Protein 1EP5 (pdb70)

Sequence (465 aa):
VMKLESDKTFPIMLEGKINGYACVVGGKLFRPMHVEGKIDNDVLAALKTKKASKYDLEYADVPQNMRADTFKYTHEKPQGYYSWHHGAVQYENGRFTVPKGVGAKGDSGRPILDNQGRVVAIVLGGVNEGSRTALSVVMWNEKGVTVKYTPENCEQWMKLESDKTFPIMLEGKINGYACVVGGKLFRPMHVEGKIDNDVLAALKTKKASKYDLEYADVPQNMRADTFKYTHEKPQGYYSWHHGAVQYENGRFTVPKGVGAKGDSGRPILDNQGRVVAIVLGGVNEGSRTALSVVMWNEKGVTVKYTPENCEQWSDKTFPIMLEGKINGYACVVGGKLFRPMHVEGKIDNDVLAALKTKKASKYDLEYADVPQNMRADTFKYTHEKPQGYYSWHHGAVQYENGRFTVPKGVGAKGDSGRPILDNQGRVVAIVLGGVNEGSRTALSVVMWNEKGVTVKYTPENCEQW

Radius of gyration: 30.25 Å; Cα contacts (8 Å, |Δi|>4): 1169; chains: 3; bounding box: 54×48×90 Å

Nearest PDB structures (foldseek):
  8ufb-assembly1_C  TM=9.797E-01  e=9.091E-23  Eastern equine encephalitis virus
  1kxd-assembly1_A  TM=9.754E-01  e=3.737E-21  Sindbis virus
  1svp-assembly1_A  TM=9.814E-01  e=8.104E-21  Sindbis virus
  1kxc-assembly1_A  TM=9.750E-01  e=5.093E-21  Sindbis virus
  1kxe-assembly1_A  TM=9.718E-01  e=1.163E-20  Sindbis virus

InterPro domains:
  IPR000336 Flavivirus/Alphavirus glycoprotein, immunoglobulin-like domain superfamily [G3DSA:2.60.40.350] (1104-1203)
  IPR000930 Peptidase S3, togavirin [PF00944] (120-276)
  IPR000930 Peptidase S3, togavirin [PR00798] (117-130)
  IPR000930 Peptidase S3, togavirin [PR00798] (138-162)
  IPR000930 Peptidase S3, togavirin [PR00798] (163-187)
  IPR000930 Peptidase S3, togavirin [PR00798] (188-212)
  IPR000930 Peptidase S3, togavirin [PR00798] (213-237)
  IPR000930 Peptidase S3, togavirin [PR00798] (238-264)
  IPR000930 Peptidase S3, togavirin [PS51690] (126-275)
  IPR000936 Alphavirus E2 glycoprotein [PF00943] (348-751)
  IPR002533 Alphavirus E3 spike glycoprotein [PF01563] (281-334)
  IPR002548 Alphavirus E1 glycoprotein [PF01589] (753-1244)
  IPR009003 Peptidase S1, PA clan [SSF50494] (120-276)
  IPR014756 Immunoglobulin E-set [SSF81296] (1106-1203)
  IPR036253 Flavivirus glycoprotein, central and dimerisation domain superfamily [SSF56983] (813-1104)
  IPR038055 Flaviviral glycoprotein E, dimerisation domain [G3DSA:2.60.98.10] (813-886)
  IPR038055 Flaviviral glycoprotein E, dimerisation domain [G3DSA:2.60.98.10] (927-992)
  IPR038055 Flaviviral glycoprotein E, dimerisation domain [G3DSA:2.60.98.10] (1021-1103)
  IPR042304 Alphavirus E2 glycoprotein, domain A [G3DSA:2.60.40.3200] (340-602)
  IPR042305 Alphavirus E2 glycoprotein, domain B [G3DSA:2.60.40.4310] (507-564)

Foldseek 3Di:
DDDDEDDFKFFFDDPNDGQAIWGFEQQKIKDQLPTDGATPDVQVSPFDWDDDVVARITMDGHDPVCNSHGAYADQDDDFDWWAWPQGIWGADPNWTKAFPPPDDRNHFNTFTGHVVRHGAWTFFWWADDDGIITTWIWGAHPVRDIDTGADDVTDGD/DDDADFFKFFFDDPRDGQAIWGFEQQKIKDQQVGDGATPDVQVRVFDWDDDVVASITMGGHPPVCNVRGAYADQDDDFDWWDWDVGIWGADPHWIKDFPVDFDGNYFNTFTGHVVRHGAWTFFWWADDDGIIITWTWGAHPVRDTDTDADVVTDGD/DPQKWFFDDPHDRQAIWGFEQQKIKDQQVRDGATPDVQNSPFDWDDDVVASMTMDGHDPVCNVVGAYADQDDDFAWWAWDQGIWGDDPNWIKDFPPPDDGSHFHTFIGHPVRHGAWTFFWWDDDPGIITTWIWGAHPVGDIDTDDDPPTDGD

Solvent-accessible surface area: 22887 Å² total; per-residue (Å²): 164,26,43,26,76,12,52,28,43,21,38,0,60,71,89,71,145,90,24,0,29,0,1,1,0,34,5,46,0,1,27,0,44,50,6,130,30,60,11,89,49,132,86,2,49,84,49,95,52,49,147,10,68,43,31,15,0,37,32,9,91,3,44,143,120,39,104,109,28,20,25,59,70,12,65,84,40,93,112,29,144,11,54,15,135,83,34,59,0,38,18,96,125,34,63,3,18,0,59,119,76,37,21,56,145,11,11,0,1,25,12,0,40,18,157,141,33,52,0,0,0,1,0,5,0,1,28,84,73,60,91,68,2,0,1,5,2,0,22,2,40,140,91,13,59,2,54,86,70,68,3,147,122,31,114,120,19,56,97,10,90,44,82,22,50,17,37,0,54,72,98,68,162,82,21,0,26,0,0,0,4,27,4,74,2,20,25,1,48,55,4,121,24,125,7,86,47,120,81,2,38,90,50,96,29,138,121,25,88,83,77,13,5,25,68,10,97,11,30,144,127,44,123,57,30,23,20,59,98,10,70,84,43,93,116,31,144,13,52,16,135,82,34,64,0,43,21,87,124,41,59,1,15,0,57,132,81,38,20,55,158,8,11,0,1,29,13,0,42,17,152,140,37,64,0,0,0,1,0,3,0,0,25,64,90,44,96,74,5,0,0,5,1,2,20,13,55,133,175,26,72,36,55,76,66,64,4,150,132,33,104,117,20,123,115,47,39,28,34,0,71,58,177,68,65,78,50,0,30,0,0,3,0,24,1,37,0,2,26,1,48,55,3,63,24,63,15,90,47,132,78,1,53,74,50,189,29,108,99,3,68,82,46,18,3,24,9,7,88,10,39,93,125,43,132,109,118,14,18,57,56,10,78,85,42,94,124,28,164,12,57,9,134,88,34,60,0,58,18,115,126,35,26,3,27,0,54,45,77,42,17,56,159,11,12,0,1,18,9,0,40,15,147,127,33,52,0,0,0,1,0,4,1,0,21,95,92,67,95,63,7,6,1,3,1,0,12,0,52,86,78,2,43,7,62,71,91,66,7,142,128,33,112,106,17

Secondary structure (DSSP, 8-state):
-B-SPP-EEEEEETTEEEEEEEEETTEEEEETT--SEESSHHHHT---EEEGGGTEEEEEPPHHHHTT-BPB-----SEEEEETTEEEEEETTEEEEETT---TT-TT-EEE-TTS-EEEEEEEEEE-SSEEEEEEEEE-TT--EEEE--TT-B--/--------EEEEEETTEEEEEEEEETTEEEEETT--SEESSHHHHHSPPEEETTTTEEEEEPPTTTTTSSB-B-----SEEEEETTEEEEEETTEEEEETT---TT-TT-EEE-TTS-EEEEEEEEEEETTEEEEEEEEE-TTSBEEEE--TT-EE-/---EEEEEETTEEEEEEEEETTEEEEETT--SEESSTTGGGSPPEEEGGGTEEEEEPPHHHHTSSB-B-----SEEEEETTEEEEEETTEEEEETT---TT-TT-EEE-TT--EEEEEEEEEEETTEEEEEEEEE-TTS-EEEE--TT-EE-

B-factor: mean 33.99, std 13.09, range [5.92, 83.72]

Structure (mmCIF, N/CA/C/O backbone):
data_1EP5
#
_entry.id   1EP5
#
_cell.length_a   69.330
_cell.length_b   75.180
_cell.length_c   94.660
_cell.angle_alpha   90.00
_cell.angle_beta   90.00
_cell.angle_gamma   90.00
#
_symmetry.space_group_name_H-M   'P 21 21 21'
#
loop_
_entity.id
_entity.type
_entity.pdbx_description
1 polymer 'CAPSID PROTEIN C'
2 non-polymer UREA
3 non-polymer 'SULFATE ION'
4 water water
#
loop_
_atom_site.group_PDB
_atom_site.id
_atom_site.type_symbol
_atom_site.label_atom_id
_atom_site.label_alt_id
_atom_site.label_comp_id
_atom_site.label_asym_id
_atom_site.label_entity_id
_atom_site.label_seq_id
_atom_site.pdbx_PDB_ins_code
_atom_site.Cartn_x
_atom_site.Cartn_y
_atom_site.Cartn_z
_atom_site.occupancy
_atom_site.B_iso_or_equiv
_atom_site.auth_seq_id
_atom_site.auth_comp_id
_atom_site.auth_asym_id
_atom_site.auth_atom_id
_atom_site.pdbx_PDB_model_num
ATOM 1 N N . VAL A 1 1 ? 42.690 20.767 52.779 1.00 58.44 119 VAL B N 1
ATOM 2 C CA . VAL A 1 1 ? 41.810 21.795 52.149 1.00 58.44 119 VAL B CA 1
ATOM 3 C C . VAL A 1 1 ? 40.489 21.188 51.694 1.00 57.62 119 VAL B C 1
ATOM 4 O O . VAL A 1 1 ? 40.356 19.966 51.642 1.00 57.68 119 VAL B O 1
ATOM 8 N N . MET A 1 2 ? 39.498 22.041 51.432 1.00 56.26 120 MET B N 1
ATOM 9 C CA . MET A 1 2 ? 38.170 21.603 51.000 1.00 53.99 120 MET B CA 1
ATOM 10 C C . MET A 1 2 ? 38.150 21.441 49.473 1.00 52.86 120 MET B C 1
ATOM 11 O O . MET A 1 2 ? 38.927 22.081 48.761 1.00 52.00 120 MET B O 1
ATOM 16 N N . LYS A 1 3 ? 37.261 20.581 48.982 1.00 51.92 121 LYS B N 1
ATOM 17 C CA . LYS A 1 3 ? 37.123 20.329 47.547 1.00 51.29 121 LYS B CA 1
ATOM 18 C C . LYS A 1 3 ? 35.642 20.256 47.180 1.00 50.39 121 LYS B C 1
ATOM 19 O O . LYS A 1 3 ? 35.153 19.232 46.694 1.00 50.68 121 LYS B O 1
ATOM 21 N N . LEU A 1 4 ? 34.938 21.357 47.415 1.00 49.40 122 LEU B N 1
ATOM 22 C CA . LEU A 1 4 ? 33.511 21.451 47.141 1.00 48.35 122 LEU B CA 1
ATOM 23 C C . LEU A 1 4 ? 33.153 21.205 45.677 1.00 47.22 122 LEU B C 1
ATOM 24 O O . LEU A 1 4 ? 33.983 21.385 44.785 1.00 47.00 122 LEU B O 1
ATOM 29 N N . GLU A 1 5 ? 31.908 20.789 45.444 1.00 46.07 123 GLU B N 1
ATOM 30 C CA . GLU A 1 5 ? 31.400 20.516 44.100 1.00 45.29 123 GLU B CA 1
ATOM 31 C C . GLU A 1 5 ? 29.931 20.879 43.992 1.00 43.72 123 GLU B C 1
ATOM 32 O O . GLU A 1 5 ? 29.107 20.393 44.768 1.00 43.78 123 GLU B O 1
ATOM 38 N N . SER A 1 6 ? 29.606 21.725 43.018 1.00 41.49 124 SER B N 1
ATOM 39 C CA . SER A 1 6 ? 28.233 22.173 42.820 1.00 39.58 124 SER B CA 1
ATOM 40 C C . SER A 1 6 ? 27.621 21.659 41.520 1.00 37.89 124 SER B C 1
ATOM 41 O O . SER A 1 6 ? 28.274 20.964 40.735 1.00 37.50 124 SER B O 1
ATOM 44 N N . ASP A 1 7 ? 26.360 22.016 41.303 1.00 35.32 125 ASP B N 1
ATOM 45 C CA . ASP A 1 7 ? 25.631 21.596 40.118 1.00 33.99 125 ASP B CA 1
ATOM 46 C C . ASP A 1 7 ? 26.425 21.792 38.834 1.00 33.03 125 ASP B C 1
ATOM 47 O O . ASP A 1 7 ? 27.081 22.816 38.643 1.00 33.67 125 ASP B O 1
ATOM 52 N N . LYS A 1 8 ? 26.364 20.794 37.958 1.00 31.54 126 LYS B N 1
ATOM 53 C CA . LYS A 1 8 ? 27.070 20.857 36.692 1.00 29.73 126 LYS B CA 1
ATOM 54 C C . LYS A 1 8 ? 26.128 20.693 35.513 1.00 28.30 126 LYS B C 1
ATOM 55 O O . LYS A 1 8 ? 26.568 20.622 34.372 1.00 28.66 126 LYS B O 1
ATOM 61 N N . THR A 1 9 ? 24.831 20.633 35.794 1.00 27.24 127 THR B N 1
ATOM 62 C CA . THR A 1 9 ? 23.823 20.524 34.744 1.00 27.46 127 THR B CA 1
ATOM 63 C C . THR A 1 9 ? 22.848 21.676 34.964 1.00 27.80 127 THR B C 1
ATOM 64 O O . THR A 1 9 ? 22.519 22.007 36.103 1.00 28.52 127 THR B O 1
ATOM 68 N N . PHE A 1 10 ? 22.388 22.297 33.886 1.00 28.08 128 PHE B N 1
ATOM 6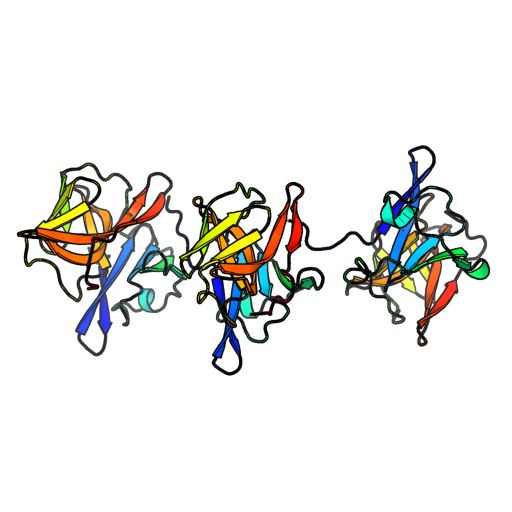9 C CA . PHE A 1 10 ? 21.485 23.426 34.026 1.00 28.86 128 PHE B CA 1
ATOM 70 C C . PHE A 1 10 ? 20.309 23.355 33.075 1.00 29.64 128 PHE B C 1
ATOM 71 O O . PHE A 1 10 ? 20.458 22.963 31.926 1.00 30.76 128 PHE B O 1
ATOM 79 N N . PRO A 1 11 ? 19.113 23.739 33.545 1.00 31.34 129 PRO B N 1
ATOM 80 C CA . PRO A 1 11 ? 17.911 23.708 32.707 1.00 32.70 129 PRO B CA 1
ATOM 81 C C . PRO A 1 11 ? 17.928 24.750 31.595 1.00 34.86 129 PRO B C 1
ATOM 82 O O . PRO A 1 11 ? 18.346 25.890 31.796 1.00 35.71 129 PRO B O 1
ATOM 86 N N . ILE A 1 12 ? 17.483 24.346 30.415 1.00 35.51 130 ILE B N 1
ATOM 87 C CA . ILE A 1 12 ? 17.429 25.253 29.284 1.00 37.28 130 ILE B CA 1
ATOM 88 C C . ILE A 1 12 ? 15.976 25.703 29.181 1.00 39.11 130 ILE B C 1
ATOM 89 O O . ILE A 1 12 ? 15.095 24.921 28.816 1.00 38.43 130 ILE B O 1
ATOM 94 N N . MET A 1 13 ? 15.732 26.964 29.521 1.00 40.96 131 MET B N 1
ATOM 95 C CA . MET A 1 13 ? 14.385 27.512 29.492 1.00 43.13 131 MET B CA 1
ATOM 96 C C . MET A 1 13 ? 13.976 28.048 28.128 1.00 44.44 131 MET B C 1
ATOM 97 O O . MET A 1 13 ? 14.742 28.734 27.455 1.00 45.09 131 MET B O 1
ATOM 102 N N . LEU A 1 14 ? 12.754 27.728 27.728 1.00 45.72 132 LEU B N 1
ATOM 103 C CA . LEU A 1 14 ? 12.219 28.174 26.452 1.00 47.54 132 LEU B CA 1
ATOM 104 C C . LEU A 1 14 ? 10.758 28.526 26.664 1.00 48.66 132 LEU B C 1
ATOM 105 O O . LEU A 1 14 ? 9.952 27.658 27.008 1.00 49.06 132 LEU B O 1
ATOM 110 N N . GLU A 1 15 ? 10.421 29.799 26.463 1.00 49.50 133 GLU B N 1
ATOM 111 C CA . GLU A 1 15 ? 9.047 30.268 26.637 1.00 49.61 133 GLU B CA 1
ATOM 112 C C . GLU A 1 15 ? 8.570 29.910 28.039 1.00 49.59 133 GLU B C 1
ATOM 113 O O . GLU A 1 15 ? 7.454 29.423 28.223 1.00 48.75 133 GLU B O 1
ATOM 115 N N . GLY A 1 16 ? 9.438 30.136 29.021 1.00 49.82 134 GLY B N 1
ATOM 116 C CA . GLY A 1 16 ? 9.093 29.837 30.399 1.00 49.64 134 GLY B CA 1
ATOM 117 C C . GLY A 1 16 ? 8.905 28.361 30.716 1.00 49.24 134 GLY B C 1
ATOM 118 O O . GLY A 1 16 ? 8.328 28.022 31.744 1.00 49.81 134 GLY B O 1
ATOM 119 N N . LYS A 1 17 ? 9.387 27.481 29.843 1.00 48.25 135 LYS B N 1
ATOM 120 C CA . LYS A 1 17 ? 9.266 26.040 30.059 1.00 47.00 135 LYS B CA 1
ATOM 121 C C . LYS A 1 17 ? 10.625 25.357 29.953 1.00 44.95 135 LYS B C 1
ATOM 122 O O . LYS A 1 17 ? 11.499 25.830 29.231 1.00 45.78 135 LYS B O 1
ATOM 128 N N . ILE A 1 18 ? 10.801 24.251 30.674 1.00 42.49 136 ILE B N 1
ATOM 129 C CA . ILE A 1 18 ? 12.050 23.486 30.622 1.00 39.76 136 ILE B CA 1
ATOM 130 C C . ILE A 1 18 ? 12.007 22.651 29.342 1.00 38.21 136 ILE B C 1
ATOM 131 O O . ILE A 1 18 ? 11.144 21.791 29.174 1.00 38.36 136 ILE B O 1
ATOM 136 N N . ASN A 1 19 ? 12.943 22.916 28.441 1.00 36.47 137 ASN B N 1
ATOM 137 C CA . ASN A 1 19 ? 12.978 22.237 27.153 1.00 34.71 137 ASN B CA 1
ATOM 138 C C . ASN A 1 19 ? 14.180 21.311 26.994 1.00 33.06 137 ASN B C 1
ATOM 139 O O . ASN A 1 19 ? 14.297 20.614 25.995 1.00 33.04 137 ASN B O 1
ATOM 144 N N . GLY A 1 20 ? 15.068 21.303 27.981 1.00 31.55 138 GLY B N 1
ATOM 145 C CA . GLY A 1 20 ? 16.241 20.454 27.898 1.00 29.08 138 GLY B CA 1
ATOM 146 C C . GLY A 1 20 ? 17.228 20.838 28.976 1.00 27.94 138 GLY B C 1
ATOM 147 O O . GLY A 1 20 ? 16.881 21.581 29.886 1.00 28.48 138 GLY B O 1
ATOM 148 N N . TYR A 1 21 ? 18.450 20.326 28.890 1.00 25.33 139 TYR B N 1
ATOM 149 C CA . TYR A 1 21 ? 19.465 20.650 29.879 1.00 24.58 139 TYR B CA 1
ATOM 150 C C . TYR A 1 21 ? 20.831 20.800 29.235 1.00 25.24 139 TYR B C 1
ATOM 151 O O . TYR A 1 21 ? 21.101 20.251 28.164 1.00 26.79 139 TYR B O 1
ATOM 160 N N . ALA A 1 22 ? 21.684 21.564 29.898 1.00 23.46 140 ALA B N 1
ATOM 161 C CA . ALA A 1 22 ? 23.039 21.787 29.447 1.00 22.67 140 ALA B CA 1
ATOM 162 C C . ALA A 1 22 ? 23.886 21.299 30.602 1.00 22.79 140 ALA B C 1
ATOM 163 O O . ALA A 1 22 ? 23.414 21.235 31.733 1.00 21.51 140 ALA B O 1
ATOM 165 N N . CYS A 1 23 ? 25.130 20.943 30.322 1.00 22.23 141 CYS B N 1
ATOM 166 C CA . CYS A 1 23 ? 26.010 20.489 31.373 1.00 22.95 141 CYS B CA 1
ATOM 167 C C . CYS A 1 23 ? 27.433 20.835 30.995 1.00 23.01 141 CYS B C 1
ATOM 168 O O . CYS A 1 23 ? 27.726 21.131 29.840 1.00 22.97 141 CYS B O 1
ATOM 171 N N . VAL A 1 24 ? 28.318 20.810 31.978 1.00 22.55 142 VAL B N 1
ATOM 172 C CA . VAL A 1 24 ? 29.707 21.136 31.731 1.00 22.85 142 VAL B CA 1
ATOM 173 C C . VAL A 1 24 ? 30.570 19.908 31.968 1.00 23.87 142 VAL B C 1
ATOM 174 O O . VAL A 1 24 ? 30.568 19.329 33.058 1.00 24.38 142 VAL B O 1
ATOM 178 N N . VAL A 1 25 ? 31.290 19.497 30.928 1.00 24.10 143 VAL B N 1
ATOM 179 C CA . VAL A 1 25 ? 32.144 18.322 31.021 1.00 25.80 143 VAL B CA 1
ATOM 180 C C . VAL A 1 25 ? 33.523 18.598 30.450 1.00 26.91 143 VAL B C 1
ATOM 181 O O . VAL A 1 25 ? 33.660 19.232 29.401 1.00 26.51 143 VAL B O 1
ATOM 185 N N . GLY A 1 26 ? 34.540 18.117 31.158 1.00 28.21 144 GLY B N 1
ATOM 186 C CA . GLY A 1 26 ? 35.913 18.300 30.724 1.00 29.18 144 GLY B CA 1
ATOM 187 C C . GLY A 1 26 ? 36.218 19.734 30.348 1.00 30.07 144 GLY B C 1
ATOM 188 O O . GLY A 1 26 ? 36.840 20.002 29.319 1.00 31.27 144 GLY B O 1
ATOM 189 N N . GLY A 1 27 ? 35.772 20.663 31.179 1.00 30.37 145 GLY B N 1
ATOM 190 C CA . GLY A 1 27 ? 36.023 22.064 30.904 1.00 31.23 145 GLY B CA 1
ATOM 191 C C . GLY A 1 27 ? 35.270 22.629 29.714 1.00 31.17 145 GLY B C 1
ATOM 192 O O . GLY A 1 27 ? 35.711 23.613 29.128 1.00 32.22 145 GLY B O 1
ATOM 193 N N . LYS A 1 28 ? 34.146 22.018 29.346 1.00 30.29 146 LYS B N 1
ATOM 194 C CA . LYS A 1 28 ? 33.352 22.512 28.228 1.00 29.49 146 LYS B CA 1
ATOM 195 C C . LYS A 1 28 ? 31.881 22.554 28.575 1.00 29.10 146 LYS B C 1
ATOM 196 O O . LYS A 1 28 ? 31.418 21.841 29.453 1.00 29.19 146 LYS B O 1
ATOM 202 N N . LEU A 1 29 ? 31.154 23.387 27.844 1.00 28.14 147 LEU B N 1
ATOM 203 C CA . LEU A 1 29 ? 29.723 23.514 28.048 1.00 27.69 147 LEU B CA 1
ATOM 204 C C . 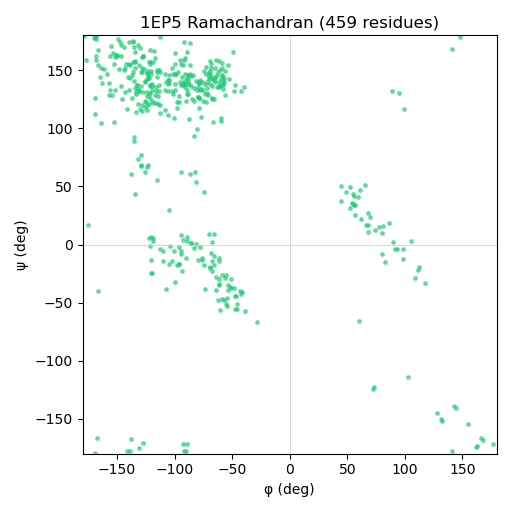LEU A 1 29 ? 29.050 22.815 26.896 1.00 27.31 147 LEU B C 1
ATOM 205 O O . LEU A 1 29 ? 29.425 23.014 25.743 1.00 27.90 147 LEU B O 1
ATOM 210 N N . PHE A 1 30 ? 28.090 21.995 27.162 1.00 26.45 148 PHE B N 1
ATOM 211 C CA . PHE A 1 30 ? 27.365 21.311 26.106 1.00 25.36 148 PHE B CA 1
ATOM 212 C C . PHE A 1 30 ? 25.873 21.491 26.268 1.00 25.24 148 PHE B C 1
ATOM 213 O O . PHE A 1 30 ? 25.376 21.676 27.373 1.00 25.52 148 PHE B O 1
ATOM 221 N N . ARG A 1 31 ? 25.175 21.436 25.142 1.00 25.67 149 ARG B N 1
ATOM 222 C CA . ARG A 1 31 ? 23.729 21.533 25.101 1.00 27.20 149 ARG B CA 1
ATOM 223 C C . ARG A 1 31 ? 23.253 20.871 23.806 1.00 28.51 149 ARG B C 1
ATOM 224 O O . ARG A 1 31 ? 23.880 21.017 22.754 1.00 28.67 149 ARG B O 1
ATOM 232 N N . PRO A 1 32 ? 22.157 20.106 23.871 1.00 28.81 150 PRO B N 1
ATOM 233 C CA . PRO A 1 32 ? 21.656 19.452 22.660 1.00 29.99 150 PRO B CA 1
ATOM 234 C C . PRO A 1 32 ? 21.398 20.503 21.588 1.00 30.40 150 PRO B C 1
ATOM 235 O O . PRO A 1 32 ? 20.713 21.490 21.841 1.00 30.42 150 PRO B O 1
ATOM 239 N N . MET A 1 33 ? 21.936 20.287 20.392 1.00 31.88 151 MET B N 1
ATOM 240 C CA . MET A 1 33 ? 21.763 21.244 19.304 1.00 32.13 151 MET B CA 1
ATOM 241 C C . MET A 1 33 ? 20.314 21.392 18.870 1.00 32.08 151 MET B C 1
ATOM 242 O O . MET A 1 33 ? 19.920 22.447 18.379 1.00 31.72 151 MET B O 1
ATOM 247 N N . HIS A 1 34 ? 19.517 20.343 19.054 1.00 32.05 152 HIS B N 1
ATOM 248 C CA . HIS A 1 34 ? 18.113 20.399 18.656 1.00 31.96 152 HIS B CA 1
ATOM 249 C C . HIS A 1 34 ? 17.215 21.055 19.712 1.00 32.23 152 HIS B C 1
ATOM 250 O O . HIS A 1 34 ? 16.022 21.228 19.488 1.00 32.21 152 HIS B O 1
ATOM 257 N N . VAL A 1 35 ? 17.782 21.422 20.857 1.00 33.18 153 VAL B N 1
ATOM 258 C CA . VAL A 1 35 ? 16.995 22.052 21.918 1.00 35.15 153 VAL B CA 1
ATOM 259 C C . VAL A 1 35 ? 17.066 23.580 21.895 1.00 36.37 153 VAL B C 1
ATOM 260 O O . VAL A 1 35 ? 18.144 24.169 21.987 1.00 35.72 153 VAL B O 1
ATOM 264 N N . GLU A 1 36 ? 15.908 24.220 21.789 1.00 38.21 154 GLU B N 1
ATOM 265 C CA . GLU A 1 36 ? 15.856 25.677 21.758 1.00 40.40 154 GLU B CA 1
ATOM 266 C C . GLU A 1 36 ? 15.641 26.251 23.157 1.00 40.06 154 GLU B C 1
ATOM 267 O O . GLU A 1 36 ? 14.932 25.660 23.975 1.00 40.51 154 GLU B O 1
ATOM 273 N N . GLY A 1 37 ? 16.257 27.397 23.432 1.00 39.33 155 GLY B N 1
ATOM 274 C CA . GLY A 1 37 ? 16.103 28.014 24.737 1.00 38.46 155 GLY B CA 1
ATOM 275 C C . GLY A 1 37 ? 17.378 28.631 25.274 1.00 38.48 155 GLY B C 1
ATOM 276 O O . GLY A 1 37 ? 18.406 28.617 24.601 1.00 38.84 155 GLY B O 1
ATOM 277 N N . LYS A 1 38 ? 17.311 29.165 26.493 1.00 38.84 156 LYS B N 1
ATOM 278 C CA . LYS A 1 38 ? 18.464 29.793 27.132 1.00 39.31 156 LYS B CA 1
ATOM 279 C C . LYS A 1 38 ? 18.852 29.113 28.438 1.00 39.49 156 LYS B C 1
ATOM 280 O O . LYS A 1 38 ? 18.003 28.831 29.285 1.00 39.39 156 LYS B O 1
ATOM 282 N N . ILE A 1 39 ? 20.146 28.857 28.592 1.00 40.16 157 ILE B N 1
ATOM 283 C CA . ILE A 1 39 ? 20.671 28.238 29.799 1.00 40.88 157 ILE B CA 1
ATOM 284 C C . ILE A 1 39 ? 20.280 29.119 30.989 1.00 42.13 157 ILE B C 1
ATOM 285 O O . ILE A 1 39 ? 20.423 30.340 30.946 1.00 41.72 157 ILE B O 1
ATOM 290 N N . ASP A 1 40 ? 19.784 28.487 32.045 1.00 43.33 158 ASP B N 1
ATOM 291 C CA . ASP A 1 40 ? 19.352 29.191 33.248 1.00 44.27 158 ASP B CA 1
ATOM 292 C C . ASP A 1 40 ? 20.554 29.514 34.138 1.00 44.57 158 ASP B C 1
ATOM 293 O O . ASP A 1 40 ? 20.576 29.172 35.322 1.00 45.18 158 ASP B O 1
ATOM 298 N N . ASN A 1 41 ? 21.551 30.176 33.559 1.00 43.63 159 ASN B N 1
ATOM 299 C CA . ASN A 1 41 ? 22.764 30.544 34.282 1.00 44.06 159 ASN B CA 1
ATOM 300 C C . ASN A 1 41 ? 23.490 31.605 33.461 1.00 44.55 159 ASN B C 1
ATOM 301 O O . ASN A 1 41 ? 24.117 31.299 32.444 1.00 44.41 159 ASN B O 1
ATOM 306 N N . ASP A 1 42 ? 23.392 32.851 33.922 1.00 44.91 160 ASP B N 1
ATOM 307 C CA . ASP A 1 42 ? 23.980 34.018 33.256 1.00 44.24 160 ASP B CA 1
ATOM 308 C C . ASP A 1 42 ? 25.358 33.847 32.617 1.00 43.26 160 ASP B C 1
ATOM 309 O O . ASP A 1 42 ? 25.523 34.094 31.421 1.00 42.37 160 ASP B O 1
ATOM 314 N N . VAL A 1 43 ? 26.343 33.435 33.404 1.00 42.57 161 VAL B N 1
ATOM 315 C CA . VAL A 1 43 ? 27.691 33.249 32.883 1.00 42.39 161 VAL B CA 1
ATOM 316 C C . VAL A 1 43 ? 27.747 32.300 31.683 1.00 42.42 161 VAL B C 1
ATOM 317 O O . VAL A 1 43 ? 28.326 32.625 30.647 1.00 43.08 161 VAL B O 1
ATOM 321 N N . LEU A 1 44 ? 27.149 31.124 31.823 1.00 42.35 162 LEU B N 1
ATOM 322 C CA . LEU A 1 44 ? 27.167 30.140 30.746 1.00 41.76 162 LEU B CA 1
ATOM 323 C C . LEU A 1 44 ? 26.252 30.508 29.586 1.00 42.06 162 LEU B C 1
ATOM 324 O O . LEU A 1 44 ? 26.598 30.287 28.424 1.00 42.26 162 LEU B O 1
ATOM 329 N N . ALA A 1 45 ? 25.088 31.068 29.897 1.00 41.36 163 ALA B N 1
ATOM 330 C CA . ALA A 1 45 ? 24.139 31.445 28.858 1.00 41.86 163 ALA B CA 1
ATOM 331 C C . ALA A 1 45 ? 24.695 32.491 27.893 1.00 42.66 163 ALA B C 1
ATOM 332 O O . ALA A 1 45 ? 24.128 32.707 26.815 1.00 42.14 163 ALA B O 1
ATOM 334 N N . ALA A 1 46 ? 25.801 33.129 28.276 1.00 42.31 164 ALA B N 1
ATOM 335 C CA . ALA A 1 46 ? 26.416 34.171 27.455 1.00 42.67 164 ALA B CA 1
ATOM 336 C C . ALA A 1 46 ? 27.589 33.695 26.604 1.00 42.46 164 ALA B C 1
ATOM 337 O O . ALA A 1 46 ? 27.987 34.371 25.653 1.00 42.03 164 ALA B O 1
ATOM 339 N N . LEU A 1 47 ? 28.152 32.543 26.946 1.00 41.40 165 LEU B N 1
ATOM 340 C CA . LEU A 1 47 ? 29.283 32.022 26.194 1.00 40.44 165 LEU B CA 1
ATOM 341 C C . LEU A 1 47 ? 28.893 31.778 24.737 1.00 39.89 165 LEU B C 1
ATOM 342 O O . LEU A 1 47 ? 27.729 31.501 24.430 1.00 39.60 165 LEU B O 1
ATOM 347 N N . LYS A 1 48 ? 29.866 31.904 23.841 1.00 39.35 166 LYS B N 1
ATOM 348 C CA . LYS A 1 48 ? 29.632 31.683 22.419 1.00 40.02 166 LYS B CA 1
ATOM 349 C C . LYS A 1 48 ? 29.899 30.213 22.107 1.00 39.91 166 LYS B C 1
ATOM 350 O O . LYS A 1 48 ? 30.997 29.707 22.357 1.00 39.01 166 LYS B O 1
ATOM 352 N N . THR A 1 49 ? 28.902 29.536 21.542 1.00 39.40 167 THR B N 1
ATOM 353 C CA . THR A 1 49 ? 29.042 28.119 21.225 1.00 38.80 167 THR B CA 1
ATOM 354 C C . THR A 1 49 ? 29.420 27.802 19.783 1.00 39.40 167 THR B C 1
ATOM 355 O O . THR A 1 49 ? 29.053 28.523 18.850 1.00 38.87 167 THR B O 1
ATOM 359 N N . LYS A 1 50 ? 30.165 26.712 19.618 1.00 39.21 168 LYS B N 1
ATOM 360 C CA . LYS A 1 50 ? 30.586 26.231 18.306 1.00 39.23 168 LYS B CA 1
ATOM 361 C C . LYS A 1 50 ? 29.709 25.003 18.050 1.00 39.42 168 LYS B C 1
ATOM 362 O O . LYS A 1 50 ? 29.491 24.196 18.956 1.00 39.69 168 LYS B O 1
ATOM 364 N N . LYS A 1 51 ? 29.205 24.861 16.830 1.00 39.52 169 LYS B N 1
ATOM 365 C CA . LYS A 1 51 ? 28.336 23.740 16.509 1.00 39.54 169 LYS B CA 1
ATOM 366 C C . LYS A 1 51 ? 29.011 22.466 16.031 1.00 39.57 169 LYS B C 1
ATOM 367 O O . LYS A 1 51 ? 30.011 22.504 15.311 1.00 41.35 169 LYS B O 1
ATOM 373 N N . ALA A 1 52 ? 28.448 21.335 16.447 1.00 37.81 170 ALA B N 1
ATOM 374 C CA . ALA A 1 52 ? 28.946 20.019 16.059 1.00 36.49 170 ALA B CA 1
ATOM 375 C C . ALA A 1 52 ? 27.721 19.229 15.617 1.00 35.80 170 ALA B C 1
ATOM 376 O O . ALA A 1 52 ? 27.251 18.343 16.325 1.00 35.37 170 ALA B O 1
ATOM 378 N N . SER A 1 53 ? 27.202 19.573 14.443 1.00 35.24 171 SER B N 1
ATOM 379 C CA . SER A 1 53 ? 26.014 18.933 13.904 1.00 35.66 171 SER B CA 1
ATOM 380 C C . SER A 1 53 ? 26.083 17.413 13.780 1.00 34.43 171 SER B C 1
ATOM 381 O O . SER A 1 53 ? 25.050 16.744 13.814 1.00 34.62 171 SER B O 1
ATOM 384 N N . LYS A 1 54 ? 27.288 16.868 13.635 1.00 31.80 172 LYS B N 1
ATOM 385 C CA . LYS A 1 54 ? 27.447 15.423 13.508 1.00 29.33 172 LYS B CA 1
ATOM 386 C C . LYS A 1 54 ? 27.114 14.703 14.811 1.00 27.79 172 LYS B C 1
ATOM 387 O O . LYS A 1 54 ? 26.832 13.509 14.805 1.00 26.92 172 LYS B O 1
ATOM 389 N N . TYR A 1 55 ? 27.150 15.433 15.922 1.00 26.61 173 TYR B N 1
ATOM 390 C CA . TYR A 1 55 ? 26.863 14.857 17.233 1.00 26.58 173 TYR B CA 1
ATOM 391 C C . TYR A 1 55 ? 25.663 15.497 17.915 1.00 27.09 173 TYR B C 1
ATOM 392 O O . TYR A 1 55 ? 25.373 15.195 19.068 1.00 27.15 173 TYR B O 1
ATOM 401 N N . ASP A 1 56 ? 24.976 16.382 17.201 1.00 28.04 174 ASP B N 1
ATOM 402 C CA . ASP A 1 56 ? 23.824 17.093 17.737 1.00 27.78 174 ASP B CA 1
ATOM 403 C C . ASP A 1 56 ? 24.209 17.857 19.004 1.00 29.14 174 ASP B C 1
ATOM 404 O O . ASP A 1 56 ? 23.403 18.000 19.924 1.00 30.65 174 ASP B O 1
ATOM 409 N N . LEU A 1 57 ? 25.443 18.352 19.051 1.00 29.58 175 LEU B N 1
ATOM 410 C CA . LEU A 1 57 ? 25.911 19.105 20.214 1.00 30.26 175 LEU B CA 1
ATOM 411 C C . LEU A 1 57 ? 26.438 20.499 19.891 1.00 31.46 175 LEU B C 1
ATOM 412 O O . LEU A 1 57 ? 27.009 20.738 18.827 1.00 31.65 175 LEU B O 1
ATOM 417 N N . GLU A 1 58 ? 26.236 21.417 20.829 1.00 33.07 176 GLU B N 1
ATOM 418 C CA . GLU A 1 58 ? 26.695 22.793 20.703 1.00 34.68 176 GLU B CA 1
ATOM 419 C C . GLU A 1 58 ? 27.625 22.926 21.895 1.00 35.17 176 GLU B C 1
ATOM 420 O O . GLU A 1 58 ? 27.301 22.441 22.980 1.00 35.36 176 GLU B O 1
ATOM 426 N N . TYR A 1 59 ? 28.774 23.567 21.720 1.00 35.67 177 TYR B N 1
ATOM 427 C CA . TYR A 1 59 ? 29.697 23.671 22.840 1.00 36.60 177 TYR B CA 1
ATOM 428 C C . TYR A 1 59 ? 30.538 24.942 22.919 1.00 38.39 177 TYR B C 1
ATOM 429 O O . TYR A 1 59 ? 30.558 25.757 22.002 1.00 38.54 177 TYR B O 1
ATOM 438 N N . ALA A 1 60 ? 31.238 25.093 24.039 1.00 40.23 178 ALA B N 1
ATOM 439 C CA . ALA A 1 60 ? 32.094 26.245 24.269 1.00 41.53 178 ALA B CA 1
ATOM 440 C C . ALA A 1 60 ? 32.995 25.983 25.467 1.00 42.57 178 ALA B C 1
ATOM 441 O O . ALA A 1 60 ? 32.662 25.185 26.342 1.00 43.62 178 ALA B O 1
ATOM 443 N N . ASP A 1 61 ? 34.145 26.645 25.503 1.00 43.76 179 ASP B N 1
ATOM 444 C CA . ASP A 1 61 ? 35.064 26.470 26.615 1.00 44.48 179 ASP B CA 1
ATOM 445 C C . ASP A 1 61 ? 34.494 27.156 27.845 1.00 44.62 179 ASP B C 1
ATOM 446 O O . ASP A 1 61 ? 33.809 28.174 27.750 1.00 43.96 179 ASP B O 1
ATOM 451 N N . VAL A 1 62 ? 34.775 26.582 29.002 1.00 45.06 180 VAL B N 1
ATOM 452 C CA . VAL A 1 62 ? 34.313 27.147 30.248 1.00 46.66 180 VAL B CA 1
ATOM 453 C C . VAL A 1 62 ? 35.469 28.001 30.780 1.00 47.90 180 VAL B C 1
ATOM 454 O O . VAL A 1 62 ? 36.637 27.620 30.672 1.00 47.45 180 VAL B O 1
ATOM 458 N N . PRO A 1 63 ? 35.159 29.184 31.341 1.00 49.77 181 PRO B N 1
ATOM 459 C CA . PRO A 1 63 ? 36.196 30.073 31.876 1.00 51.21 181 PRO B CA 1
ATOM 460 C C . PRO A 1 63 ? 37.191 29.370 32.795 1.00 52.72 181 PRO B C 1
ATOM 461 O O . PRO A 1 63 ? 36.961 28.242 33.241 1.00 53.04 181 PRO B O 1
ATOM 465 N N . GLN A 1 64 ? 38.310 30.032 33.071 1.00 54.56 182 GLN B N 1
ATOM 466 C CA . GLN A 1 64 ? 39.340 29.446 33.927 1.00 56.40 182 GLN B CA 1
ATOM 467 C C . GLN A 1 64 ? 38.838 29.166 35.348 1.00 56.54 182 GLN B C 1
ATOM 468 O O . GLN A 1 64 ? 39.231 28.172 35.963 1.00 56.93 182 GLN B O 1
ATOM 474 N N . ASN A 1 65 ? 37.957 30.032 35.842 1.00 56.99 183 ASN B N 1
ATOM 475 C CA . ASN A 1 65 ? 37.417 29.885 37.185 1.00 56.90 183 ASN B CA 1
ATOM 476 C C . ASN A 1 65 ? 36.487 28.688 37.357 1.00 56.12 183 ASN B C 1
ATOM 477 O O . ASN A 1 65 ? 36.249 28.255 38.481 1.00 56.16 183 ASN B O 1
ATOM 482 N N . MET A 1 66 ? 35.961 28.156 36.258 1.00 55.69 184 MET B N 1
ATOM 483 C CA . MET A 1 66 ? 35.053 27.012 36.329 1.00 54.84 184 MET B CA 1
ATOM 484 C C . MET A 1 66 ? 35.703 25.682 35.958 1.00 54.06 184 MET B C 1
ATOM 485 O O . MET A 1 66 ? 35.137 24.625 36.221 1.00 54.51 184 MET B O 1
ATOM 490 N N . ARG A 1 67 ? 36.887 25.732 35.357 1.00 53.47 185 ARG B N 1
ATOM 491 C CA . ARG A 1 67 ? 37.582 24.521 34.928 1.00 53.54 185 ARG B CA 1
ATOM 492 C C . ARG A 1 67 ? 37.658 23.363 35.922 1.00 52.64 185 ARG B C 1
ATOM 493 O O . ARG A 1 67 ? 37.432 22.212 35.550 1.00 52.21 185 ARG B O 1
ATOM 501 N N . ALA A 1 68 ? 37.970 23.659 37.178 1.00 51.36 186 ALA B N 1
ATOM 502 C CA . ALA A 1 68 ? 38.091 22.617 38.192 1.00 50.01 186 ALA B CA 1
ATOM 503 C C . ALA A 1 68 ? 36.759 22.064 38.694 1.00 49.00 186 ALA B C 1
ATOM 504 O O . ALA A 1 68 ? 36.731 21.035 39.375 1.00 48.98 186 ALA B O 1
ATOM 506 N N . ASP A 1 69 ? 35.660 22.730 38.354 1.00 47.15 187 ASP B N 1
ATOM 507 C CA . ASP A 1 69 ? 34.352 22.283 38.818 1.00 45.70 187 ASP B CA 1
ATOM 508 C C . ASP A 1 69 ? 33.430 21.834 37.683 1.00 43.67 187 ASP B C 1
ATOM 509 O O . ASP A 1 69 ? 32.313 22.335 37.533 1.00 43.15 187 ASP B O 1
ATOM 514 N N . THR A 1 70 ? 33.906 20.884 36.886 1.00 40.67 188 THR B N 1
ATOM 515 C CA . THR A 1 70 ? 33.116 20.354 35.779 1.00 37.74 188 THR B CA 1
ATOM 516 C C . THR A 1 70 ? 33.224 18.849 35.785 1.00 35.79 188 THR B C 1
ATOM 517 O O . THR A 1 70 ? 34.225 18.289 36.231 1.00 35.02 188 THR B O 1
ATOM 521 N N . PHE A 1 71 ? 32.191 18.191 35.282 1.00 34.02 189 PHE B N 1
ATOM 522 C CA . PHE A 1 71 ? 32.195 16.743 35.234 1.00 31.76 189 PHE B CA 1
ATOM 523 C C . PHE A 1 71 ? 33.455 16.236 34.554 1.00 31.17 189 PHE B C 1
ATOM 524 O O . PHE A 1 71 ? 33.954 16.840 33.604 1.00 30.59 189 PHE B O 1
ATOM 532 N N . LYS A 1 72 ? 33.979 15.135 35.068 1.00 30.82 190 LYS B N 1
ATOM 533 C CA . LYS A 1 72 ? 35.129 14.495 34.459 1.00 30.22 190 LYS B CA 1
ATOM 534 C C . LYS A 1 72 ? 34.421 13.504 33.527 1.00 29.79 190 LYS B C 1
ATOM 535 O O . LYS A 1 72 ? 33.249 13.183 33.746 1.00 29.27 190 LYS B O 1
ATOM 537 N N . TYR A 1 73 ? 35.092 13.028 32.487 1.00 29.22 191 TYR B N 1
ATOM 538 C CA . TYR A 1 73 ? 34.434 12.098 31.576 1.00 27.85 191 TYR B CA 1
ATOM 539 C C . TYR A 1 73 ? 35.324 10.920 31.260 1.00 25.92 191 TYR B C 1
ATOM 540 O O . TYR A 1 73 ? 36.512 10.950 31.536 1.00 26.61 191 TYR B O 1
ATOM 549 N N . THR A 1 74 ? 34.754 9.870 30.690 1.00 23.66 192 THR B N 1
ATOM 550 C CA . THR A 1 74 ? 35.550 8.701 30.365 1.00 22.03 192 THR B CA 1
ATOM 551 C C . THR A 1 74 ? 34.904 7.913 29.244 1.00 21.82 192 THR B C 1
ATOM 552 O O . THR A 1 74 ? 33.727 8.084 28.949 1.00 21.21 192 THR B O 1
ATOM 556 N N . HIS A 1 75 ? 35.692 7.054 28.614 1.00 21.95 193 HIS B N 1
ATOM 557 C CA . HIS A 1 75 ? 35.203 6.218 27.536 1.00 22.42 193 HIS B CA 1
ATOM 558 C C . HIS A 1 75 ? 34.842 4.853 28.121 1.00 22.10 193 HIS B C 1
ATOM 559 O O . HIS A 1 75 ? 34.123 4.071 27.504 1.00 21.16 193 HIS B O 1
ATOM 566 N N . GLU A 1 76 ? 35.348 4.580 29.321 1.00 22.93 194 GLU B N 1
ATOM 567 C CA . GLU A 1 76 ? 35.124 3.296 29.976 1.00 23.92 194 GLU B CA 1
ATOM 568 C C . GLU A 1 76 ? 33.665 2.978 30.216 1.00 23.26 194 GLU B C 1
ATOM 569 O O . GLU A 1 76 ? 33.003 3.580 31.068 1.00 22.41 194 GLU B O 1
ATOM 575 N N . LYS A 1 77 ? 33.171 2.010 29.452 1.00 22.04 195 LYS B N 1
ATOM 576 C CA . LYS A 1 77 ? 31.791 1.589 29.558 1.00 19.93 195 LYS B CA 1
ATOM 577 C C . LYS A 1 77 ? 31.621 0.097 29.714 1.00 19.70 195 LYS B C 1
ATOM 578 O O . LYS A 1 77 ? 31.118 -0.575 28.812 1.00 19.79 195 LYS B O 1
ATOM 584 N N . PRO A 1 78 ? 32.056 -0.456 30.847 1.00 18.81 196 PRO B N 1
ATOM 585 C CA . PRO A 1 78 ? 31.873 -1.897 31.003 1.00 18.59 196 PRO B CA 1
ATOM 586 C C . PRO A 1 78 ? 30.375 -2.141 31.137 1.00 20.75 196 PRO B C 1
ATOM 587 O O . PRO A 1 78 ? 29.633 -1.266 31.582 1.00 20.97 196 PRO B O 1
ATOM 591 N N . GLN A 1 79 ? 29.912 -3.311 30.737 1.00 21.84 197 GLN B N 1
ATOM 592 C CA . GLN A 1 79 ? 28.497 -3.595 30.856 1.00 23.42 197 GLN B CA 1
ATOM 593 C C . GLN A 1 79 ? 28.032 -3.584 32.308 1.00 23.37 197 GLN B C 1
ATOM 594 O O . GLN A 1 79 ? 28.789 -3.919 33.221 1.00 23.61 197 GLN B O 1
ATOM 600 N N . GLY A 1 80 ? 26.779 -3.183 32.510 1.00 23.12 198 GLY B N 1
ATOM 601 C CA . GLY A 1 80 ? 26.216 -3.126 33.850 1.00 21.85 198 GLY B CA 1
ATOM 602 C C . GLY A 1 80 ? 25.293 -1.931 34.012 1.00 21.03 198 GLY B C 1
ATOM 603 O O . GLY A 1 80 ? 24.520 -1.604 33.100 1.00 21.12 198 GLY B O 1
ATOM 604 N N . TYR A 1 81 ? 25.370 -1.264 35.160 1.00 18.29 199 TYR B N 1
ATOM 605 C CA . TYR A 1 81 ? 24.517 -0.107 35.387 1.00 16.12 199 TYR B CA 1
ATOM 606 C C . TYR A 1 81 ? 25.256 1.184 35.615 1.00 14.85 199 TYR B C 1
ATOM 607 O O . TYR A 1 81 ? 26.411 1.198 36.003 1.00 15.21 199 TYR B O 1
ATOM 616 N N . TYR A 1 82 ? 24.551 2.270 35.344 1.00 14.86 200 TYR B N 1
ATOM 617 C CA . TYR A 1 82 ? 25.048 3.620 35.513 1.00 14.67 200 TYR B CA 1
ATOM 618 C C . TYR A 1 82 ? 23.846 4.372 36.050 1.00 15.95 200 TYR B C 1
ATOM 619 O O . TYR A 1 82 ? 22.779 3.779 36.257 1.00 15.70 200 TYR B O 1
ATOM 628 N N . SER A 1 83 ? 23.987 5.671 36.261 1.00 16.03 201 SER B N 1
ATOM 629 C CA . SER A 1 83 ? 22.864 6.399 36.793 1.00 17.22 201 SER B CA 1
ATOM 630 C C . SER A 1 83 ? 22.654 7.762 36.167 1.00 17.34 201 SER B C 1
ATOM 631 O O . SER A 1 83 ? 23.578 8.369 35.625 1.00 18.61 201 SER B O 1
ATOM 634 N N . TRP A 1 84 ? 21.413 8.227 36.234 1.00 17.14 202 TRP B N 1
ATOM 635 C CA . TRP A 1 84 ? 21.061 9.544 35.744 1.00 17.43 202 TRP B CA 1
ATOM 636 C C . TRP A 1 84 ? 19.946 10.041 36.644 1.00 17.52 202 TRP B C 1
ATOM 637 O O . TRP A 1 84 ? 19.471 9.305 37.510 1.00 16.31 202 TRP B O 1
ATOM 648 N N . HIS A 1 85 ? 19.540 11.284 36.445 1.00 18.20 203 HIS B N 1
ATOM 649 C CA . HIS A 1 85 ? 18.497 11.909 37.244 1.00 20.03 203 HIS B CA 1
ATOM 650 C C . HIS A 1 85 ? 17.272 11.040 37.575 1.00 19.85 203 HIS B C 1
ATOM 651 O O . HIS A 1 85 ? 16.772 11.072 38.702 1.00 19.23 203 HIS B O 1
ATOM 658 N N . HIS A 1 86 ? 16.797 10.265 36.605 1.00 18.63 204 HIS B N 1
ATOM 659 C CA . HIS A 1 86 ? 15.619 9.427 36.806 1.00 18.73 204 HIS B CA 1
ATOM 660 C C . HIS A 1 86 ? 15.866 8.014 37.343 1.00 18.52 204 HIS B C 1
ATOM 661 O O . HIS A 1 86 ? 14.927 7.224 37.485 1.00 18.90 204 HIS B O 1
ATOM 668 N N . GLY A 1 87 ? 17.114 7.685 37.649 1.00 17.69 205 GLY B N 1
ATOM 669 C CA . GLY A 1 87 ? 17.385 6.361 38.169 1.00 17.51 205 GLY B CA 1
ATOM 670 C C . GLY A 1 87 ? 18.528 5.594 37.525 1.00 18.33 205 GLY B C 1
ATOM 671 O O . GLY A 1 87 ? 19.508 6.175 37.045 1.00 18.73 205 GLY B O 1
ATOM 672 N N . ALA A 1 88 ? 18.400 4.270 37.521 1.00 17.25 206 ALA B N 1
ATOM 673 C CA . ALA A 1 88 ? 19.429 3.410 36.966 1.00 15.67 206 ALA B CA 1
ATOM 674 C C . ALA A 1 88 ? 19.395 3.334 35.443 1.00 15.49 206 ALA B C 1
ATOM 675 O O . ALA A 1 88 ? 18.338 3.279 34.825 1.00 14.89 206 ALA B O 1
ATOM 677 N N . VAL A 1 89 ? 20.573 3.343 34.840 1.00 14.29 207 VAL B N 1
ATOM 678 C CA . VAL A 1 89 ? 20.665 3.250 33.401 1.00 12.75 207 VAL B CA 1
ATOM 679 C C . VAL A 1 89 ? 21.511 2.038 33.091 1.00 14.42 207 VAL B C 1
ATOM 680 O O . VAL A 1 89 ? 22.672 1.949 33.518 1.00 13.16 207 VAL B O 1
ATOM 684 N N . GLN A 1 90 ? 20.927 1.099 32.354 1.00 14.29 208 GLN B N 1
ATOM 685 C CA . GLN A 1 90 ? 21.639 -0.110 31.991 1.00 16.71 208 GLN B CA 1
ATOM 686 C C . GLN A 1 90 ? 22.425 0.061 30.694 1.00 16.70 208 GLN B C 1
ATOM 687 O O . GLN A 1 90 ? 21.964 0.702 29.751 1.00 18.76 208 GLN B O 1
ATOM 693 N N . TYR A 1 91 ? 23.621 -0.506 30.659 1.00 16.44 209 TYR B N 1
ATOM 694 C CA . TYR A 1 91 ? 24.451 -0.456 29.464 1.00 17.97 209 TYR B CA 1
ATOM 695 C C . TYR A 1 91 ? 24.805 -1.894 29.122 1.00 19.26 209 TYR B C 1
ATOM 696 O O . TYR A 1 91 ? 25.442 -2.590 29.908 1.00 16.68 209 TYR B O 1
ATOM 705 N N . GLU A 1 92 ? 24.383 -2.338 27.949 1.00 22.89 210 GLU B N 1
ATOM 706 C CA . GLU A 1 92 ? 24.646 -3.704 27.509 1.00 25.68 210 GLU B CA 1
ATOM 707 C C . GLU A 1 92 ? 24.690 -3.722 26.002 1.00 26.57 210 GLU B C 1
ATOM 708 O O . GLU A 1 92 ? 23.824 -3.146 25.344 1.00 27.23 210 GLU B O 1
ATOM 714 N N . ASN A 1 93 ? 25.708 -4.372 25.453 1.00 27.28 211 ASN B N 1
ATOM 715 C CA . ASN A 1 93 ? 25.868 -4.453 24.008 1.00 27.64 211 ASN B CA 1
ATOM 716 C C . ASN A 1 93 ? 25.824 -3.112 23.298 1.00 27.25 211 ASN B C 1
ATOM 717 O O . ASN A 1 93 ? 25.100 -2.940 22.315 1.00 27.64 211 ASN B O 1
ATOM 722 N N . GLY A 1 94 ? 26.610 -2.165 23.801 1.00 26.02 212 GLY B N 1
ATOM 723 C CA . GLY A 1 94 ? 26.684 -0.848 23.199 1.00 24.16 212 GLY B CA 1
ATOM 724 C C . GLY A 1 94 ? 25.448 0.030 23.292 1.00 23.30 212 GLY B C 1
ATOM 725 O O . GLY A 1 94 ? 25.391 1.078 22.654 1.00 22.46 212 GLY B O 1
ATOM 726 N N . ARG A 1 95 ? 24.463 -0.364 24.091 1.00 21.82 213 ARG B N 1
ATOM 727 C CA . ARG A 1 95 ? 23.254 0.452 24.191 1.00 20.16 213 ARG B CA 1
ATOM 728 C C . ARG A 1 95 ? 22.817 0.731 25.622 1.00 18.69 213 ARG B C 1
ATOM 729 O O . ARG A 1 95 ? 22.743 -0.182 26.450 1.00 18.99 213 ARG B O 1
ATOM 737 N N . PHE A 1 96 ? 22.528 1.997 25.905 1.00 16.11 214 PHE B N 1
ATOM 738 C CA . PHE A 1 96 ? 22.035 2.398 27.214 1.00 14.95 214 PHE B CA 1
ATOM 739 C C . PHE A 1 96 ? 20.506 2.283 27.155 1.00 15.08 214 PHE B C 1
ATOM 740 O O . PHE A 1 96 ? 19.902 2.783 26.213 1.00 15.45 214 PHE B O 1
ATOM 748 N N . THR A 1 97 ? 19.890 1.608 28.123 1.00 13.88 215 THR B N 1
ATOM 749 C CA . THR A 1 97 ? 18.431 1.505 28.175 1.00 14.67 215 THR B CA 1
ATOM 750 C C . THR A 1 97 ? 18.011 1.867 29.597 1.00 15.95 215 THR B C 1
ATOM 751 O O . THR A 1 97 ? 18.801 1.744 30.527 1.00 15.32 215 THR B O 1
ATOM 755 N N . VAL A 1 98 ? 16.781 2.342 29.754 1.00 17.05 216 VAL B N 1
ATOM 756 C CA . VAL A 1 98 ? 16.232 2.673 31.064 1.00 18.35 216 VAL B CA 1
ATOM 757 C C . VAL A 1 98 ? 14.856 2.009 31.070 1.00 20.30 216 VAL B C 1
ATOM 758 O O . VAL A 1 98 ? 14.426 1.495 30.046 1.00 20.83 216 VAL B O 1
ATOM 762 N N . PRO A 1 99 ? 14.153 1.995 32.216 1.00 21.68 217 PRO B N 1
ATOM 763 C CA . PRO A 1 99 ? 12.833 1.351 32.207 1.00 23.20 217 PRO B CA 1
ATOM 764 C C . PRO A 1 99 ? 11.812 2.131 31.382 1.00 25.76 217 PRO B C 1
ATOM 765 O O . PRO A 1 99 ? 11.854 3.368 31.322 1.00 25.80 217 PRO B O 1
ATOM 769 N N . LYS A 1 100 ? 10.899 1.405 30.741 1.00 27.27 218 LYS B N 1
ATOM 770 C CA . LYS A 1 100 ? 9.855 2.026 29.938 1.00 29.11 218 LYS B CA 1
ATOM 771 C C . LYS A 1 100 ? 9.067 2.975 30.835 1.00 28.68 218 LYS B C 1
ATOM 772 O O . LYS A 1 100 ? 8.819 2.676 31.999 1.00 28.79 218 LYS B O 1
ATOM 778 N N . GLY A 1 101 ? 8.675 4.125 30.302 1.00 30.11 219 GLY B N 1
ATOM 779 C CA . GLY A 1 101 ? 7.928 5.076 31.110 1.00 30.63 219 GLY B CA 1
ATOM 780 C C . GLY A 1 101 ? 8.838 6.078 31.807 1.00 31.02 219 GLY B C 1
ATOM 781 O O . GLY A 1 101 ? 8.374 6.986 32.499 1.00 31.73 219 GLY B O 1
ATOM 782 N N . VAL A 1 102 ? 10.143 5.897 31.638 1.00 30.07 220 VAL B N 1
ATOM 783 C CA . VAL A 1 102 ? 11.128 6.796 32.223 1.00 29.41 220 VAL B CA 1
ATOM 784 C C . VAL A 1 102 ? 11.793 7.486 31.043 1.00 29.73 220 VAL B C 1
ATOM 785 O O . VAL A 1 102 ? 12.095 6.840 30.035 1.00 30.55 220 VAL B O 1
ATOM 789 N N . GLY A 1 103 ? 12.007 8.791 31.159 1.00 28.69 221 GLY B N 1
ATOM 790 C CA . GLY A 1 103 ? 12.615 9.530 30.071 1.00 28.27 221 GLY B CA 1
ATOM 791 C C . GLY A 1 103 ? 11.592 10.062 29.074 1.00 27.93 221 GLY B C 1
ATOM 792 O O . GLY A 1 103 ? 10.709 9.341 28.630 1.00 27.30 221 GLY B O 1
ATOM 793 N N . ALA A 1 104 ? 11.713 11.336 28.722 1.00 28.49 222 ALA B N 1
ATOM 794 C CA . ALA A 1 104 ? 10.800 11.955 27.771 1.00 29.83 222 ALA B CA 1
ATOM 795 C C . ALA A 1 104 ? 11.352 13.301 27.346 1.00 30.19 222 ALA B C 1
ATOM 796 O O . ALA A 1 104 ? 12.390 13.742 27.846 1.00 30.45 222 ALA B O 1
ATOM 798 N N . LYS A 1 105 ? 10.652 13.953 26.423 1.00 31.88 223 LYS B N 1
ATOM 799 C CA . LYS A 1 105 ? 11.068 15.268 25.944 1.00 32.01 223 LYS B CA 1
ATOM 800 C C . LYS A 1 105 ? 11.360 16.109 27.180 1.00 31.20 223 LYS B C 1
ATOM 801 O O . LYS A 1 105 ? 10.572 16.134 28.134 1.00 31.86 223 LYS B O 1
ATOM 807 N N . GLY A 1 106 ? 12.502 16.784 27.167 1.00 29.16 224 GLY B N 1
ATOM 808 C CA . GLY A 1 106 ? 12.884 17.587 28.306 1.00 26.90 224 GLY B CA 1
ATOM 809 C C . GLY A 1 106 ? 14.097 16.974 28.977 1.00 26.80 224 GLY B C 1
ATOM 810 O O . GLY A 1 106 ? 14.795 17.659 29.724 1.00 26.73 224 GLY B O 1
ATOM 811 N N . ASP A 1 107 ? 14.352 15.688 28.716 1.00 25.08 225 ASP B N 1
ATOM 812 C CA . ASP A 1 107 ? 15.502 15.004 29.309 1.00 23.68 225 ASP B CA 1
ATOM 813 C C . ASP A 1 107 ? 16.769 15.078 28.470 1.00 23.62 225 ASP B C 1
ATOM 814 O O . ASP A 1 107 ? 17.847 14.727 28.954 1.00 23.15 225 ASP B O 1
ATOM 819 N N . SER A 1 108 ? 16.656 15.518 27.218 1.00 22.12 226 SER B N 1
ATOM 820 C CA . SER A 1 108 ? 17.843 15.621 26.374 1.00 22.77 226 SER B CA 1
ATOM 821 C C . SER A 1 108 ? 18.796 16.599 27.039 1.00 21.03 226 SER B C 1
ATOM 822 O O . SER A 1 108 ? 18.376 17.641 27.526 1.00 21.42 226 SER B O 1
ATOM 825 N N . GLY A 1 109 ? 20.077 16.257 27.074 1.00 20.64 227 GLY B N 1
ATOM 826 C CA . GLY A 1 109 ? 21.050 17.133 27.701 1.00 19.88 227 GLY B CA 1
ATOM 827 C C . GLY A 1 109 ? 21.570 16.565 29.008 1.00 19.91 227 GLY B C 1
ATOM 828 O O . GLY A 1 109 ? 22.698 16.831 29.401 1.00 20.68 227 GLY B O 1
ATOM 829 N N . ARG A 1 110 ? 20.741 15.773 29.680 1.00 19.47 228 ARG B N 1
ATOM 830 C CA . ARG A 1 110 ? 21.121 15.156 30.943 1.00 17.83 228 ARG B CA 1
ATOM 831 C C . ARG A 1 110 ? 22.274 14.156 30.760 1.00 16.36 228 ARG B C 1
ATOM 832 O O . ARG A 1 110 ? 22.365 13.462 29.751 1.00 15.15 228 ARG B O 1
ATOM 840 N N . PRO A 1 111 ? 23.178 14.086 31.736 1.00 14.62 229 PRO B N 1
ATOM 841 C CA . PRO A 1 111 ? 24.308 13.154 31.637 1.00 14.17 229 PRO B CA 1
ATOM 842 C C . PRO A 1 111 ? 24.074 11.809 32.346 1.00 14.35 229 PRO B C 1
ATOM 843 O O . PRO A 1 111 ? 23.223 11.700 33.225 1.00 13.79 229 PRO B O 1
ATOM 847 N N . ILE A 1 112 ? 24.836 10.794 31.949 1.00 13.90 230 ILE B N 1
ATOM 848 C CA . ILE A 1 112 ? 24.764 9.469 32.560 1.00 14.05 230 ILE B CA 1
ATOM 849 C C . ILE A 1 112 ? 26.125 9.287 33.219 1.00 14.96 230 ILE B C 1
ATOM 850 O O . ILE A 1 112 ? 27.157 9.448 32.569 1.00 15.20 230 ILE B O 1
ATOM 855 N N . LEU A 1 113 ? 26.122 8.941 34.504 1.00 15.14 231 LEU B N 1
ATOM 856 C CA . LEU A 1 113 ? 27.356 8.819 35.269 1.00 14.87 231 LEU B CA 1
ATOM 857 C C . LEU A 1 113 ? 27.693 7.426 35.761 1.00 15.59 231 LEU B C 1
ATOM 858 O O . LEU A 1 113 ? 26.801 6.624 36.015 1.00 16.38 231 LEU B O 1
ATOM 863 N N . ASP A 1 114 ? 28.985 7.134 35.905 1.00 15.46 232 ASP B N 1
ATOM 864 C CA . ASP A 1 114 ? 29.370 5.837 36.428 1.00 17.52 232 ASP B CA 1
ATOM 865 C C . ASP A 1 114 ? 29.481 6.039 37.937 1.00 18.42 232 ASP B C 1
ATOM 866 O O . ASP A 1 114 ? 29.341 7.164 38.402 1.00 17.48 232 ASP B O 1
ATOM 871 N N . ASN A 1 115 ? 29.709 4.983 38.711 1.00 19.46 233 ASN B N 1
ATOM 872 C CA . ASN A 1 115 ? 29.778 5.163 40.163 1.00 22.00 233 ASN B CA 1
ATOM 873 C C . ASN A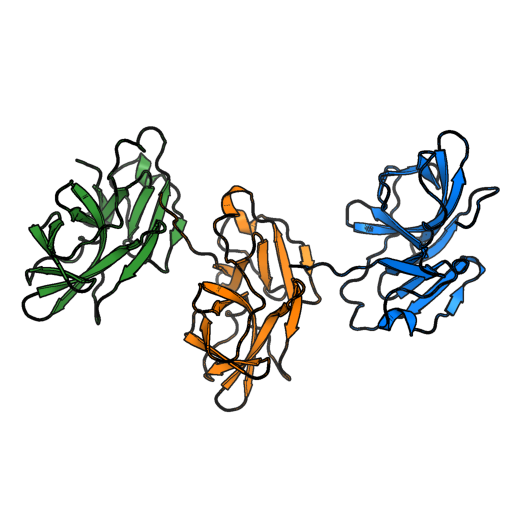 1 115 ? 30.848 6.138 40.654 1.00 24.03 233 ASN B C 1
ATOM 874 O O . ASN A 1 115 ? 30.697 6.722 41.725 1.00 24.60 233 ASN B O 1
ATOM 879 N N . GLN A 1 116 ? 31.919 6.322 39.881 1.00 25.62 234 GLN B N 1
ATOM 880 C CA . GLN A 1 116 ? 32.973 7.266 40.271 1.00 26.29 234 GLN B CA 1
ATOM 881 C C . GLN A 1 116 ? 32.553 8.709 39.994 1.00 25.09 234 GLN B C 1
ATOM 882 O O . GLN A 1 116 ? 33.302 9.636 40.273 1.00 25.70 234 GLN B O 1
ATOM 888 N N . GLY A 1 117 ? 31.365 8.895 39.426 1.00 23.56 235 GLY B N 1
ATOM 889 C CA . GLY A 1 117 ? 30.880 10.237 39.145 1.00 22.91 235 GLY B CA 1
ATOM 890 C C . GLY A 1 117 ? 31.252 10.809 37.784 1.00 23.00 235 GLY B C 1
ATOM 891 O O . GLY A 1 117 ? 30.927 11.959 37.479 1.00 22.49 235 GLY B O 1
ATOM 892 N N . ARG A 1 118 ? 31.935 10.016 36.963 1.00 20.88 236 ARG B N 1
ATOM 893 C CA . ARG A 1 118 ? 32.337 10.468 35.637 1.00 20.41 236 ARG B CA 1
ATOM 894 C C . ARG A 1 118 ? 31.225 10.282 34.610 1.00 20.12 236 ARG B C 1
ATOM 895 O O . ARG A 1 118 ? 30.444 9.337 34.673 1.00 20.54 236 ARG B O 1
ATOM 903 N N . VAL A 1 119 ? 31.164 11.208 33.666 1.00 19.98 237 VAL B N 1
ATOM 904 C CA . VAL A 1 119 ? 30.173 11.180 32.607 1.00 18.48 237 VAL B CA 1
ATOM 905 C C . VAL A 1 119 ? 30.580 10.186 31.528 1.00 19.10 237 VAL B C 1
ATOM 906 O O . VAL A 1 119 ? 31.690 10.267 31.006 1.00 19.78 237 VAL B O 1
ATOM 910 N N . VAL A 1 120 ? 29.701 9.246 31.192 1.00 17.91 238 VAL B N 1
ATOM 911 C CA . VAL A 1 120 ? 30.025 8.295 30.133 1.00 16.96 238 VAL B CA 1
ATOM 912 C C . VAL A 1 120 ? 29.169 8.556 28.899 1.00 16.99 238 VAL B C 1
ATOM 913 O O . VAL A 1 120 ? 29.366 7.933 27.851 1.00 16.27 238 VAL B O 1
ATOM 917 N N . ALA A 1 121 ? 28.225 9.484 29.023 1.00 14.90 239 ALA B N 1
ATOM 918 C CA . ALA A 1 121 ? 27.335 9.802 27.915 1.00 14.50 239 ALA B CA 1
ATOM 919 C C . ALA A 1 121 ? 26.382 10.944 28.237 1.00 14.46 239 ALA B C 1
ATOM 920 O O . ALA A 1 121 ? 26.127 11.252 29.395 1.00 14.14 239 ALA B O 1
ATOM 922 N N . ILE A 1 122 ? 25.863 11.564 27.185 1.00 14.68 240 ILE B N 1
ATOM 923 C CA . ILE A 1 122 ? 24.901 12.635 27.316 1.00 14.61 240 ILE B CA 1
ATOM 924 C C . ILE A 1 122 ? 23.701 12.185 26.509 1.00 14.60 240 ILE B C 1
ATOM 925 O O . ILE A 1 122 ? 23.835 11.738 25.375 1.00 13.64 240 ILE B O 1
ATOM 930 N N . VAL A 1 123 ? 22.524 12.283 27.110 1.00 14.31 241 VAL B N 1
ATOM 931 C CA . VAL A 1 123 ? 21.305 11.854 26.452 1.00 13.55 241 VAL B CA 1
ATOM 932 C C . VAL A 1 123 ? 20.757 12.851 25.439 1.00 13.97 241 VAL B C 1
ATOM 933 O O . VAL A 1 123 ? 20.760 14.056 25.673 1.00 14.10 241 VAL B O 1
ATOM 937 N N . LEU A 1 124 ? 20.280 12.335 24.312 1.00 13.95 242 LEU B N 1
ATOM 938 C CA . LEU A 1 124 ? 19.711 13.171 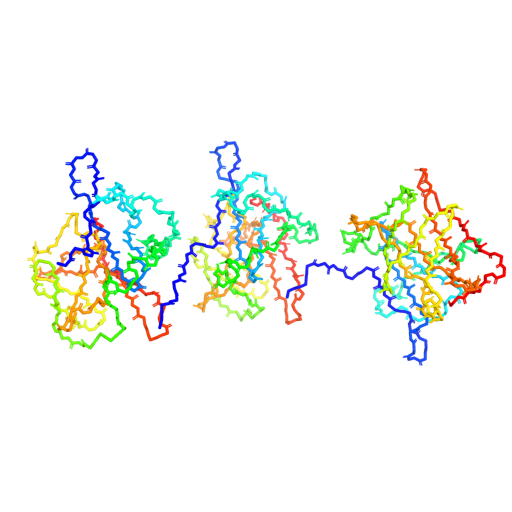23.267 1.00 15.45 242 LEU B CA 1
ATOM 939 C C . LEU A 1 124 ? 18.261 12.818 22.957 1.00 16.13 242 LEU B C 1
ATOM 940 O O . LEU A 1 124 ? 17.509 13.649 22.446 1.00 17.36 242 LEU B O 1
ATOM 945 N N . GLY A 1 125 ? 17.877 11.578 23.248 1.00 15.97 243 GLY B N 1
ATOM 946 C CA . GLY A 1 125 ? 16.516 11.149 22.988 1.00 16.28 243 GLY B CA 1
ATOM 947 C C . GLY A 1 125 ? 16.351 9.681 23.324 1.00 18.04 243 GLY B C 1
ATOM 948 O O . GLY A 1 125 ? 17.248 9.067 23.891 1.00 18.33 243 GLY B O 1
ATOM 949 N N . GLY A 1 126 ? 15.205 9.112 22.975 1.00 18.84 244 GLY B N 1
ATOM 950 C CA . GLY A 1 126 ? 14.965 7.712 23.256 1.00 21.06 244 GLY B CA 1
ATOM 951 C C . GLY A 1 126 ? 13.738 7.195 22.537 1.00 21.99 244 GLY B C 1
ATOM 952 O O . GLY A 1 126 ? 13.064 7.938 21.825 1.00 23.79 244 GLY B O 1
ATOM 953 N N . VAL A 1 127 ? 13.451 5.913 22.723 1.00 22.87 245 VAL B N 1
ATOM 954 C CA . VAL A 1 127 ? 12.306 5.264 22.097 1.00 23.40 245 VAL B CA 1
ATOM 955 C C . VAL A 1 127 ? 12.036 3.969 22.847 1.00 25.09 245 VAL B C 1
ATOM 956 O O . VAL A 1 127 ? 12.970 3.264 23.224 1.00 24.39 245 VAL B O 1
ATOM 960 N N . ASN A 1 128 ? 10.767 3.655 23.083 1.00 26.89 246 ASN B N 1
ATOM 961 C CA . ASN A 1 128 ? 10.442 2.424 23.794 1.00 28.26 246 ASN B CA 1
ATOM 962 C C . ASN A 1 128 ? 10.641 1.176 22.946 1.00 28.17 246 ASN B C 1
ATOM 963 O O . ASN A 1 128 ? 10.297 1.146 21.769 1.00 29.13 246 ASN B O 1
ATOM 968 N N . GLU A 1 129 ? 11.209 0.150 23.560 1.00 27.72 247 GLU B N 1
ATOM 969 C CA . GLU A 1 129 ? 11.418 -1.130 22.901 1.00 28.75 247 GLU B CA 1
ATOM 970 C C . GLU A 1 129 ? 10.982 -2.142 23.949 1.00 29.72 247 GLU B C 1
ATOM 971 O O . GLU A 1 129 ? 11.761 -2.550 24.818 1.00 31.07 247 GLU B O 1
ATOM 977 N N . GLY A 1 130 ? 9.714 -2.517 23.886 1.00 30.82 248 GLY B N 1
ATOM 978 C CA . GLY A 1 130 ? 9.188 -3.462 24.850 1.00 32.56 248 GLY B CA 1
ATOM 979 C C . GLY A 1 130 ? 9.031 -2.820 26.218 1.00 32.35 248 GLY B C 1
ATOM 980 O O . GLY A 1 130 ? 8.375 -1.790 26.353 1.00 33.17 248 GLY B O 1
ATOM 981 N N . SER A 1 131 ? 9.648 -3.425 27.228 1.00 32.21 249 SER B N 1
ATOM 982 C CA . SER A 1 131 ? 9.577 -2.932 28.601 1.00 31.60 249 SER B CA 1
ATOM 983 C C . SER A 1 131 ? 10.734 -1.989 28.935 1.00 30.44 249 SER B C 1
ATOM 984 O O . SER A 1 131 ? 10.857 -1.543 30.071 1.00 30.69 249 SER B O 1
ATOM 987 N N . ARG A 1 132 ? 11.573 -1.697 27.942 1.00 28.96 250 ARG B N 1
ATOM 988 C CA . ARG A 1 132 ? 12.729 -0.814 28.111 1.00 26.12 250 ARG B CA 1
ATOM 989 C C . ARG A 1 132 ? 12.636 0.368 27.144 1.00 24.59 250 ARG B C 1
ATOM 990 O O . ARG A 1 132 ? 11.813 0.376 26.233 1.00 24.28 250 ARG B O 1
ATOM 998 N N . THR A 1 133 ? 13.475 1.372 27.358 1.00 22.46 251 THR B N 1
ATOM 999 C CA . THR A 1 133 ? 13.524 2.520 26.464 1.00 20.81 251 THR B CA 1
ATOM 1000 C C . THR A 1 133 ? 14.982 2.693 26.067 1.00 17.62 251 THR B C 1
ATOM 1001 O O . THR A 1 133 ? 15.825 2.981 26.921 1.00 18.17 251 THR B O 1
ATOM 1005 N N . ALA A 1 134 ? 15.270 2.506 24.780 1.00 15.28 252 ALA B N 1
ATOM 1006 C CA . ALA A 1 134 ? 16.624 2.635 24.243 1.00 13.89 252 ALA B CA 1
ATOM 1007 C C . ALA A 1 134 ? 16.956 4.116 24.076 1.00 13.76 252 ALA B C 1
ATOM 1008 O O . ALA A 1 134 ? 16.158 4.886 23.537 1.00 12.54 252 ALA B O 1
ATOM 1010 N N . LEU A 1 135 ? 18.139 4.508 24.539 1.00 12.43 253 LEU B N 1
ATOM 1011 C CA . LEU A 1 135 ? 18.548 5.901 24.484 1.00 13.90 253 LEU B CA 1
ATOM 1012 C C . LEU A 1 135 ? 19.456 6.319 23.338 1.00 15.24 253 LEU B C 1
ATOM 1013 O O . LEU A 1 135 ? 20.297 5.547 22.874 1.00 16.08 253 LEU B O 1
ATOM 1018 N N . SER A 1 136 ? 19.273 7.559 22.887 1.00 15.54 254 SER B N 1
ATOM 1019 C CA . SER A 1 136 ? 20.137 8.133 21.871 1.00 16.65 254 SER B CA 1
ATOM 1020 C C . SER A 1 136 ? 21.155 8.872 22.734 1.00 16.32 254 SER B C 1
ATOM 1021 O O . SER A 1 136 ? 20.772 9.505 23.709 1.00 15.45 254 SER B O 1
ATOM 1024 N N . VAL A 1 137 ? 22.437 8.794 22.392 1.00 16.73 255 VAL B N 1
ATOM 1025 C CA . VAL A 1 137 ? 23.462 9.452 23.203 1.00 17.48 255 VAL B CA 1
ATOM 1026 C C . VAL A 1 137 ? 24.738 9.809 22.450 1.00 18.51 255 VAL B C 1
ATOM 1027 O O . VAL A 1 137 ? 24.959 9.393 21.316 1.00 17.85 255 VAL B O 1
ATOM 1031 N N . VAL A 1 138 ? 25.580 10.575 23.133 1.00 19.54 256 VAL B N 1
ATOM 1032 C CA . VAL A 1 138 ? 26.888 10.963 22.638 1.00 20.83 256 VAL B CA 1
ATOM 1033 C C . VAL A 1 138 ? 27.843 10.328 23.649 1.00 20.99 256 VAL B C 1
ATOM 1034 O O . VAL A 1 138 ? 27.657 10.481 24.854 1.00 22.42 256 VAL B O 1
ATOM 1038 N N . MET A 1 139 ? 28.834 9.587 23.174 1.00 21.58 257 MET B N 1
ATOM 1039 C CA . MET A 1 139 ? 29.791 8.948 24.072 1.00 23.41 257 MET B CA 1
ATOM 1040 C C . MET A 1 139 ? 31.204 9.241 23.576 1.00 25.01 257 MET B C 1
ATOM 1041 O O . MET A 1 139 ? 31.392 9.980 22.614 1.00 25.38 257 MET B O 1
ATOM 1046 N N . TRP A 1 140 ? 32.196 8.644 24.223 1.00 26.28 258 TRP B N 1
ATOM 1047 C CA . TRP A 1 140 ? 33.582 8.850 23.832 1.00 28.05 258 TRP B CA 1
ATOM 1048 C C . TRP A 1 140 ? 34.330 7.530 23.792 1.00 29.85 258 TRP B C 1
ATOM 1049 O O . TRP A 1 140 ? 34.184 6.713 24.692 1.00 30.22 258 TRP B O 1
ATOM 1060 N N . ASN A 1 141 ? 35.112 7.302 22.741 1.00 31.98 259 ASN B N 1
ATOM 1061 C CA . ASN A 1 141 ? 35.873 6.061 22.665 1.00 35.03 259 ASN B CA 1
ATOM 1062 C C . ASN A 1 141 ? 37.251 6.257 23.273 1.00 37.01 259 ASN B C 1
ATOM 1063 O O . ASN A 1 141 ? 37.586 7.335 23.772 1.00 36.57 259 ASN B O 1
ATOM 1068 N N . GLU A 1 142 ? 38.049 5.202 23.220 1.00 39.88 260 GLU B N 1
ATOM 1069 C CA . GLU A 1 142 ? 39.389 5.209 23.781 1.00 43.32 260 GLU B CA 1
ATOM 1070 C C . GLU A 1 142 ? 40.291 6.343 23.291 1.00 44.22 260 GLU B C 1
ATOM 1071 O O . GLU A 1 142 ? 41.051 6.923 24.073 1.00 44.57 260 GLU B O 1
ATOM 1077 N N . LYS A 1 143 ? 40.194 6.672 22.006 1.00 44.09 261 LYS B N 1
ATOM 1078 C CA . LYS A 1 143 ? 41.026 7.726 21.430 1.00 44.26 261 LYS B CA 1
ATOM 1079 C C . LYS A 1 143 ? 40.597 9.141 21.829 1.00 43.65 261 LYS B C 1
ATOM 1080 O O . LYS A 1 143 ? 41.374 10.092 21.710 1.00 43.53 261 LYS B O 1
ATOM 1082 N N . GLY A 1 144 ? 39.366 9.274 22.310 1.00 42.75 262 GLY B N 1
ATOM 1083 C CA . GLY A 1 144 ? 38.864 10.580 22.695 1.00 40.95 262 GLY B CA 1
ATOM 1084 C C . GLY A 1 144 ? 37.889 11.053 21.634 1.00 40.27 262 GLY B C 1
ATOM 1085 O O . GLY A 1 144 ? 37.358 12.170 21.692 1.00 39.96 262 GLY B O 1
ATOM 1086 N N . VAL A 1 145 ? 37.658 10.185 20.654 1.00 38.06 263 VAL B N 1
ATOM 1087 C CA . VAL A 1 145 ? 36.747 10.477 19.559 1.00 36.16 263 VAL B CA 1
ATOM 1088 C C . VAL A 1 145 ? 35.298 10.434 20.017 1.00 34.17 263 VAL B C 1
ATOM 1089 O O . VAL A 1 145 ? 34.831 9.420 20.532 1.00 33.52 263 VAL B O 1
ATOM 1093 N N . THR A 1 146 ? 34.595 11.544 19.827 1.00 32.61 264 THR B N 1
ATOM 1094 C CA . THR A 1 146 ? 33.192 11.640 20.193 1.00 30.08 264 THR B CA 1
ATOM 1095 C C . THR A 1 146 ? 32.384 10.794 19.223 1.00 28.23 264 THR B C 1
ATOM 1096 O O . THR A 1 146 ? 32.532 10.908 18.012 1.00 27.27 264 THR B O 1
ATOM 1100 N N . VAL A 1 147 ? 31.541 9.932 19.773 1.00 26.04 265 VAL B N 1
ATOM 1101 C CA . VAL A 1 147 ? 30.704 9.044 18.985 1.00 24.21 265 VAL B CA 1
ATOM 1102 C C . VAL A 1 147 ? 29.246 9.260 19.355 1.00 23.80 265 VAL B C 1
ATOM 1103 O O . VAL A 1 147 ? 28.924 9.546 20.505 1.00 22.66 265 VAL B O 1
ATOM 1107 N N . LYS A 1 148 ? 28.365 9.130 18.376 1.00 23.19 266 LYS B N 1
ATOM 1108 C CA . LYS A 1 148 ? 26.942 9.299 18.624 1.00 22.16 266 LYS B CA 1
ATOM 1109 C C . LYS A 1 148 ? 26.204 8.033 18.237 1.00 20.41 266 LYS B C 1
ATOM 1110 O O . LYS A 1 148 ? 26.499 7.431 17.216 1.00 19.78 266 LYS B O 1
ATOM 1116 N N . TYR A 1 149 ? 25.263 7.617 19.072 1.00 19.22 267 TYR B N 1
ATOM 1117 C CA . TYR A 1 149 ? 24.462 6.444 18.779 1.00 17.99 267 TYR B CA 1
ATOM 1118 C C . TYR A 1 149 ? 22.993 6.813 18.888 1.00 17.89 267 TYR B C 1
ATOM 1119 O O . TYR A 1 149 ? 22.558 7.407 19.871 1.00 19.20 267 TYR B O 1
ATOM 1128 N N . THR A 1 150 ? 22.225 6.444 17.872 1.00 18.32 268 THR B N 1
ATOM 1129 C CA . THR A 1 150 ? 20.806 6.742 17.849 1.00 17.12 268 THR B CA 1
ATOM 1130 C C . THR A 1 150 ? 19.988 5.530 17.442 1.00 17.22 268 THR B C 1
ATOM 1131 O O . THR A 1 150 ? 20.059 5.072 16.304 1.00 16.96 268 THR B O 1
ATOM 1135 N N . PRO A 1 151 ? 19.179 5.015 18.373 1.00 16.90 269 PRO B N 1
ATOM 1136 C CA . PRO A 1 151 ? 18.309 3.850 18.177 1.00 17.39 269 PRO B CA 1
ATOM 1137 C C . PRO A 1 151 ? 17.351 4.032 17.002 1.00 17.48 269 PRO B C 1
ATOM 1138 O O . PRO A 1 151 ? 16.954 5.149 16.685 1.00 16.83 269 PRO B O 1
ATOM 1142 N N . GLU A 1 152 ? 16.998 2.925 16.360 1.00 17.80 270 GLU B N 1
ATOM 1143 C CA . GLU A 1 152 ? 16.060 2.926 15.243 1.00 19.05 270 GLU B CA 1
ATOM 1144 C C . GLU A 1 152 ? 14.750 3.529 15.757 1.00 19.95 270 GLU B C 1
ATOM 1145 O O . GLU A 1 152 ? 14.314 3.210 16.860 1.00 22.14 270 GLU B O 1
ATOM 1151 N N . ASN A 1 153 ? 14.132 4.400 14.966 1.00 19.93 271 ASN B N 1
ATOM 1152 C CA . ASN A 1 153 ? 12.883 5.050 15.353 1.00 20.91 271 ASN B CA 1
ATOM 1153 C C . ASN A 1 153 ? 13.020 5.908 16.604 1.00 21.61 271 ASN B C 1
ATOM 1154 O O . ASN A 1 153 ? 12.034 6.198 17.283 1.00 21.00 271 ASN B O 1
ATOM 1159 N N . CYS A 1 154 ? 14.241 6.322 16.911 1.00 22.47 272 CYS B N 1
ATOM 1160 C CA . CYS A 1 154 ? 14.457 7.158 18.085 1.00 24.71 272 CYS B CA 1
ATOM 1161 C C . CYS A 1 154 ? 13.691 8.477 17.969 1.00 24.45 272 CYS B C 1
ATOM 1162 O O . CYS A 1 154 ? 13.337 8.901 16.877 1.00 25.39 272 CYS B O 1
ATOM 1165 N N . GLU A 1 155 ? 13.427 9.115 19.101 1.00 24.97 273 GLU B N 1
ATOM 1166 C CA . GLU A 1 155 ? 12.746 10.406 19.102 1.00 26.45 273 GLU B CA 1
ATOM 1167 C C . GLU A 1 155 ? 13.631 11.364 19.888 1.00 24.71 273 GLU B C 1
ATOM 1168 O O . GLU A 1 155 ? 14.207 10.975 20.904 1.00 25.42 273 GLU B O 1
ATOM 1174 N N . GLN A 1 156 ? 13.753 12.599 19.419 1.00 23.08 274 GLN B N 1
ATOM 1175 C CA . GLN A 1 156 ? 14.570 13.576 20.121 1.00 23.22 274 GLN B CA 1
ATOM 1176 C C . GLN A 1 156 ? 13.798 14.060 21.344 1.00 22.52 274 GLN B C 1
ATOM 1177 O O . GLN A 1 156 ? 12.582 14.247 21.289 1.00 23.16 274 GLN B O 1
ATOM 1183 N N . TRP A 1 157 ? 14.502 14.230 22.453 1.00 21.16 275 TRP B N 1
ATOM 1184 C CA . TRP A 1 157 ? 13.878 14.682 23.689 1.00 21.91 275 TRP B CA 1
ATOM 1185 C C . TRP A 1 157 ? 14.236 16.132 23.953 1.00 21.88 275 TRP B C 1
ATOM 1186 O O . TRP A 1 157 ? 14.582 16.815 22.973 1.00 24.25 275 TRP B O 1
ATOM 1198 N N . MET B 1 2 ? 39.193 14.688 24.351 1.00 42.85 120 MET A N 1
ATOM 1199 C CA . MET B 1 2 ? 37.914 14.855 23.609 1.00 43.38 120 MET A CA 1
ATOM 1200 C C . MET B 1 2 ? 38.104 15.626 22.309 1.00 43.24 120 MET A C 1
ATOM 1201 O O . MET B 1 2 ? 38.571 16.772 22.315 1.00 43.86 120 MET A O 1
ATOM 1206 N N . LYS B 1 3 ? 37.744 14.999 21.191 1.00 42.76 121 LYS A N 1
ATOM 1207 C CA . LYS B 1 3 ? 37.862 15.635 19.879 1.00 42.49 121 LYS A CA 1
ATOM 1208 C C . LYS B 1 3 ? 36.472 15.879 19.298 1.00 41.51 121 LYS A C 1
ATOM 1209 O O . LYS B 1 3 ? 35.750 14.943 18.962 1.00 41.90 121 LYS A O 1
ATOM 1215 N N . LEU B 1 4 ? 36.107 17.144 19.163 1.00 40.49 122 LEU A N 1
ATOM 1216 C CA . LEU B 1 4 ? 34.801 17.503 18.646 1.00 39.61 122 LEU A CA 1
ATOM 1217 C C . LEU B 1 4 ? 34.808 17.882 17.173 1.00 40.01 122 LEU A C 1
ATOM 1218 O O . LEU B 1 4 ? 33.836 17.643 16.457 1.00 39.15 122 LEU A O 1
ATOM 1223 N N . GLU B 1 5 ? 35.909 18.470 16.722 1.00 41.08 123 GLU A N 1
ATOM 1224 C CA . GLU B 1 5 ? 36.041 18.902 15.335 1.00 42.16 123 GLU A CA 1
ATOM 1225 C C . GLU B 1 5 ? 36.691 17.790 14.519 1.00 40.85 123 GLU A C 1
ATOM 1226 O O . GLU B 1 5 ? 37.633 17.142 14.974 1.00 40.47 123 GLU A O 1
ATOM 1232 N N . SER B 1 6 ? 36.168 17.555 13.322 1.00 39.70 124 SER A N 1
ATOM 1233 C CA . SER B 1 6 ? 36.708 16.521 12.450 1.00 39.26 124 SER A CA 1
ATOM 1234 C C . SER B 1 6 ? 37.793 17.094 11.549 1.00 37.38 124 SER A C 1
ATOM 1235 O O . SER B 1 6 ? 37.693 18.233 11.085 1.00 36.40 124 SER A O 1
ATOM 1238 N N . ASP B 1 7 ? 38.831 16.298 11.315 1.00 35.30 125 ASP A N 1
ATOM 1239 C CA . ASP B 1 7 ? 39.925 16.719 10.454 1.00 33.69 125 ASP A CA 1
ATOM 1240 C C . ASP B 1 7 ? 39.324 16.989 9.093 1.00 30.92 125 ASP A C 1
ATOM 1241 O O . ASP B 1 7 ? 38.480 16.232 8.627 1.00 29.88 125 ASP A O 1
ATOM 1246 N N . LYS B 1 8 ? 39.750 18.072 8.459 1.00 27.74 126 LYS A N 1
ATOM 1247 C CA . LYS B 1 8 ? 39.227 18.400 7.149 1.00 25.02 126 LYS A CA 1
ATOM 1248 C C . LYS B 1 8 ? 40.323 18.477 6.091 1.00 23.30 126 LYS A C 1
ATOM 1249 O O . LYS B 1 8 ? 40.051 18.719 4.913 1.00 23.04 126 LYS A O 1
ATOM 1255 N N . THR B 1 9 ? 41.566 18.271 6.519 1.00 21.03 127 THR A N 1
ATOM 1256 C CA . THR B 1 9 ? 42.695 18.242 5.595 1.00 19.51 127 THR A CA 1
ATOM 1257 C C . THR B 1 9 ? 43.341 16.881 5.812 1.00 19.57 127 THR A C 1
ATOM 1258 O O . THR B 1 9 ? 43.283 16.336 6.906 1.00 17.95 127 THR A O 1
ATOM 1262 N N . PHE B 1 10 ? 43.944 16.326 4.766 1.00 19.92 128 PHE A N 1
ATOM 1263 C CA . PHE B 1 10 ? 44.557 15.020 4.874 1.00 21.13 128 PHE A CA 1
ATOM 1264 C C . PHE B 1 10 ? 45.832 14.958 4.060 1.00 23.35 128 PHE A C 1
ATOM 1265 O O . PHE B 1 10 ? 45.854 15.345 2.884 1.00 24.00 128 PHE A O 1
ATOM 1273 N N . PRO B 1 11 ? 46.917 14.459 4.670 1.00 23.47 129 PRO A N 1
ATOM 1274 C CA . PRO B 1 11 ? 48.191 14.367 3.959 1.00 23.78 129 PRO A CA 1
ATOM 1275 C C . PRO B 1 11 ? 48.163 13.333 2.851 1.00 24.60 129 PRO A C 1
ATOM 1276 O O . PRO B 1 11 ? 47.505 12.294 2.966 1.00 24.81 129 PRO A O 1
ATOM 1280 N N . ILE B 1 12 ? 48.866 13.643 1.769 1.00 24.42 130 ILE A N 1
ATOM 1281 C CA . ILE B 1 12 ? 48.960 12.752 0.627 1.00 25.60 130 ILE A CA 1
ATOM 1282 C C . ILE B 1 12 ? 50.358 12.156 0.699 1.00 27.11 130 ILE A C 1
ATOM 1283 O O . ILE B 1 12 ? 51.354 12.862 0.517 1.00 25.91 130 ILE A O 1
ATOM 1288 N N . MET B 1 13 ? 50.413 10.858 0.983 1.00 28.91 131 MET A N 1
ATOM 1289 C CA . MET B 1 13 ? 51.668 10.144 1.130 1.00 31.00 131 MET A CA 1
ATOM 1290 C C . MET B 1 13 ? 52.260 9.628 -0.171 1.00 32.71 131 MET A C 1
ATOM 1291 O O . MET B 1 13 ? 51.547 9.218 -1.083 1.00 31.99 131 MET A O 1
ATOM 1296 N N . LEU B 1 14 ? 53.584 9.654 -0.239 1.00 35.26 132 LEU A N 1
ATOM 1297 C CA . LEU B 1 14 ? 54.310 9.190 -1.414 1.00 38.08 132 LEU A CA 1
ATOM 1298 C C . LEU B 1 14 ? 55.689 8.725 -0.958 1.00 39.16 132 LEU A C 1
ATOM 1299 O O . LEU B 1 14 ? 56.551 9.544 -0.628 1.00 40.29 132 LEU A O 1
ATOM 1304 N N . GLU B 1 15 ? 55.889 7.409 -0.924 1.00 39.78 133 GLU A N 1
ATOM 1305 C CA . GLU B 1 15 ? 57.165 6.837 -0.493 1.00 39.52 133 GLU A CA 1
ATOM 1306 C C . GLU B 1 15 ? 57.492 7.270 0.930 1.00 39.30 133 GLU A C 1
ATOM 1307 O O . GLU B 1 15 ? 58.638 7.608 1.236 1.00 40.47 133 GLU A O 1
ATOM 1309 N N . GLY B 1 16 ? 56.477 7.280 1.789 1.00 37.82 134 GLY A N 1
ATOM 1310 C CA . GLY B 1 16 ? 56.678 7.655 3.177 1.00 36.57 134 GLY A CA 1
ATOM 1311 C C . GLY B 1 16 ? 56.756 9.137 3.486 1.00 36.32 134 GLY A C 1
ATOM 1312 O O . GLY B 1 16 ? 56.778 9.521 4.656 1.00 36.24 134 GLY A O 1
ATOM 1313 N N . LYS B 1 17 ? 56.803 9.975 2.455 1.00 36.20 135 LYS A N 1
ATOM 1314 C CA . LYS B 1 17 ? 56.882 11.419 2.661 1.00 36.28 135 LYS A CA 1
ATOM 1315 C C . LYS B 1 17 ? 55.576 12.116 2.302 1.00 34.54 135 LYS A C 1
ATOM 1316 O O . LYS B 1 17 ? 54.873 11.691 1.389 1.00 33.87 135 LYS A O 1
ATOM 1322 N N . ILE B 1 18 ? 55.251 13.186 3.025 1.00 33.35 136 ILE A N 1
ATOM 1323 C CA . ILE B 1 18 ? 54.035 13.945 2.747 1.00 30.63 136 ILE A CA 1
ATOM 1324 C C . ILE B 1 18 ? 54.284 14.818 1.525 1.00 29.49 136 ILE A C 1
ATOM 1325 O O . ILE B 1 18 ? 55.037 15.790 1.581 1.00 30.24 136 ILE A O 1
ATOM 1330 N N . ASN B 1 19 ? 53.632 14.464 0.427 1.00 27.57 137 ASN A N 1
ATOM 1331 C CA . ASN B 1 19 ? 53.797 15.153 -0.845 1.00 25.76 137 ASN A CA 1
ATOM 1332 C C . ASN B 1 19 ? 52.765 16.250 -1.118 1.00 24.26 137 ASN A C 1
ATOM 1333 O O . ASN B 1 19 ? 52.863 16.970 -2.106 1.00 23.99 137 ASN A O 1
ATOM 1338 N N . GLY B 1 20 ? 51.783 16.382 -0.237 1.00 22.15 138 GLY A N 1
ATOM 1339 C CA . GLY B 1 20 ? 50.762 17.387 -0.429 1.00 20.26 138 GLY A CA 1
ATOM 1340 C C . GLY B 1 20 ? 49.562 17.066 0.436 1.00 20.18 138 GLY A C 1
ATOM 1341 O O . GLY B 1 20 ? 49.603 16.129 1.236 1.00 19.01 138 GLY A O 1
ATOM 1342 N N . TYR B 1 21 ? 48.491 17.834 0.267 1.00 18.58 139 TYR A N 1
ATOM 1343 C CA . TYR B 1 21 ? 47.285 17.638 1.045 1.00 17.40 139 TYR A CA 1
ATOM 1344 C C . TYR B 1 21 ? 45.998 17.659 0.241 1.00 18.12 139 TYR A C 1
ATOM 1345 O O . TYR B 1 21 ? 45.921 18.212 -0.853 1.00 17.82 139 TYR A O 1
ATOM 1354 N N . ALA B 1 22 ? 44.987 17.027 0.815 1.00 17.80 140 ALA A N 1
ATOM 1355 C CA . ALA B 1 22 ? 43.661 16.985 0.238 1.00 18.04 140 ALA A CA 1
ATOM 1356 C C . ALA B 1 22 ? 42.835 17.590 1.364 1.00 18.67 140 ALA A C 1
ATOM 1357 O O . ALA B 1 22 ? 43.266 17.592 2.522 1.00 19.67 140 ALA A O 1
ATOM 1359 N N . CYS B 1 23 ? 41.671 18.128 1.041 1.00 18.20 141 CYS A N 1
ATOM 1360 C CA . CYS B 1 23 ? 40.824 18.703 2.064 1.00 18.19 141 CYS A CA 1
ATOM 1361 C C . CYS B 1 23 ? 39.399 18.526 1.596 1.00 18.15 141 CYS A C 1
ATOM 1362 O O . CYS B 1 23 ? 39.155 18.276 0.422 1.00 18.99 141 CYS A O 1
ATOM 1365 N N . VAL B 1 24 ? 38.449 18.635 2.511 1.00 18.52 142 VAL A N 1
ATOM 1366 C CA . VAL B 1 24 ? 37.054 18.480 2.132 1.00 17.44 142 VAL A CA 1
ATOM 1367 C C . VAL B 1 24 ? 36.315 19.785 2.377 1.00 17.36 142 VAL A C 1
ATOM 1368 O O . VAL B 1 24 ? 36.298 20.308 3.488 1.00 16.86 142 VAL A O 1
ATOM 1372 N N . VAL B 1 25 ? 35.731 20.312 1.309 1.00 18.40 143 VAL A N 1
ATOM 1373 C CA . VAL B 1 25 ? 35.009 21.573 1.350 1.00 20.27 143 VAL A CA 1
ATOM 1374 C C . VAL B 1 25 ? 33.585 21.397 0.828 1.00 22.41 143 VAL A C 1
ATOM 1375 O O . VAL B 1 25 ? 33.369 20.952 -0.301 1.00 22.72 143 VAL A O 1
ATOM 1379 N N . GLY B 1 26 ? 32.619 21.745 1.667 1.00 25.76 144 GLY A N 1
ATOM 1380 C CA . GLY B 1 26 ? 31.217 21.645 1.298 1.00 27.70 144 GLY A CA 1
ATOM 1381 C C . GLY B 1 26 ? 30.770 20.380 0.585 1.00 29.73 144 GLY A C 1
ATOM 1382 O O . GLY B 1 26 ? 30.108 20.451 -0.456 1.00 31.45 144 GLY A O 1
ATOM 1383 N N . GLY B 1 27 ? 31.107 19.216 1.124 1.00 29.59 145 GLY A N 1
ATOM 1384 C CA . GLY B 1 27 ? 30.682 17.993 0.458 1.00 32.35 145 GLY A CA 1
ATOM 1385 C C . GLY B 1 27 ? 31.530 17.523 -0.724 1.00 32.72 145 GLY A C 1
ATOM 1386 O O . GLY B 1 27 ? 31.097 16.693 -1.531 1.00 32.27 145 GLY A O 1
ATOM 1387 N N . LYS B 1 28 ? 32.735 18.065 -0.846 1.00 32.48 146 LYS A N 1
ATOM 1388 C CA . LYS B 1 28 ? 33.632 17.649 -1.907 1.00 31.03 146 LYS A CA 1
ATOM 1389 C C . LYS B 1 28 ? 35.050 17.530 -1.403 1.00 28.49 146 LYS A C 1
ATOM 1390 O O . LYS B 1 28 ? 35.500 18.319 -0.577 1.00 28.88 146 LYS A O 1
ATOM 1396 N N . LEU B 1 29 ? 35.752 16.538 -1.909 1.00 28.21 147 LEU A N 1
ATOM 1397 C CA . LEU B 1 29 ? 37.169 16.296 -1.548 1.00 26.78 147 LEU A CA 1
ATOM 1398 C C . LEU B 1 29 ? 37.984 17.063 -2.561 1.00 24.91 147 LEU A C 1
ATOM 1399 O O . LEU B 1 29 ? 37.546 17.103 -3.725 1.00 24.68 147 LEU A O 1
ATOM 1404 N N . PHE B 1 30 ? 38.887 17.712 -2.332 1.00 21.23 148 PHE A N 1
ATOM 1405 C CA . PHE B 1 30 ? 39.725 18.305 -3.359 1.00 21.56 148 PHE A CA 1
ATOM 1406 C C . PHE B 1 30 ? 41.151 17.824 -3.210 1.00 22.02 148 PHE A C 1
ATOM 1407 O O . PHE B 1 30 ? 41.635 17.591 -2.102 1.00 20.99 148 PHE A O 1
ATOM 1415 N N . ARG B 1 31 ? 41.827 17.692 -4.341 1.00 21.93 149 ARG A N 1
ATOM 1416 C CA . ARG B 1 31 ? 43.192 17.215 -4.352 1.00 23.48 149 ARG A CA 1
ATOM 1417 C C . ARG B 1 31 ? 43.929 17.914 -5.479 1.00 23.21 149 ARG A C 1
ATOM 1418 O O . ARG B 1 31 ? 43.387 18.067 -6.564 1.00 23.39 149 ARG A O 1
ATOM 1426 N N . PRO B 1 32 ? 45.164 18.380 -5.228 1.00 25.18 150 PRO A N 1
ATOM 1427 C CA . PRO B 1 32 ? 45.906 19.050 -6.305 1.00 25.48 150 PRO A CA 1
ATOM 1428 C C . PRO B 1 32 ? 46.209 17.967 -7.331 1.00 26.95 150 PRO A C 1
ATOM 1429 O O . PRO B 1 32 ? 46.770 16.923 -6.983 1.00 26.89 150 PRO A O 1
ATOM 1433 N N . MET B 1 33 ? 45.839 18.204 -8.582 1.00 27.71 151 MET A N 1
ATOM 1434 C CA . MET B 1 33 ? 46.057 17.208 -9.619 1.00 30.42 151 MET A CA 1
ATOM 1435 C C . MET B 1 33 ? 47.523 16.857 -9.862 1.00 29.38 151 MET A C 1
ATOM 1436 O O . MET B 1 33 ? 47.833 15.715 -10.172 1.00 29.54 151 MET A O 1
ATOM 1441 N N . HIS B 1 34 ? 48.431 17.817 -9.717 1.00 28.35 152 HIS A N 1
ATOM 1442 C CA . HIS B 1 34 ? 49.838 17.501 -9.956 1.00 27.26 152 HIS A CA 1
ATOM 1443 C C . HIS B 1 34 ? 50.500 16.719 -8.819 1.00 26.57 152 HIS A C 1
ATOM 1444 O O . HIS B 1 34 ? 51.591 16.185 -8.990 1.00 25.97 152 HIS A O 1
ATOM 1451 N N . VAL B 1 35 ? 49.851 16.654 -7.662 1.00 26.56 153 VAL A N 1
ATOM 1452 C CA . VAL B 1 35 ? 50.420 15.931 -6.526 1.00 26.41 153 VAL A CA 1
ATOM 1453 C C . VAL B 1 35 ? 50.127 14.435 -6.616 1.00 26.79 153 VAL A C 1
ATOM 1454 O O . VAL B 1 35 ? 48.972 14.022 -6.709 1.00 26.36 153 VAL A O 1
ATOM 1458 N N . GLU B 1 36 ? 51.169 13.615 -6.599 1.00 27.28 154 GLU A N 1
ATOM 1459 C CA . GLU B 1 36 ? 50.936 12.185 -6.661 1.00 28.00 154 GLU A CA 1
ATOM 1460 C C . GLU B 1 36 ? 51.159 11.567 -5.294 1.00 26.65 154 GLU A C 1
ATOM 1461 O O . GLU B 1 36 ? 52.003 12.016 -4.524 1.00 26.32 154 GLU A O 1
ATOM 1467 N N . GLY B 1 37 ? 50.368 10.545 -4.996 1.00 26.20 155 GLY A N 1
ATOM 1468 C CA . GLY B 1 37 ? 50.464 9.869 -3.721 1.00 25.81 155 GLY A CA 1
ATOM 1469 C C . GLY B 1 37 ? 49.095 9.370 -3.302 1.00 26.48 155 GLY A C 1
ATOM 1470 O O . GLY B 1 37 ? 48.103 9.584 -3.998 1.00 25.89 155 GLY A O 1
ATOM 1471 N N . LYS B 1 38 ? 49.039 8.703 -2.159 1.00 26.56 156 LYS A N 1
ATOM 1472 C CA . LYS B 1 38 ? 47.784 8.171 -1.657 1.00 28.78 156 LYS A CA 1
ATOM 1473 C C . LYS B 1 38 ? 47.319 8.986 -0.454 1.00 28.10 156 LYS A C 1
ATOM 1474 O O . LYS B 1 38 ? 48.105 9.274 0.447 1.00 28.32 156 LYS A O 1
ATOM 1480 N N . ILE B 1 39 ? 46.046 9.366 -0.446 1.00 27.70 157 ILE A N 1
ATOM 1481 C CA . ILE B 1 39 ? 45.503 10.118 0.677 1.00 27.28 157 ILE A CA 1
ATOM 1482 C C . ILE B 1 39 ? 45.659 9.214 1.888 1.00 27.51 157 ILE A C 1
ATOM 1483 O O . ILE B 1 39 ? 45.369 8.026 1.811 1.00 27.42 157 ILE A O 1
ATOM 1488 N N . ASP B 1 40 ? 46.117 9.766 3.003 1.00 28.80 158 ASP A N 1
ATOM 1489 C CA . ASP B 1 40 ? 46.313 8.960 4.197 1.00 30.02 158 ASP A CA 1
ATOM 1490 C C . ASP B 1 40 ? 45.018 8.776 4.974 1.00 30.69 158 ASP A C 1
ATOM 1491 O O . ASP B 1 40 ? 44.889 9.202 6.126 1.00 31.31 158 ASP A O 1
ATOM 1496 N N . ASN B 1 41 ? 44.063 8.134 4.317 1.00 30.16 159 ASN A N 1
ATOM 1497 C CA . ASN B 1 41 ? 42.753 7.847 4.884 1.00 28.86 159 ASN A CA 1
ATOM 1498 C C . ASN B 1 41 ? 42.077 6.871 3.929 1.00 28.63 159 ASN A C 1
ATOM 1499 O O . ASN B 1 41 ? 41.754 7.226 2.793 1.00 29.08 159 ASN A O 1
ATOM 1504 N N . ASP B 1 42 ? 41.892 5.641 4.400 1.00 27.59 160 ASP A N 1
ATOM 1505 C CA . ASP B 1 42 ? 41.277 4.573 3.623 1.00 28.43 160 ASP A CA 1
ATOM 1506 C C . ASP B 1 42 ? 40.003 4.971 2.882 1.00 26.74 160 ASP A C 1
ATOM 1507 O O . ASP B 1 42 ? 39.920 4.802 1.660 1.00 27.25 160 ASP A O 1
ATOM 1512 N N . VAL B 1 43 ? 39.018 5.492 3.605 1.00 24.21 161 VAL A N 1
ATOM 1513 C CA . VAL B 1 43 ? 37.757 5.904 2.983 1.00 24.14 161 VAL A CA 1
ATOM 1514 C C . VAL B 1 43 ? 37.973 6.889 1.839 1.00 23.50 161 VAL A C 1
ATOM 1515 O O . VAL B 1 43 ? 37.492 6.683 0.724 1.00 24.66 161 VAL A O 1
ATOM 1519 N N . LEU B 1 44 ? 38.704 7.960 2.118 1.00 22.36 162 LEU A N 1
ATOM 1520 C CA . LEU B 1 44 ? 38.959 8.974 1.106 1.00 21.29 162 LEU A CA 1
ATOM 1521 C C . LEU B 1 44 ? 39.776 8.471 -0.066 1.00 22.12 162 LEU A C 1
ATOM 1522 O O . LEU B 1 44 ? 39.506 8.835 -1.215 1.00 22.56 162 LEU A O 1
ATOM 1527 N N . ALA B 1 45 ? 40.774 7.638 0.220 1.00 22.03 163 ALA A N 1
ATOM 1528 C CA . ALA B 1 45 ? 41.638 7.121 -0.835 1.00 23.22 163 ALA A CA 1
ATOM 1529 C C . ALA B 1 45 ? 40.932 6.176 -1.796 1.00 24.09 163 ALA A C 1
ATOM 1530 O O . ALA B 1 45 ? 41.374 6.009 -2.929 1.00 24.75 163 ALA A O 1
ATOM 1532 N N . ALA B 1 46 ? 39.836 5.567 -1.358 1.00 24.48 164 ALA A N 1
ATOM 1533 C CA . ALA B 1 46 ? 39.121 4.634 -2.221 1.00 26.32 164 ALA A CA 1
ATOM 1534 C C . ALA B 1 46 ? 38.121 5.331 -3.140 1.00 27.54 164 ALA A C 1
ATOM 1535 O O . ALA B 1 46 ? 37.426 4.674 -3.917 1.00 28.71 164 ALA A O 1
ATOM 1537 N N . LEU B 1 47 ? 38.056 6.658 -3.056 1.00 28.20 165 LEU A N 1
ATOM 1538 C CA . LEU B 1 47 ? 37.127 7.439 -3.874 1.00 28.79 165 LEU A CA 1
ATOM 1539 C C . LEU B 1 47 ? 37.646 7.746 -5.273 1.00 29.31 165 LEU A C 1
ATOM 1540 O O . LEU B 1 47 ? 38.795 8.149 -5.447 1.00 30.39 165 LEU A O 1
ATOM 1545 N N . LYS B 1 48 ? 36.793 7.555 -6.272 1.00 30.34 166 LYS A N 1
ATOM 1546 C CA . LYS B 1 48 ? 37.176 7.841 -7.647 1.00 31.25 166 LYS A CA 1
ATOM 1547 C C . LYS B 1 48 ? 37.059 9.350 -7.822 1.00 31.25 166 LYS A C 1
ATOM 1548 O O . LYS B 1 48 ? 36.082 9.957 -7.393 1.00 30.67 166 LYS A O 1
ATOM 1550 N N . THR B 1 49 ? 38.050 9.961 -8.451 1.00 31.63 167 THR A N 1
ATOM 1551 C CA . THR B 1 49 ? 38.012 11.399 -8.629 1.00 32.58 167 THR A CA 1
ATOM 1552 C C . THR B 1 49 ? 37.880 11.806 -10.084 1.00 34.26 167 THR A C 1
ATOM 1553 O O . THR B 1 49 ? 38.329 11.093 -10.984 1.00 33.80 167 THR A O 1
ATOM 1557 N N . LYS B 1 50 ? 37.249 12.958 -10.299 1.00 35.35 168 LYS A N 1
ATOM 1558 C CA . LYS B 1 50 ? 37.080 13.518 -11.634 1.00 37.13 168 LYS A CA 1
ATOM 1559 C C . LYS B 1 50 ? 38.180 14.562 -11.738 1.00 37.61 168 LYS A C 1
ATOM 1560 O O . LYS B 1 50 ? 38.557 15.169 -10.739 1.00 39.07 168 LYS A O 1
ATOM 1566 N N . LYS B 1 51 ? 38.718 14.757 -12.930 1.00 37.73 169 LYS A N 1
ATOM 1567 C CA . LYS B 1 51 ? 39.790 15.719 -13.103 1.00 38.10 169 LYS A CA 1
ATOM 1568 C C . LYS B 1 51 ? 39.348 17.013 -13.784 1.00 38.31 169 LYS A C 1
ATOM 1569 O O . LYS B 1 51 ? 38.526 17.003 -14.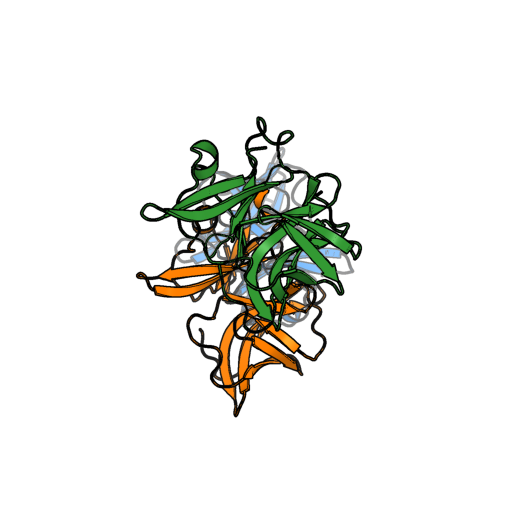704 1.00 38.61 169 LYS A O 1
ATOM 1575 N N . ALA B 1 52 ? 39.891 18.132 -13.312 1.00 36.78 170 ALA A N 1
ATOM 1576 C CA . ALA B 1 52 ? 39.618 19.453 -13.878 1.00 35.88 170 ALA A CA 1
ATOM 1577 C C . ALA B 1 52 ? 41.004 20.044 -14.113 1.00 35.98 170 ALA A C 1
ATOM 1578 O O . ALA B 1 52 ? 41.486 20.871 -13.343 1.00 37.00 170 ALA A O 1
ATOM 1580 N N . SER B 1 53 ? 41.640 19.578 -15.182 1.00 35.49 171 SER A N 1
ATOM 1581 C CA . SER B 1 53 ? 42.986 19.981 -15.561 1.00 35.53 171 SER A CA 1
ATOM 1582 C C . SER B 1 53 ? 43.265 21.472 -15.557 1.00 34.72 171 SER A C 1
ATOM 1583 O O . SER B 1 53 ? 44.315 21.911 -15.088 1.00 36.02 171 SER A O 1
ATOM 1586 N N . LYS B 1 54 ? 42.340 22.246 -16.105 1.00 33.58 172 LYS A N 1
ATOM 1587 C CA . LYS B 1 54 ? 42.507 23.689 -16.171 1.00 33.45 172 LYS A CA 1
ATOM 1588 C C . LYS B 1 54 ? 42.742 24.298 -14.790 1.00 32.71 172 LYS A C 1
ATOM 1589 O O . LYS B 1 54 ? 43.407 25.321 -14.665 1.00 32.23 172 LYS A O 1
ATOM 1591 N N . TYR B 1 55 ? 42.198 23.656 -13.758 1.00 33.19 173 TYR A N 1
ATOM 1592 C CA . TYR B 1 55 ? 42.327 24.144 -12.380 1.00 33.31 173 TYR A CA 1
ATOM 1593 C C . TYR B 1 55 ? 43.334 23.360 -11.545 1.00 31.25 173 TYR A C 1
ATOM 1594 O O . TYR B 1 55 ? 43.566 23.682 -10.379 1.00 29.90 173 TYR A O 1
ATOM 1603 N N . ASP B 1 56 ? 43.927 22.341 -12.157 1.00 30.71 174 ASP A N 1
ATOM 1604 C CA . ASP B 1 56 ? 44.893 21.470 -11.493 1.00 30.23 174 ASP A CA 1
ATOM 1605 C C . ASP B 1 56 ? 44.257 20.874 -10.246 1.00 29.98 174 ASP A C 1
ATOM 1606 O O . ASP B 1 56 ? 44.898 20.774 -9.204 1.00 29.04 174 ASP A O 1
ATOM 1611 N N . LEU B 1 57 ? 42.993 20.468 -10.370 1.00 30.74 175 LEU A N 1
ATOM 1612 C CA . LEU B 1 57 ? 42.248 19.881 -9.253 1.00 31.64 175 LEU A CA 1
ATOM 1613 C C . LEU B 1 57 ? 41.508 18.579 -9.564 1.00 31.68 175 LEU A C 1
ATOM 1614 O O . LEU B 1 57 ? 40.824 18.472 -10.581 1.00 32.03 175 LEU A O 1
ATOM 1619 N N . GLU B 1 58 ? 41.650 17.598 -8.678 1.00 31.98 176 GLU A N 1
ATOM 1620 C CA . GLU B 1 58 ? 40.942 16.324 -8.795 1.00 32.43 176 GLU A CA 1
ATOM 1621 C C . GLU B 1 58 ? 39.888 16.477 -7.722 1.00 32.09 176 GLU A C 1
ATOM 1622 O O . GLU B 1 58 ? 40.184 17.012 -6.656 1.00 32.53 176 GLU A O 1
ATOM 1628 N N . TYR B 1 59 ? 38.674 16.008 -7.975 1.00 31.54 177 TYR A N 1
ATOM 1629 C CA . TYR B 1 59 ? 37.627 16.146 -6.975 1.00 31.42 177 TYR A CA 1
ATOM 1630 C C . TYR B 1 59 ? 36.624 15.015 -7.013 1.00 31.19 177 TYR A C 1
ATOM 1631 O O . TYR B 1 59 ? 36.384 14.413 -8.056 1.00 32.03 177 TYR A O 1
ATOM 1640 N N . ALA B 1 60 ? 36.043 14.725 -5.858 1.00 31.52 178 ALA A N 1
ATOM 1641 C CA . ALA B 1 60 ? 35.045 13.673 -5.746 1.00 31.38 178 ALA A CA 1
ATOM 1642 C C . ALA B 1 60 ? 34.032 14.069 -4.692 1.00 32.13 178 ALA A C 1
ATOM 1643 O O . ALA B 1 60 ? 34.288 14.956 -3.874 1.00 31.74 178 ALA A O 1
ATOM 1645 N N . ASP B 1 61 ? 32.873 13.429 -4.716 1.00 33.40 179 ASP A N 1
ATOM 1646 C CA . ASP B 1 61 ? 31.859 13.725 -3.720 1.00 35.59 179 ASP A CA 1
ATOM 1647 C C . ASP B 1 61 ? 32.252 12.979 -2.454 1.00 35.88 179 ASP A C 1
ATOM 1648 O O . ASP B 1 61 ? 32.513 11.779 -2.493 1.00 37.83 179 ASP A O 1
ATOM 1653 N N . VAL B 1 62 ? 32.322 13.698 -1.340 1.00 35.43 180 VAL A N 1
ATOM 1654 C CA . VAL B 1 62 ? 32.693 13.104 -0.063 1.00 35.84 180 VAL A CA 1
ATOM 1655 C C . VAL B 1 62 ? 31.570 12.198 0.432 1.00 36.83 180 VAL A C 1
ATOM 1656 O O . VAL B 1 62 ? 30.396 12.459 0.169 1.00 37.19 180 VAL A O 1
ATOM 1660 N N . PRO B 1 63 ? 31.910 11.108 1.140 1.00 37.06 181 PRO A N 1
ATOM 1661 C CA . PRO B 1 63 ? 30.832 10.244 1.620 1.00 37.30 181 PRO A CA 1
ATOM 1662 C C . PRO B 1 63 ? 29.867 11.068 2.468 1.00 37.12 181 PRO A C 1
ATOM 1663 O O . PRO B 1 63 ? 30.281 11.973 3.191 1.00 36.80 181 PRO A O 1
ATOM 1667 N N . GLN B 1 64 ? 28.580 10.765 2.360 1.00 36.80 182 GLN A N 1
ATOM 1668 C CA . GLN B 1 64 ? 27.567 11.507 3.094 1.00 37.72 182 GLN A CA 1
ATOM 1669 C C . GLN B 1 64 ? 27.824 11.580 4.596 1.00 37.52 182 GLN A C 1
ATOM 1670 O O . GLN B 1 64 ? 27.538 12.596 5.230 1.00 38.02 182 GLN A O 1
ATOM 1676 N N . ASN B 1 65 ? 28.382 10.517 5.162 1.00 37.87 183 ASN A N 1
ATOM 1677 C CA . ASN B 1 65 ? 28.648 10.485 6.594 1.00 38.69 183 ASN A CA 1
ATOM 1678 C C . ASN B 1 65 ? 29.733 11.472 7.030 1.00 38.90 183 ASN A C 1
ATOM 1679 O O . ASN B 1 65 ? 30.093 11.526 8.206 1.00 37.69 183 ASN A O 1
ATOM 1684 N N . MET B 1 66 ? 30.259 12.248 6.088 1.00 39.44 184 MET A N 1
ATOM 1685 C CA . MET B 1 66 ? 31.299 13.220 6.410 1.00 40.05 184 MET A CA 1
ATOM 1686 C C . MET B 1 66 ? 30.870 14.639 6.074 1.00 40.01 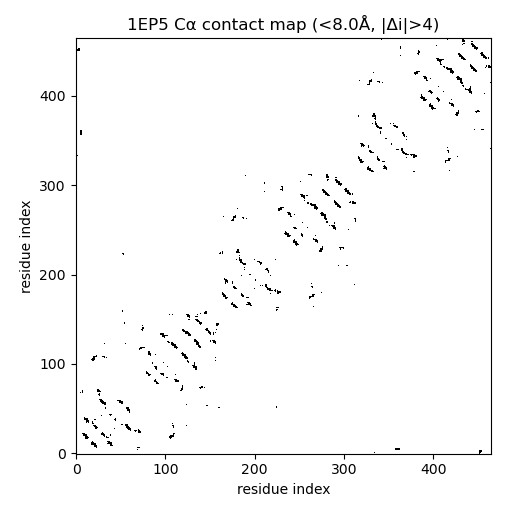184 MET A C 1
ATOM 1687 O O . MET B 1 66 ? 31.376 15.603 6.654 1.00 40.30 184 MET A O 1
ATOM 1692 N N . ARG B 1 67 ? 29.938 14.760 5.135 1.00 39.68 185 ARG A N 1
ATOM 1693 C CA . ARG B 1 67 ? 29.439 16.063 4.701 1.00 39.19 185 ARG A CA 1
ATOM 1694 C C . ARG B 1 67 ? 29.180 17.001 5.875 1.00 38.64 185 ARG A C 1
ATOM 1695 O O . ARG B 1 67 ? 29.467 18.196 5.801 1.00 38.45 185 ARG A O 1
ATOM 1703 N N . ALA B 1 68 ? 28.641 16.445 6.955 1.00 38.45 186 ALA A N 1
ATOM 1704 C CA . ALA B 1 68 ? 28.295 17.207 8.151 1.00 39.39 186 ALA A CA 1
ATOM 1705 C C . ALA B 1 68 ? 29.407 18.082 8.724 1.00 39.55 186 ALA A C 1
ATOM 1706 O O . ALA B 1 68 ? 29.140 19.173 9.223 1.00 40.01 186 ALA A O 1
ATOM 1708 N N . ASP B 1 69 ? 30.647 17.611 8.672 1.00 39.23 187 ASP A N 1
ATOM 1709 C CA . ASP B 1 69 ? 31.744 18.406 9.204 1.00 38.53 187 ASP A CA 1
ATOM 1710 C C . ASP B 1 69 ? 32.848 18.651 8.176 1.00 37.14 187 ASP A C 1
ATOM 1711 O O . ASP B 1 69 ? 33.966 18.152 8.315 1.00 37.80 187 ASP A O 1
ATOM 1716 N N . THR B 1 70 ? 32.532 19.415 7.138 1.00 33.65 188 THR A N 1
ATOM 1717 C CA . THR B 1 70 ? 33.522 19.740 6.125 1.00 30.05 188 THR A CA 1
ATOM 1718 C C . THR B 1 70 ? 33.688 21.253 6.140 1.00 28.17 188 THR A C 1
ATOM 1719 O O . THR B 1 70 ? 32.875 21.963 6.734 1.00 27.05 188 THR A O 1
ATOM 1723 N N . PHE B 1 71 ? 34.742 21.741 5.496 1.00 26.23 189 PHE A N 1
ATOM 1724 C CA . PHE B 1 71 ? 34.992 23.174 5.430 1.00 24.84 189 PHE A CA 1
ATOM 1725 C C . PHE B 1 71 ? 33.859 23.866 4.689 1.00 24.11 189 PHE A C 1
ATOM 1726 O O . PHE B 1 71 ? 33.290 23.312 3.745 1.00 23.70 189 PHE A O 1
ATOM 1734 N N . LYS B 1 72 ? 33.550 25.085 5.112 1.00 23.36 190 LYS A N 1
ATOM 1735 C CA . LYS B 1 72 ? 32.542 25.888 4.440 1.00 24.38 190 LYS A CA 1
ATOM 1736 C C . LYS B 1 72 ? 33.360 26.894 3.618 1.00 23.84 190 LYS A C 1
ATOM 1737 O O . LYS B 1 72 ? 34.300 27.492 4.133 1.00 23.57 190 LYS A O 1
ATOM 1739 N N . TYR B 1 73 ? 33.029 27.061 2.343 1.00 24.47 191 TYR A N 1
ATOM 1740 C CA . TYR B 1 73 ? 33.770 27.993 1.503 1.00 24.75 191 TYR A CA 1
ATOM 1741 C C . TYR B 1 73 ? 33.046 29.327 1.356 1.00 23.63 191 TYR A C 1
ATOM 1742 O O . TYR B 1 73 ? 31.865 29.438 1.669 1.00 24.22 191 TYR A O 1
ATOM 1751 N N . THR B 1 74 ? 33.758 30.339 0.875 1.00 21.36 192 THR A N 1
ATOM 1752 C CA . THR B 1 74 ? 33.160 31.651 0.673 1.00 19.44 192 THR A CA 1
ATOM 1753 C C . THR B 1 74 ? 33.881 32.384 -0.433 1.00 18.76 192 THR A C 1
ATOM 1754 O O . THR B 1 74 ? 35.044 32.102 -0.698 1.00 18.14 192 THR A O 1
ATOM 1758 N N . HIS B 1 75 ? 33.183 33.328 -1.064 1.00 18.40 193 HIS A N 1
ATOM 1759 C CA . HIS B 1 75 ? 33.751 34.124 -2.142 1.00 19.24 193 HIS A CA 1
ATOM 1760 C C . HIS B 1 75 ? 34.323 35.421 -1.588 1.00 19.67 193 HIS A C 1
ATOM 1761 O O . HIS B 1 75 ? 35.184 36.050 -2.214 1.00 20.34 193 HIS A O 1
ATOM 1768 N N . GLU B 1 76 ? 33.828 35.818 -0.420 1.00 19.45 194 GLU A N 1
ATOM 1769 C CA . GLU B 1 76 ? 34.250 37.043 0.238 1.00 20.03 194 GLU A CA 1
ATOM 1770 C C . GLU B 1 76 ? 35.741 37.072 0.548 1.00 19.33 194 GLU A C 1
ATOM 1771 O O . GLU B 1 76 ? 36.219 36.388 1.453 1.00 18.07 194 GLU A O 1
ATOM 1777 N N . LYS B 1 77 ? 36.476 37.866 -0.215 1.00 18.89 195 LYS A N 1
ATOM 1778 C CA . LYS B 1 77 ? 37.909 37.981 -0.009 1.00 17.63 195 LYS A CA 1
ATOM 1779 C C . LYS B 1 77 ? 38.339 39.433 0.096 1.00 17.81 195 LYS A C 1
ATOM 1780 O O . LYS B 1 77 ? 38.973 39.955 -0.806 1.00 19.22 195 LYS A O 1
ATOM 1786 N N . PRO B 1 78 ? 37.953 40.121 1.177 1.00 18.43 196 PRO A N 1
ATOM 1787 C CA . PRO B 1 78 ? 38.364 41.524 1.313 1.00 19.45 196 PRO A CA 1
ATOM 1788 C C . PRO B 1 78 ? 39.876 41.531 1.535 1.00 20.43 196 PRO A C 1
ATOM 1789 O O . PRO B 1 78 ? 40.434 40.533 2.002 1.00 20.60 196 PRO A O 1
ATOM 1793 N N . GLN B 1 79 ? 40.543 42.627 1.189 1.00 20.49 197 GLN A N 1
ATOM 1794 C CA . GLN B 1 79 ? 41.991 42.686 1.370 1.00 21.74 197 GLN A CA 1
ATOM 1795 C C . GLN B 1 79 ? 42.303 42.622 2.854 1.00 20.12 197 GLN A C 1
ATOM 1796 O O . GLN B 1 79 ? 41.484 43.035 3.675 1.00 20.40 197 GLN A O 1
ATOM 1802 N N . GLY B 1 80 ? 43.478 42.100 3.197 1.00 18.78 198 GLY A N 1
ATOM 1803 C CA . GLY B 1 80 ? 43.861 41.997 4.597 1.00 16.96 198 GLY A CA 1
ATOM 1804 C C . GLY B 1 80 ? 44.651 40.728 4.831 1.00 16.59 198 GLY A C 1
ATOM 1805 O O . GLY B 1 80 ? 45.473 40.356 3.999 1.00 17.21 198 GLY A O 1
ATOM 1806 N N . TYR B 1 81 ? 44.421 40.055 5.953 1.00 15.05 199 TYR A N 1
ATOM 1807 C CA . TYR B 1 81 ? 45.136 38.817 6.217 1.00 13.24 199 TYR A CA 1
ATOM 1808 C C . TYR B 1 81 ? 44.235 37.609 6.410 1.00 12.88 199 TYR A C 1
ATOM 1809 O O . TYR B 1 81 ? 43.063 37.730 6.764 1.00 12.92 199 TYR A O 1
ATOM 1818 N N . TYR B 1 82 ? 44.799 36.439 6.144 1.00 10.64 200 TYR A N 1
ATOM 1819 C CA . TYR B 1 82 ? 44.090 35.190 6.290 1.00 11.35 200 TYR A CA 1
ATOM 1820 C C . TYR B 1 82 ? 45.073 34.235 6.911 1.00 12.19 200 TYR A C 1
ATOM 1821 O O . TYR B 1 82 ? 46.186 34.629 7.240 1.00 13.96 200 TYR A O 1
ATOM 1830 N N . SER B 1 83 ? 44.688 32.986 7.105 1.00 12.29 201 SER A N 1
ATOM 1831 C CA . SER B 1 83 ? 45.641 32.075 7.683 1.00 14.03 201 SER A CA 1
ATOM 1832 C C . SER B 1 83 ? 45.681 30.742 7.003 1.00 14.20 201 SER A C 1
ATOM 1833 O O . SER B 1 83 ? 44.748 30.342 6.309 1.00 15.09 201 SER A O 1
ATOM 1836 N N . TRP B 1 84 ? 46.814 30.084 7.171 1.00 13.26 202 TRP A N 1
ATOM 1837 C CA . TRP B 1 84 ? 47.015 28.756 6.651 1.00 14.09 202 TRP A CA 1
ATOM 1838 C C . TRP B 1 84 ? 47.969 28.121 7.641 1.00 13.96 202 TRP A C 1
ATOM 1839 O O . TRP B 1 84 ? 48.384 28.773 8.594 1.00 14.08 202 TRP A O 1
ATOM 1850 N N . HIS B 1 85 ? 48.293 26.857 7.442 1.00 14.58 203 HIS A N 1
ATOM 1851 C CA . HIS B 1 85 ? 49.146 26.162 8.384 1.00 18.00 203 HIS A CA 1
ATOM 1852 C C . HIS B 1 85 ? 50.436 26.851 8.825 1.00 17.63 203 HIS A C 1
ATOM 1853 O O . HIS B 1 85 ? 50.810 26.756 9.990 1.00 18.25 203 HIS A O 1
ATOM 1860 N N . HIS B 1 86 ? 51.111 27.548 7.922 1.00 17.50 204 HIS A N 1
ATOM 1861 C CA . HIS B 1 86 ? 52.372 28.187 8.289 1.00 18.37 204 HIS A CA 1
ATOM 1862 C C . HIS B 1 86 ? 52.276 29.607 8.830 1.00 19.60 204 HIS A C 1
ATOM 1863 O O . HIS B 1 86 ? 53.302 30.263 9.053 1.00 20.24 204 HIS A O 1
ATOM 1870 N N . GLY B 1 87 ? 51.059 30.094 9.049 1.00 18.57 205 GLY A N 1
ATOM 1871 C CA . GLY B 1 87 ? 50.931 31.436 9.581 1.00 17.41 205 GLY A CA 1
ATOM 1872 C C . GLY B 1 87 ? 50.014 32.365 8.822 1.00 17.29 205 GLY A C 1
ATOM 1873 O O . GLY B 1 87 ? 48.990 31.945 8.277 1.00 18.64 205 GLY A O 1
ATOM 1874 N N . ALA B 1 88 ? 50.391 33.636 8.791 1.00 15.17 206 ALA A N 1
ATOM 1875 C CA . ALA B 1 88 ? 49.616 34.670 8.131 1.00 14.04 206 ALA A CA 1
ATOM 1876 C C . ALA B 1 88 ? 49.774 34.691 6.614 1.00 14.81 206 ALA A C 1
ATOM 1877 O O . ALA B 1 88 ? 50.865 34.481 6.086 1.00 16.54 206 ALA A O 1
ATOM 1879 N N . VAL B 1 89 ? 48.675 34.944 5.917 1.00 13.40 207 VAL A N 1
ATOM 1880 C CA . VAL B 1 89 ? 48.687 35.023 4.464 1.00 12.27 207 VAL A CA 1
ATOM 1881 C C . VAL B 1 89 ? 48.114 36.379 4.069 1.00 14.38 207 VAL A C 1
ATOM 1882 O O . VAL B 1 89 ? 46.975 36.696 4.403 1.00 14.89 207 VAL A O 1
ATOM 1886 N N . GLN B 1 90 ? 48.890 37.192 3.368 1.00 15.12 208 GLN A N 1
ATOM 1887 C CA . GLN B 1 90 ? 48.371 38.487 2.973 1.00 17.69 208 GLN A CA 1
ATOM 1888 C C . GLN B 1 90 ? 47.600 38.414 1.663 1.00 18.72 208 GLN A C 1
ATOM 1889 O O . GLN B 1 90 ? 47.926 37.620 0.786 1.00 19.58 208 GLN A O 1
ATOM 1895 N N . TYR B 1 91 ? 46.566 39.239 1.541 1.00 19.09 209 TYR A N 1
ATOM 1896 C CA . TYR B 1 91 ? 45.779 39.280 0.323 1.00 19.92 209 TYR A CA 1
ATOM 1897 C C . TYR B 1 91 ? 45.664 40.741 -0.080 1.00 21.00 209 TYR A C 1
ATOM 1898 O O . TYR B 1 91 ? 45.096 41.545 0.649 1.00 19.64 209 TYR A O 1
ATOM 1907 N N . GLU B 1 92 ? 46.220 41.078 -1.240 1.00 23.10 210 GLU A N 1
ATOM 1908 C CA . GLU B 1 92 ? 46.196 42.447 -1.746 1.00 24.72 210 GLU A CA 1
ATOM 1909 C C . GLU B 1 92 ? 46.410 42.432 -3.256 1.00 25.42 210 GLU A C 1
ATOM 1910 O O . GLU B 1 92 ? 47.133 41.576 -3.780 1.00 25.06 210 GLU A O 1
ATOM 1916 N N . ASN B 1 93 ? 45.782 43.373 -3.954 1.00 25.23 211 ASN A N 1
ATOM 1917 C CA . ASN B 1 93 ? 45.911 43.459 -5.405 1.00 25.20 211 ASN A CA 1
ATOM 1918 C C . ASN B 1 93 ? 45.546 42.134 -6.074 1.00 25.14 211 ASN A C 1
ATOM 1919 O O . ASN B 1 93 ? 46.157 41.749 -7.075 1.00 25.92 211 ASN A O 1
ATOM 1924 N N . GLY B 1 94 ? 44.565 41.435 -5.505 1.00 23.60 212 GLY A N 1
ATOM 1925 C CA . GLY B 1 94 ? 44.111 40.174 -6.070 1.00 21.01 212 GLY A CA 1
ATOM 1926 C C . GLY B 1 94 ? 45.007 38.952 -5.910 1.00 21.08 212 GLY A C 1
ATOM 1927 O O . GLY B 1 94 ? 44.772 37.929 -6.556 1.00 21.35 212 GLY A O 1
ATOM 1928 N N . ARG B 1 95 ? 46.024 39.021 -5.060 1.00 18.57 213 ARG A N 1
ATOM 1929 C CA . ARG B 1 95 ? 46.880 37.855 -4.903 1.00 19.46 213 ARG A CA 1
ATOM 1930 C C . ARG B 1 95 ? 47.332 37.572 -3.471 1.00 17.84 213 ARG A C 1
ATOM 1931 O O . ARG B 1 95 ? 47.566 38.490 -2.688 1.00 17.73 213 ARG A O 1
ATOM 1939 N N . PHE B 1 96 ? 47.439 36.291 -3.137 1.00 14.95 214 PHE A N 1
ATOM 1940 C CA . PHE B 1 96 ? 47.874 35.882 -1.810 1.00 13.50 214 PHE A CA 1
ATOM 1941 C C . PHE B 1 96 ? 49.385 35.751 -1.792 1.00 14.72 214 PHE A C 1
ATOM 1942 O O . PHE B 1 96 ? 49.976 35.218 -2.732 1.00 14.66 214 PHE A O 1
ATOM 1950 N N . THR B 1 97 ? 50.005 36.231 -0.720 1.00 13.97 215 THR A N 1
ATOM 1951 C CA . THR B 1 97 ? 51.445 36.128 -0.559 1.00 14.90 215 THR A CA 1
ATOM 1952 C C . THR B 1 97 ? 51.769 35.773 0.884 1.00 16.51 215 THR A C 1
ATOM 1953 O O . THR B 1 97 ? 50.983 36.045 1.796 1.00 15.26 215 THR A O 1
ATOM 1957 N N . VAL B 1 98 ? 52.927 35.148 1.069 1.00 17.46 216 VAL A N 1
ATOM 1958 C CA . VAL B 1 98 ? 53.425 34.770 2.377 1.00 19.41 216 VAL A CA 1
ATOM 1959 C C . VAL B 1 98 ? 54.893 35.175 2.364 1.00 21.23 216 VAL A C 1
ATOM 1960 O O . VAL B 1 98 ? 55.430 35.535 1.324 1.00 21.53 216 VAL A O 1
ATOM 1964 N N . PRO B 1 99 ? 55.560 35.124 3.516 1.00 23.39 217 PRO A N 1
ATOM 1965 C CA . PRO B 1 99 ? 56.973 35.499 3.602 1.00 25.15 217 PRO A CA 1
ATOM 1966 C C . PRO B 1 99 ? 57.920 34.475 2.978 1.00 26.64 217 PRO A C 1
ATOM 1967 O O . PRO B 1 99 ? 57.617 33.275 2.917 1.00 27.51 217 PRO A O 1
ATOM 1971 N N . LYS B 1 100 ? 59.070 34.957 2.518 1.00 27.70 218 LYS A N 1
ATOM 1972 C CA . LYS B 1 100 ? 60.083 34.087 1.939 1.00 28.44 218 LYS A CA 1
ATOM 1973 C C . LYS B 1 100 ? 60.475 33.083 3.013 1.00 28.72 218 LYS A C 1
ATOM 1974 O O . LYS B 1 100 ? 60.552 33.424 4.194 1.00 27.61 218 LYS A O 1
ATOM 1980 N N . GLY B 1 101 ? 60.711 31.845 2.597 1.00 29.64 219 GLY A N 1
ATOM 1981 C CA . GLY B 1 101 ? 61.086 30.804 3.534 1.00 30.55 219 GLY A CA 1
ATOM 1982 C C . GLY B 1 101 ? 59.870 29.984 3.903 1.00 32.16 219 GLY A C 1
ATOM 1983 O O . GLY B 1 101 ? 59.979 28.911 4.513 1.00 32.91 219 GLY A O 1
ATOM 1984 N N . VAL B 1 102 ? 58.702 30.504 3.530 1.00 31.89 220 VAL A N 1
ATOM 1985 C CA . VAL B 1 102 ? 57.432 29.841 3.797 1.00 31.43 220 VAL A CA 1
ATOM 1986 C C . VAL B 1 102 ? 56.786 29.402 2.476 1.00 29.68 220 VAL A C 1
ATOM 1987 O O . VAL B 1 102 ? 56.710 30.169 1.518 1.00 28.37 220 VAL A O 1
ATOM 1991 N N . GLY B 1 103 ? 56.330 28.157 2.428 1.00 29.24 221 GLY A N 1
ATOM 1992 C CA . GLY B 1 103 ? 55.716 27.645 1.215 1.00 28.45 221 GLY A CA 1
ATOM 1993 C C . GLY B 1 103 ? 56.718 26.821 0.434 1.00 28.17 221 GLY A C 1
ATOM 1994 O O . GLY B 1 103 ? 57.736 27.338 -0.035 1.00 27.50 221 GLY A O 1
ATOM 1995 N N . ALA B 1 104 ? 56.430 25.532 0.279 1.00 27.35 222 ALA A N 1
ATOM 1996 C CA . ALA B 1 104 ? 57.346 24.651 -0.424 1.00 26.35 222 ALA A CA 1
ATOM 1997 C C . ALA B 1 104 ? 56.719 23.304 -0.719 1.00 26.39 222 ALA A C 1
ATOM 1998 O O . ALA B 1 104 ? 55.578 23.035 -0.347 1.00 25.34 222 ALA A O 1
ATOM 2000 N N . LYS B 1 105 ? 57.491 22.454 -1.385 1.00 26.42 223 LYS A N 1
ATOM 2001 C CA . LYS B 1 105 ? 57.032 21.123 -1.722 1.00 26.64 223 LYS A CA 1
ATOM 2002 C C . LYS B 1 105 ? 56.300 20.547 -0.522 1.00 25.97 223 LYS A C 1
ATOM 2003 O O . LYS B 1 105 ? 56.798 20.609 0.605 1.00 26.46 223 LYS A O 1
ATOM 2009 N N . GLY B 1 106 ? 55.117 19.995 -0.771 1.00 25.09 224 GLY A N 1
ATOM 2010 C CA . GLY B 1 106 ? 54.325 19.407 0.293 1.00 22.64 224 GLY A CA 1
ATOM 2011 C C . GLY B 1 106 ? 53.233 20.323 0.815 1.00 22.96 224 GLY A C 1
ATOM 2012 O O . GLY B 1 106 ? 52.451 19.921 1.667 1.00 23.78 224 GLY A O 1
ATOM 2013 N N . ASP B 1 107 ? 53.175 21.553 0.310 1.00 21.79 225 ASP A N 1
ATOM 2014 C CA . ASP B 1 107 ? 52.173 22.508 0.763 1.00 20.33 225 ASP A CA 1
ATOM 2015 C C . ASP B 1 107 ? 50.978 22.677 -0.160 1.00 19.92 225 ASP A C 1
ATOM 2016 O O . ASP B 1 107 ? 50.043 23.395 0.183 1.00 20.23 225 ASP A O 1
ATOM 2021 N N . SER B 1 108 ? 51.005 22.043 -1.325 1.00 18.05 226 SER A N 1
ATOM 2022 C CA . SER B 1 108 ? 49.886 22.151 -2.246 1.00 17.75 226 SER A CA 1
ATOM 2023 C C . SER B 1 108 ? 48.693 21.371 -1.700 1.00 18.16 226 SER A C 1
ATOM 2024 O O . SER B 1 108 ? 48.820 20.217 -1.283 1.00 18.96 226 SER A O 1
ATOM 2027 N N . GLY B 1 109 ? 47.533 22.015 -1.682 1.00 16.84 227 GLY A N 1
ATOM 2028 C CA . GLY B 1 109 ? 46.346 21.357 -1.177 1.00 15.88 227 GLY A CA 1
ATOM 2029 C C . GLY B 1 109 ? 45.890 21.973 0.123 1.00 16.13 227 GLY A C 1
ATOM 2030 O O . GLY B 1 109 ? 44.722 21.850 0.490 1.00 17.98 227 GLY A O 1
ATOM 2031 N N . ARG B 1 110 ? 46.809 22.638 0.821 1.00 15.23 228 ARG A N 1
ATOM 2032 C CA . ARG B 1 110 ? 46.489 23.285 2.087 1.00 14.44 228 ARG A CA 1
ATOM 2033 C C . ARG B 1 110 ? 45.502 24.444 1.852 1.00 14.64 228 ARG A C 1
ATOM 2034 O O . ARG B 1 110 ? 45.593 25.151 0.843 1.00 13.87 228 ARG A O 1
ATOM 2042 N N . PRO B 1 111 ? 44.532 24.637 2.759 1.00 13.18 229 PRO A N 1
ATOM 2043 C CA . PRO B 1 111 ? 43.546 25.715 2.612 1.00 12.34 229 PRO A CA 1
ATOM 2044 C C . PRO B 1 111 ? 43.972 27.015 3.289 1.00 11.73 229 PRO A C 1
ATOM 2045 O O . PRO B 1 111 ? 44.828 27.012 4.158 1.00 11.28 229 PRO A O 1
ATOM 2049 N N . ILE B 1 112 ? 43.362 28.116 2.870 1.00 11.98 230 ILE A N 1
ATOM 2050 C CA . ILE B 1 112 ? 43.612 29.444 3.433 1.00 11.44 230 ILE A CA 1
ATOM 2051 C C . ILE B 1 112 ? 42.237 29.829 3.991 1.00 12.31 230 ILE A C 1
ATOM 2052 O O . ILE B 1 112 ? 41.266 29.881 3.240 1.00 13.24 230 ILE A O 1
ATOM 2057 N N . LEU B 1 113 ? 42.161 30.110 5.290 1.00 12.74 231 LEU A N 1
ATOM 2058 C CA . LEU B 1 113 ? 40.893 30.415 5.945 1.00 13.41 231 LEU A CA 1
ATOM 2059 C C . LEU B 1 113 ? 40.729 31.843 6.441 1.00 13.50 231 LEU A C 1
ATOM 2060 O O . LEU B 1 113 ? 41.708 32.477 6.829 1.00 13.34 231 LEU A O 1
ATOM 2065 N N . ASP B 1 114 ? 39.491 32.347 6.442 1.00 12.83 232 ASP A N 1
ATOM 2066 C CA . ASP B 1 114 ? 39.253 33.689 6.987 1.00 13.39 232 ASP A CA 1
ATOM 2067 C C . ASP B 1 114 ? 39.046 33.465 8.485 1.00 13.68 232 ASP A C 1
ATOM 2068 O O . ASP B 1 114 ? 39.008 32.320 8.923 1.00 12.61 232 ASP A O 1
ATOM 2073 N N . ASN B 1 115 ? 38.942 34.530 9.273 1.00 14.54 233 ASN A N 1
ATOM 2074 C CA . ASN B 1 115 ? 38.791 34.372 10.718 1.00 16.65 233 ASN A CA 1
ATOM 2075 C C . ASN B 1 115 ? 37.550 33.618 11.184 1.00 18.63 233 ASN A C 1
ATOM 2076 O O . ASN B 1 115 ? 37.458 33.232 12.350 1.00 19.00 233 ASN A O 1
ATOM 2081 N N . GLN B 1 116 ? 36.603 33.382 10.284 1.00 20.16 234 GLN A N 1
ATOM 2082 C CA . GLN B 1 116 ? 35.399 32.658 10.668 1.00 21.74 234 GLN A CA 1
ATOM 2083 C C . GLN B 1 116 ? 35.549 31.179 10.361 1.00 21.88 234 GLN A C 1
ATOM 2084 O O . GLN B 1 116 ? 34.594 30.405 10.471 1.00 21.23 234 GLN A O 1
ATOM 2090 N N . GLY B 1 117 ? 36.764 30.790 9.980 1.00 20.00 235 GLY A N 1
ATOM 2091 C CA . GLY B 1 117 ? 37.023 29.400 9.657 1.00 19.58 235 GLY A CA 1
ATOM 2092 C C . GLY B 1 117 ? 36.573 28.978 8.269 1.00 18.99 235 GLY A C 1
ATOM 2093 O O . GLY B 1 117 ? 36.576 27.789 7.964 1.00 19.55 235 GLY A O 1
ATOM 2094 N N . ARG B 1 118 ? 36.180 29.930 7.426 1.00 17.72 236 ARG A N 1
ATOM 2095 C CA . ARG B 1 118 ? 35.750 29.603 6.064 1.00 17.59 236 ARG A CA 1
ATOM 2096 C C . ARG B 1 118 ? 36.942 29.581 5.106 1.00 16.45 236 ARG A C 1
ATOM 2097 O O . ARG B 1 118 ? 37.886 30.353 5.260 1.00 16.18 236 ARG A O 1
ATOM 2105 N N . VAL B 1 119 ? 36.891 28.689 4.121 1.00 15.58 237 VAL A N 1
ATOM 2106 C CA . VAL B 1 119 ? 37.960 28.559 3.147 1.00 14.01 237 VAL A CA 1
ATOM 2107 C C . VAL B 1 119 ? 37.780 29.557 2.024 1.00 13.55 237 VAL A C 1
ATOM 2108 O O . VAL B 1 119 ? 36.733 29.600 1.381 1.00 14.77 237 VAL A O 1
ATOM 2112 N N . VAL B 1 120 ? 38.800 30.365 1.781 1.00 11.92 238 VAL A N 1
ATOM 2113 C CA . VAL B 1 120 ? 38.719 31.339 0.711 1.00 10.43 238 VAL A CA 1
ATOM 2114 C C . VAL B 1 120 ? 39.549 30.871 -0.472 1.00 11.65 238 VAL A C 1
ATOM 2115 O O . VAL B 1 120 ? 39.387 31.358 -1.587 1.00 11.00 238 VAL A O 1
ATOM 2119 N N . ALA B 1 121 ? 40.436 29.914 -0.227 1.00 11.78 239 ALA A N 1
ATOM 2120 C CA . ALA B 1 121 ? 41.290 29.392 -1.288 1.00 11.06 239 ALA A CA 1
ATOM 2121 C C . ALA B 1 121 ? 42.022 28.122 -0.886 1.00 11.63 239 ALA A C 1
ATOM 2122 O O . ALA B 1 121 ? 42.156 27.805 0.293 1.00 12.55 239 ALA A O 1
ATOM 2124 N N . ILE B 1 122 ? 42.503 27.414 -1.897 1.00 13.20 240 ILE A N 1
ATOM 2125 C CA . ILE B 1 122 ? 43.273 26.194 -1.729 1.00 14.50 240 ILE A CA 1
ATOM 2126 C C . ILE B 1 122 ? 44.578 26.482 -2.471 1.00 15.93 240 ILE A C 1
ATOM 2127 O O . ILE B 1 122 ? 44.553 26.898 -3.639 1.00 16.05 240 ILE A O 1
ATOM 2132 N N . VAL B 1 123 ? 45.709 26.276 -1.802 1.00 15.61 241 VAL A N 1
ATOM 2133 C CA . VAL B 1 123 ? 47.002 26.534 -2.427 1.00 14.57 241 VAL A CA 1
ATOM 2134 C C . VAL B 1 123 ? 47.408 25.408 -3.372 1.00 15.80 241 VAL A C 1
ATOM 2135 O O . VAL B 1 123 ? 47.203 24.231 -3.072 1.00 16.34 241 VAL A O 1
ATOM 2139 N N . LEU B 1 124 ? 47.969 25.772 -4.520 1.00 14.96 242 LEU A N 1
ATOM 2140 C CA . LEU B 1 124 ? 48.410 24.784 -5.495 1.00 18.48 242 LEU A CA 1
ATOM 2141 C C . LEU B 1 124 ? 49.907 24.901 -5.790 1.00 19.36 242 LEU A C 1
ATOM 2142 O O . LEU B 1 124 ? 50.505 24.012 -6.393 1.00 20.40 242 LEU A O 1
ATOM 2147 N N . GLY B 1 125 ? 50.503 26.004 -5.356 1.00 19.14 243 GLY A N 1
ATOM 2148 C CA . GLY B 1 125 ? 51.914 26.223 -5.576 1.00 18.78 243 GLY A CA 1
ATOM 2149 C C . GLY B 1 125 ? 52.232 27.672 -5.291 1.00 20.34 243 GLY A C 1
ATOM 2150 O O . GLY B 1 125 ? 51.425 28.388 -4.704 1.00 20.76 243 GLY A O 1
ATOM 2151 N N . GLY B 1 126 ? 53.413 28.109 -5.703 1.00 21.28 244 GLY A N 1
ATOM 2152 C CA . GLY B 1 126 ? 53.802 29.485 -5.485 1.00 22.23 244 GLY A CA 1
ATOM 2153 C C . GLY B 1 126 ? 55.175 29.728 -6.064 1.00 22.90 244 GLY A C 1
ATOM 2154 O O . GLY B 1 126 ? 55.799 28.822 -6.604 1.00 24.47 244 GLY A O 1
ATOM 2155 N N . VAL B 1 127 ? 55.649 30.955 -5.952 1.00 22.60 245 VAL A N 1
ATOM 2156 C CA . VAL B 1 127 ? 56.958 31.302 -6.459 1.00 23.51 245 VAL A CA 1
ATOM 2157 C C . VAL B 1 127 ? 57.483 32.492 -5.679 1.00 24.35 245 VAL A C 1
ATOM 2158 O O . VAL B 1 127 ? 56.800 33.509 -5.525 1.00 21.86 245 VAL A O 1
ATOM 2162 N N . ASN B 1 128 ? 58.702 32.359 -5.176 1.00 26.30 246 ASN A N 1
ATOM 2163 C CA . ASN B 1 128 ? 59.303 33.440 -4.421 1.00 28.54 246 ASN A CA 1
ATOM 2164 C C . ASN B 1 128 ? 59.559 34.600 -5.373 1.00 30.23 246 ASN A C 1
ATOM 2165 O O . ASN B 1 128 ? 59.900 34.396 -6.545 1.00 31.02 246 ASN A O 1
ATOM 2170 N N . GLU B 1 129 ? 59.364 35.815 -4.877 1.00 30.94 247 GLU A N 1
ATOM 2171 C CA . GLU B 1 129 ? 59.595 37.012 -5.670 1.00 32.35 247 GLU A CA 1
ATOM 2172 C C . GLU B 1 129 ? 60.381 37.992 -4.803 1.00 33.21 247 GLU A C 1
ATOM 2173 O O . GLU B 1 129 ? 60.082 39.188 -4.771 1.00 34.43 247 GLU A O 1
ATOM 2179 N N . GLY B 1 130 ? 61.381 37.479 -4.096 1.00 33.13 248 GLY A N 1
ATOM 2180 C CA . GLY B 1 130 ? 62.174 38.331 -3.231 1.00 33.92 248 GLY A CA 1
ATOM 2181 C C . GLY B 1 130 ? 61.820 38.185 -1.758 1.00 34.29 248 GLY A C 1
ATOM 2182 O O . GLY B 1 130 ? 62.038 37.127 -1.152 1.00 35.43 248 GLY A O 1
ATOM 2183 N N . SER B 1 131 ? 61.280 39.244 -1.166 1.00 33.92 249 SER A N 1
ATOM 2184 C CA . SER B 1 131 ? 60.914 39.190 0.248 1.00 34.07 249 SER A CA 1
ATOM 2185 C C . SER B 1 131 ? 59.576 38.482 0.455 1.00 32.62 249 SER A C 1
ATOM 2186 O O . SER B 1 131 ? 59.224 38.125 1.576 1.00 33.24 249 SER A O 1
ATOM 2189 N N . ARG B 1 132 ? 58.837 38.282 -0.631 1.00 31.27 250 ARG A N 1
ATOM 2190 C CA . ARG B 1 132 ? 57.536 37.629 -0.561 1.00 29.73 250 ARG A CA 1
ATOM 2191 C C . ARG B 1 132 ? 57.432 36.477 -1.550 1.00 27.53 250 ARG A C 1
ATOM 2192 O O . ARG B 1 132 ? 58.186 36.398 -2.517 1.00 25.78 250 ARG A O 1
ATOM 2200 N N . THR B 1 133 ? 56.467 35.601 -1.293 1.00 25.07 251 THR A N 1
ATOM 2201 C CA . THR B 1 133 ? 56.205 34.448 -2.133 1.00 21.63 251 THR A CA 1
ATOM 2202 C C . THR B 1 133 ? 54.742 34.527 -2.561 1.00 19.43 251 THR A C 1
ATOM 2203 O O . THR B 1 133 ? 53.841 34.483 -1.732 1.00 18.83 251 THR A O 1
ATOM 2207 N N . ALA B 1 134 ? 54.513 34.676 -3.858 1.00 17.58 252 ALA A N 1
ATOM 2208 C CA . ALA B 1 134 ? 53.160 34.743 -4.395 1.00 16.60 252 ALA A CA 1
ATOM 2209 C C . ALA B 1 134 ? 52.613 33.323 -4.550 1.00 16.51 252 ALA A C 1
ATOM 2210 O O . ALA B 1 134 ? 53.323 32.409 -4.955 1.00 16.14 252 ALA A O 1
ATOM 2212 N N . LEU B 1 135 ? 51.338 33.147 -4.234 1.00 16.70 253 LEU A N 1
ATOM 2213 C CA . LEU B 1 135 ? 50.728 31.838 -4.306 1.00 15.93 253 LEU A CA 1
ATOM 2214 C C . LEU B 1 135 ? 49.846 31.567 -5.508 1.00 15.76 253 LEU A C 1
ATOM 2215 O O . LEU B 1 135 ? 49.253 32.468 -6.091 1.00 16.05 253 LEU A O 1
ATOM 2220 N N . SER B 1 136 ? 49.781 30.294 -5.861 1.00 13.89 254 SER A N 1
ATOM 2221 C CA . SER B 1 136 ? 48.932 29.823 -6.929 1.00 13.78 254 SER A CA 1
ATOM 2222 C C . SER B 1 136 ? 47.694 29.248 -6.187 1.00 12.83 254 SER A C 1
ATOM 2223 O O . SER B 1 136 ? 47.843 28.503 -5.211 1.00 8.97 254 SER A O 1
ATOM 2226 N N . VAL B 1 137 ? 46.486 29.589 -6.634 1.00 11.53 255 VAL A N 1
ATOM 2227 C CA . VAL B 1 137 ? 45.287 29.120 -5.946 1.00 12.72 255 VAL A CA 1
ATOM 2228 C C . VAL B 1 137 ? 44.024 29.003 -6.777 1.00 14.45 255 VAL A C 1
ATOM 2229 O O . VAL B 1 137 ? 43.909 29.555 -7.873 1.00 15.30 255 VAL A O 1
ATOM 2233 N N . VAL B 1 138 ? 43.062 28.283 -6.213 1.00 15.02 256 VAL A N 1
ATOM 2234 C CA . VAL B 1 138 ? 41.740 28.171 -6.803 1.00 16.08 256 VAL A CA 1
ATOM 2235 C C . VAL B 1 138 ? 40.876 28.826 -5.731 1.00 16.93 256 VAL A C 1
ATOM 2236 O O . VAL B 1 138 ? 41.036 28.542 -4.540 1.00 16.65 256 VAL A O 1
ATOM 2240 N N . MET B 1 139 ? 39.994 29.725 -6.149 1.00 17.84 257 MET A N 1
ATOM 2241 C CA . MET B 1 139 ? 39.107 30.436 -5.235 1.00 19.25 257 MET A CA 1
ATOM 2242 C C . MET B 1 139 ? 37.661 30.275 -5.721 1.00 22.12 257 MET A C 1
ATOM 2243 O O . MET B 1 139 ? 37.388 29.508 -6.644 1.00 21.76 257 MET A O 1
ATOM 2248 N N . TRP B 1 140 ? 36.742 31.012 -5.109 1.00 23.75 258 TRP A N 1
ATOM 2249 C CA . TRP B 1 140 ? 35.339 30.949 -5.500 1.00 26.33 258 TRP A CA 1
ATOM 2250 C C . TRP B 1 140 ? 34.775 32.344 -5.706 1.00 27.91 258 TRP A C 1
ATOM 2251 O O . TRP B 1 140 ? 34.980 33.225 -4.874 1.00 27.16 258 TRP A O 1
ATOM 2262 N N . ASN B 1 141 ? 34.077 32.550 -6.818 1.00 30.39 259 ASN A N 1
ATOM 2263 C CA . ASN B 1 141 ? 33.465 33.845 -7.066 1.00 33.71 259 ASN A CA 1
ATOM 2264 C C . ASN B 1 141 ? 32.034 33.822 -6.537 1.00 36.05 259 ASN A C 1
ATOM 2265 O O . ASN B 1 141 ? 31.618 32.868 -5.872 1.00 35.31 259 ASN A O 1
ATOM 2270 N N . GLU B 1 142 ? 31.293 34.882 -6.846 1.00 39.38 260 GLU A N 1
ATOM 2271 C CA . GLU B 1 142 ? 29.909 35.034 -6.425 1.00 42.11 260 GLU A CA 1
ATOM 2272 C C . GLU B 1 142 ? 29.042 33.806 -6.666 1.00 42.84 260 GLU A C 1
ATOM 2273 O O . GLU B 1 142 ? 28.396 33.297 -5.740 1.00 43.81 260 GLU A O 1
ATOM 2279 N N . LYS B 1 143 ? 29.011 33.351 -7.914 1.00 42.91 261 LYS A N 1
ATOM 2280 C CA . LYS B 1 143 ? 28.207 32.188 -8.296 1.00 42.73 261 LYS A CA 1
ATOM 2281 C C . LYS B 1 143 ? 28.743 30.859 -7.730 1.00 41.73 261 LYS A C 1
ATOM 2282 O O . LYS B 1 143 ? 28.249 29.777 -8.076 1.00 42.09 261 LYS A O 1
ATOM 2288 N N . GLY B 1 144 ? 29.726 30.960 -6.841 1.00 40.27 262 GLY A N 1
ATOM 2289 C CA . GLY B 1 144 ? 30.287 29.762 -6.242 1.00 37.64 262 GLY A CA 1
ATOM 2290 C C . GLY B 1 144 ? 31.038 28.959 -7.274 1.00 36.09 262 GLY A C 1
ATOM 2291 O O . GLY B 1 144 ? 31.166 27.734 -7.159 1.00 34.82 262 GLY A O 1
ATOM 2292 N N . VAL B 1 145 ? 31.536 29.648 -8.296 1.00 35.24 263 VAL A N 1
ATOM 2293 C CA . VAL B 1 145 ? 32.292 29.005 -9.362 1.00 34.62 263 VAL A CA 1
ATOM 2294 C C . VAL B 1 145 ? 33.788 28.990 -9.071 1.00 33.69 263 VAL A C 1
ATOM 2295 O O . VAL B 1 145 ? 34.352 29.972 -8.582 1.00 32.26 263 VAL A O 1
ATOM 2299 N N . THR B 1 146 ? 34.429 27.871 -9.376 1.00 33.10 264 THR A N 1
ATOM 2300 C CA . THR B 1 146 ? 35.862 27.757 -9.170 1.00 31.89 264 THR A CA 1
ATOM 2301 C C . THR B 1 146 ? 36.575 28.694 -10.131 1.00 32.01 264 THR A C 1
ATOM 2302 O O . THR B 1 146 ? 36.222 28.792 -11.305 1.00 33.28 264 THR A O 1
ATOM 2306 N N . VAL B 1 147 ? 37.571 29.396 -9.612 1.00 30.99 265 VAL A N 1
ATOM 2307 C CA . VAL B 1 147 ? 38.370 30.325 -10.398 1.00 29.81 265 VAL A CA 1
ATOM 2308 C C . VAL B 1 147 ? 39.821 30.100 -9.993 1.00 28.62 265 VAL A C 1
ATOM 2309 O O . VAL B 1 147 ? 40.101 29.794 -8.837 1.00 28.23 265 VAL A O 1
ATOM 2313 N N . LYS B 1 148 ? 40.746 30.251 -10.930 1.00 27.20 266 LYS A N 1
ATOM 2314 C CA . LYS B 1 148 ? 42.146 30.021 -10.613 1.00 27.28 266 LYS A CA 1
ATOM 2315 C C . LYS B 1 148 ? 43.027 31.238 -10.840 1.00 25.28 266 LYS A C 1
ATOM 2316 O O . LYS B 1 148 ? 42.737 32.063 -11.694 1.00 25.59 266 LYS A O 1
ATOM 2322 N N . TYR B 1 149 ? 44.084 31.351 -10.042 1.00 22.07 267 TYR A N 1
ATOM 2323 C CA . TYR B 1 149 ? 45.058 32.421 -10.187 1.00 20.41 267 TYR A CA 1
ATOM 2324 C C . TYR B 1 149 ? 46.444 31.804 -10.035 1.00 20.45 267 TYR A C 1
ATOM 2325 O O . TYR B 1 149 ? 46.733 31.146 -9.034 1.00 19.54 267 TYR A O 1
ATOM 2334 N N . THR B 1 150 ? 47.303 32.034 -11.021 1.00 19.80 268 THR A N 1
ATOM 2335 C CA . THR B 1 150 ? 48.652 31.490 -10.994 1.00 18.81 268 THR A CA 1
ATOM 2336 C C . THR B 1 150 ? 49.665 32.569 -11.321 1.00 17.48 268 THR A C 1
ATOM 2337 O O . THR B 1 150 ? 49.622 33.165 -12.392 1.00 18.82 268 THR A O 1
ATOM 2341 N N . PRO B 1 151 ? 50.595 32.832 -10.400 1.00 16.41 269 PRO A N 1
ATOM 2342 C CA . PRO B 1 151 ? 51.622 33.852 -10.612 1.00 16.79 269 PRO A CA 1
ATOM 2343 C C . PRO B 1 151 ? 52.530 33.479 -11.775 1.00 17.11 269 PRO A C 1
ATOM 2344 O O . PRO B 1 151 ? 52.643 32.312 -12.146 1.00 18.09 269 PRO A O 1
ATOM 2348 N N . GLU B 1 152 ? 53.185 34.480 -12.337 1.00 16.93 270 GLU A N 1
ATOM 2349 C CA . GLU B 1 152 ? 54.114 34.268 -13.431 1.00 17.55 270 GLU A CA 1
ATOM 2350 C C . GLU B 1 152 ? 55.238 33.354 -12.916 1.00 18.04 270 GLU A C 1
ATOM 2351 O O . GLU B 1 152 ? 55.673 33.511 -11.788 1.00 18.09 270 GLU A O 1
ATOM 2357 N N . ASN B 1 153 ? 55.688 32.407 -13.741 1.00 19.13 271 ASN A N 1
ATOM 2358 C CA . ASN B 1 153 ? 56.750 31.460 -13.378 1.00 20.08 271 ASN A CA 1
ATOM 2359 C C . ASN B 1 153 ? 56.490 30.737 -12.068 1.00 21.36 271 ASN A C 1
ATOM 2360 O O . ASN B 1 153 ? 57.424 30.389 -11.346 1.00 19.64 271 ASN A O 1
ATOM 2365 N N . CYS B 1 154 ? 55.216 30.517 -11.761 1.00 23.13 272 CYS A N 1
ATOM 2366 C CA . CYS B 1 154 ? 54.840 29.829 -10.541 1.00 25.28 272 CYS A CA 1
ATOM 2367 C C . CYS B 1 154 ? 55.253 28.367 -10.651 1.00 26.66 272 CYS A C 1
ATOM 2368 O O . CYS B 1 154 ? 55.289 27.810 -11.750 1.00 27.81 272 CYS A O 1
ATOM 2371 N N . GLU B 1 155 ? 55.583 27.747 -9.523 1.00 27.22 273 GLU A N 1
ATOM 2372 C CA . GLU B 1 155 ? 55.950 26.341 -9.541 1.00 29.79 273 GLU A CA 1
ATOM 2373 C C . GLU B 1 155 ? 54.934 25.515 -8.764 1.00 29.20 273 GLU A C 1
ATOM 2374 O O . GLU B 1 155 ? 54.384 25.970 -7.758 1.00 29.21 273 GLU A O 1
ATOM 2380 N N . GLN B 1 156 ? 54.683 24.305 -9.251 1.00 28.48 274 GLN A N 1
ATOM 2381 C CA . GLN B 1 156 ? 53.744 23.396 -8.619 1.00 28.74 274 GLN A CA 1
ATOM 2382 C C . GLN B 1 156 ? 54.410 22.707 -7.440 1.00 28.45 274 GLN A C 1
ATOM 2383 O O . GLN B 1 156 ? 55.135 21.734 -7.617 1.00 29.65 274 GLN A O 1
ATOM 2389 N N . TRP B 1 157 ? 54.158 23.201 -6.237 1.00 27.24 275 TRP A N 1
ATOM 2390 C CA . TRP B 1 157 ? 54.753 22.608 -5.054 1.00 26.90 275 TRP A CA 1
ATOM 2391 C C . TRP B 1 157 ? 54.411 21.130 -4.861 1.00 28.65 275 TRP A C 1
ATOM 2392 O O . TRP B 1 157 ? 53.216 20.766 -4.939 1.00 29.50 275 TRP A O 1
ATOM 2404 N N . SER C 1 6 ? 30.930 33.377 69.637 1.00 70.54 124 SER C N 1
ATOM 2405 C CA . SER C 1 6 ? 31.430 32.834 68.340 1.00 70.19 124 SER C CA 1
ATOM 2406 C C . SER C 1 6 ? 30.951 33.698 67.178 1.00 70.08 124 SER C C 1
ATOM 2407 O O . SER C 1 6 ? 31.721 34.473 66.604 1.00 70.31 124 SER C O 1
ATOM 2410 N N . ASP C 1 7 ? 29.670 33.560 66.846 1.00 69.47 125 ASP C N 1
ATOM 2411 C CA . ASP C 1 7 ? 29.053 34.296 65.747 1.00 68.38 125 ASP C CA 1
ATOM 2412 C C . ASP C 1 7 ? 29.619 33.920 64.388 1.00 67.09 125 ASP C C 1
ATOM 2413 O O . ASP C 1 7 ? 30.032 34.779 63.608 1.00 66.86 125 ASP C O 1
ATOM 2418 N N . LYS C 1 8 ? 29.641 32.618 64.127 1.00 65.50 126 LYS C N 1
ATOM 2419 C CA . LYS C 1 8 ? 30.108 32.085 62.859 1.00 63.70 126 LYS C CA 1
ATOM 2420 C C . LYS C 1 8 ? 28.889 31.368 62.291 1.00 62.63 126 LYS C C 1
ATOM 2421 O O . LYS C 1 8 ? 28.944 30.745 61.231 1.00 62.99 126 LYS C O 1
ATOM 2427 N N . THR C 1 9 ? 27.787 31.466 63.030 1.00 60.87 127 THR C N 1
ATOM 2428 C CA . THR C 1 9 ? 26.512 30.875 62.648 1.00 58.87 127 THR C CA 1
ATOM 2429 C C . THR C 1 9 ? 25.490 32.015 62.677 1.00 57.67 127 THR C C 1
ATOM 2430 O O . THR C 1 9 ? 25.330 32.685 63.696 1.00 57.55 127 THR C O 1
ATOM 2434 N N . PHE C 1 10 ? 24.812 32.245 61.558 1.00 56.38 128 PHE C N 1
ATOM 2435 C CA . PHE C 1 10 ? 23.838 33.326 61.478 1.00 55.47 128 PHE C CA 1
ATOM 2436 C C . PHE C 1 10 ? 22.448 32.845 61.090 1.00 55.33 128 PHE C C 1
ATOM 2437 O O . PHE C 1 10 ? 22.281 32.124 60.107 1.00 55.20 128 PHE C O 1
ATOM 2445 N N . PRO C 1 11 ? 21.424 33.249 61.854 1.00 55.44 129 PRO C N 1
ATOM 2446 C CA . PRO C 1 11 ? 20.054 32.831 61.545 1.00 55.39 129 PRO C CA 1
ATOM 2447 C C . PRO C 1 11 ? 19.535 33.373 60.215 1.00 55.56 129 PRO C C 1
ATOM 2448 O O . PRO C 1 11 ? 19.788 34.523 59.852 1.00 54.69 129 PRO C O 1
ATOM 2452 N N . ILE C 1 12 ? 18.819 32.517 59.493 1.00 55.99 130 ILE C N 1
ATOM 2453 C CA . ILE C 1 12 ? 18.239 32.863 58.204 1.00 56.51 130 ILE C CA 1
ATOM 2454 C C . ILE C 1 12 ? 16.782 33.237 58.465 1.00 57.56 130 ILE C C 1
ATOM 2455 O O . ILE C 1 12 ? 15.996 32.408 58.925 1.00 57.65 130 ILE C O 1
ATOM 2460 N N . MET C 1 13 ? 16.431 34.487 58.178 1.00 58.66 131 MET C N 1
ATOM 2461 C CA . MET C 1 13 ? 15.079 34.976 58.418 1.00 59.74 131 MET C CA 1
ATOM 2462 C C . MET C 1 13 ? 14.128 34.781 57.252 1.00 60.92 131 MET C C 1
ATOM 2463 O O . MET C 1 13 ? 14.459 35.083 56.102 1.00 60.92 131 MET C O 1
ATOM 2468 N N . LEU C 1 14 ? 12.938 34.277 57.570 1.00 61.94 132 LEU C N 1
ATOM 2469 C CA . LEU C 1 14 ? 11.896 34.034 56.578 1.00 63.38 132 LEU C CA 1
ATOM 2470 C C . LEU C 1 14 ? 10.589 34.584 57.150 1.00 64.21 132 LEU C C 1
ATOM 2471 O O . LEU C 1 14 ? 10.243 34.300 58.300 1.00 64.38 132 LEU C O 1
ATOM 2476 N N . GLU C 1 15 ? 9.874 35.367 56.345 1.00 64.77 133 GLU C N 1
ATOM 2477 C CA . GLU C 1 15 ? 8.617 35.979 56.767 1.00 65.07 133 GLU C CA 1
ATOM 2478 C C . GLU C 1 15 ? 8.843 36.882 57.972 1.00 64.58 133 GLU C C 1
ATOM 2479 O O . GLU C 1 15 ? 8.680 38.099 57.886 1.00 65.70 133 GLU C O 1
ATOM 2485 N N . GLY C 1 16 ? 9.226 36.278 59.092 1.00 63.47 134 GLY C N 1
ATOM 2486 C CA . GLY C 1 16 ? 9.478 37.034 60.302 1.00 62.11 134 GLY C CA 1
ATOM 2487 C C . GLY C 1 16 ? 10.023 36.166 61.421 1.00 61.42 134 GLY C C 1
ATOM 2488 O O . GLY C 1 16 ? 10.006 36.568 62.585 1.00 61.28 134 GLY C O 1
ATOM 2489 N N . LYS C 1 17 ? 10.507 34.976 61.071 1.00 60.60 135 LYS C N 1
ATOM 2490 C CA . LYS C 1 17 ? 11.063 34.052 62.059 1.00 59.85 135 LYS C CA 1
ATOM 2491 C C . LYS C 1 17 ? 12.367 33.398 61.579 1.00 58.82 135 LYS C C 1
ATOM 2492 O O . LYS C 1 17 ? 12.794 33.594 60.438 1.00 58.65 135 LYS C O 1
ATOM 2494 N N . ILE C 1 18 ? 12.995 32.629 62.466 1.00 57.10 136 ILE C N 1
ATOM 2495 C CA . ILE C 1 18 ? 14.244 31.933 62.152 1.00 55.18 136 ILE C CA 1
ATOM 2496 C C . ILE C 1 18 ? 13.940 30.613 61.435 1.00 53.99 136 ILE C C 1
ATOM 2497 O O . ILE C 1 18 ? 13.727 29.583 62.073 1.00 53.60 136 ILE C O 1
ATOM 2502 N N . ASN C 1 19 ? 13.932 30.652 60.105 1.00 52.52 137 ASN C N 1
ATOM 2503 C CA . ASN C 1 19 ? 13.635 29.471 59.300 1.00 51.24 137 ASN C CA 1
ATOM 2504 C C . ASN C 1 19 ? 14.840 28.546 59.118 1.00 50.46 137 ASN C C 1
ATOM 2505 O O . ASN C 1 19 ? 14.744 27.502 58.473 1.00 50.32 137 ASN C O 1
ATOM 2510 N N . GLY C 1 20 ? 15.973 28.923 59.701 1.00 49.45 138 GLY C N 1
ATOM 2511 C CA . GLY C 1 20 ? 17.164 28.103 59.573 1.00 47.62 138 GLY C CA 1
ATOM 2512 C C . GLY C 1 20 ? 18.429 28.871 59.899 1.00 46.62 138 GLY C C 1
ATOM 2513 O O . GLY C 1 20 ? 18.371 30.025 60.333 1.00 46.66 138 GLY C O 1
ATOM 2514 N N . TYR C 1 21 ? 19.576 28.231 59.693 1.00 44.88 139 TYR C N 1
ATOM 2515 C CA . TYR C 1 21 ? 20.856 28.864 59.977 1.00 43.36 139 TYR C CA 1
ATOM 2516 C C . TYR C 1 21 ? 21.909 28.647 58.901 1.00 42.58 139 TYR C C 1
ATOM 2517 O O . TYR C 1 21 ? 21.935 27.613 58.233 1.00 42.24 139 TYR C O 1
ATOM 2526 N N . ALA C 1 22 ? 22.779 29.641 58.747 1.00 40.55 140 ALA C N 1
ATOM 2527 C CA . ALA C 1 22 ? 23.885 29.583 57.802 1.00 39.71 140 ALA C CA 1
ATOM 2528 C C . ALA C 1 22 ? 25.126 29.654 58.689 1.00 39.30 140 ALA C C 1
ATOM 2529 O O . ALA C 1 22 ? 25.025 30.072 59.838 1.00 39.96 140 ALA C O 1
ATOM 2531 N N . CYS C 1 23 ? 26.282 29.238 58.185 1.00 37.98 141 CYS C N 1
ATOM 2532 C CA . CYS C 1 23 ? 27.499 29.302 58.990 1.00 37.94 141 CYS C CA 1
ATOM 2533 C C . CYS C 1 23 ? 28.726 29.459 58.110 1.00 37.50 141 CYS C C 1
ATOM 2534 O O . CYS C 1 23 ? 28.675 29.187 56.913 1.00 37.13 141 CYS C O 1
ATOM 2537 N N . VAL C 1 24 ? 29.826 29.910 58.701 1.00 37.00 142 VAL C N 1
ATOM 2538 C CA . VAL C 1 24 ? 31.059 30.096 57.951 1.00 37.07 142 VAL C CA 1
ATOM 2539 C C . VAL C 1 24 ? 32.114 29.105 58.417 1.00 36.79 142 VAL C C 1
ATOM 2540 O O . VAL C 1 24 ? 32.495 29.083 59.589 1.00 37.55 142 VAL C O 1
ATOM 2544 N N . VAL C 1 25 ? 32.576 28.281 57.482 1.00 36.84 143 VAL C N 1
ATOM 2545 C CA . VAL C 1 25 ? 33.571 27.257 57.764 1.00 36.08 143 VAL C CA 1
ATOM 2546 C C . VAL C 1 25 ? 34.688 27.273 56.719 1.00 36.19 143 VAL C C 1
ATOM 2547 O O . VAL C 1 25 ? 34.428 27.399 55.522 1.00 35.46 143 VAL C O 1
ATOM 2551 N N . GLY C 1 26 ? 35.927 27.138 57.184 1.00 36.69 144 GLY C N 1
ATOM 2552 C CA . GLY C 1 26 ? 37.076 27.138 56.289 1.00 38.07 144 GLY C CA 1
ATOM 2553 C C . GLY C 1 26 ? 37.059 28.207 55.207 1.00 38.38 144 GLY C C 1
ATOM 2554 O O . GLY C 1 26 ? 37.490 27.960 54.077 1.00 38.84 144 GLY C O 1
ATOM 2555 N N . GLY C 1 27 ? 36.571 29.396 55.546 1.00 37.85 145 GLY C N 1
ATOM 2556 C CA . GLY C 1 27 ? 36.507 30.467 54.569 1.00 38.26 145 GLY C CA 1
ATOM 2557 C C . GLY C 1 27 ? 35.359 30.321 53.582 1.00 38.13 145 GLY C C 1
ATOM 2558 O O . GLY C 1 27 ? 35.341 30.986 52.547 1.00 39.68 145 GLY C O 1
ATOM 2559 N N . LYS C 1 28 ? 34.396 29.460 53.901 1.00 36.81 146 LYS C N 1
ATOM 2560 C CA . LYS C 1 28 ? 33.241 29.235 53.034 1.00 36.00 146 LYS C CA 1
ATOM 2561 C C . LYS C 1 28 ? 31.927 29.487 53.780 1.00 34.77 146 LYS C C 1
ATOM 2562 O O . LYS C 1 28 ? 31.804 29.181 54.968 1.00 34.82 146 LYS C O 1
ATOM 2568 N N . LEU C 1 29 ? 30.954 30.058 53.082 1.00 32.45 147 LEU C N 1
ATOM 2569 C CA . LEU C 1 29 ? 29.647 30.300 53.682 1.00 31.74 147 LEU C CA 1
ATOM 2570 C C . LEU C 1 29 ? 28.748 29.133 53.277 1.00 30.93 147 LEU C C 1
ATOM 2571 O O . LEU C 1 29 ? 28.640 28.805 52.093 1.00 28.98 147 LEU C O 1
ATOM 2576 N N . PHE C 1 30 ? 28.110 28.500 54.259 1.00 30.30 148 PHE C N 1
ATOM 2577 C CA . PHE C 1 30 ? 27.212 27.392 53.975 1.00 31.86 148 PHE C CA 1
ATOM 2578 C C . PHE C 1 30 ? 25.787 27.727 54.356 1.00 33.17 148 PHE C C 1
ATOM 2579 O O . PHE C 1 30 ? 25.525 28.471 55.303 1.00 33.42 148 PHE C O 1
ATOM 2587 N N . ARG C 1 31 ? 24.865 27.147 53.610 1.00 34.99 149 ARG C N 1
ATOM 2588 C CA . ARG C 1 31 ? 23.459 27.397 53.818 1.00 36.85 149 ARG C CA 1
ATOM 2589 C C . ARG C 1 31 ? 22.665 26.213 53.267 1.00 38.63 149 ARG C C 1
ATOM 2590 O O . ARG C 1 31 ? 22.925 25.742 52.161 1.00 38.43 149 ARG C O 1
ATOM 2598 N N . PRO C 1 32 ? 21.701 25.696 54.045 1.00 40.23 150 PRO C N 1
ATOM 2599 C CA . PRO C 1 32 ? 20.913 24.563 53.549 1.00 40.96 150 PRO C CA 1
ATOM 2600 C C . PRO C 1 32 ? 20.070 25.007 52.352 1.00 41.66 150 PRO C C 1
ATOM 2601 O O . PRO C 1 32 ? 19.306 25.970 52.442 1.00 40.66 150 PRO C O 1
ATOM 2605 N N . MET C 1 33 ? 20.214 24.303 51.234 1.00 42.97 151 MET C N 1
ATOM 2606 C CA . MET C 1 33 ? 19.483 24.644 50.021 1.00 44.55 151 MET C CA 1
ATOM 2607 C C . MET C 1 33 ? 17.971 24.721 50.199 1.00 44.75 151 MET C C 1
ATOM 2608 O O . MET C 1 33 ? 17.344 25.669 49.730 1.00 44.01 151 MET C O 1
ATOM 2613 N N . HIS C 1 34 ? 17.390 23.730 50.872 1.00 45.39 152 HIS C N 1
ATOM 2614 C CA . HIS C 1 34 ? 15.944 23.703 51.080 1.00 46.39 152 HIS C CA 1
ATOM 2615 C C . HIS C 1 34 ? 15.426 24.812 52.001 1.00 47.09 152 HIS C C 1
ATOM 2616 O O . HIS C 1 34 ? 14.220 25.051 52.060 1.00 47.20 152 HIS C O 1
ATOM 2623 N N . VAL C 1 35 ? 16.327 25.476 52.723 1.00 47.76 153 VAL C N 1
ATOM 2624 C CA . VAL C 1 35 ? 15.926 26.561 53.622 1.00 48.43 153 VAL C CA 1
ATOM 2625 C C . VAL C 1 35 ? 15.877 27.902 52.892 1.00 48.90 153 VAL C C 1
ATOM 2626 O O . VAL C 1 35 ? 16.913 28.470 52.540 1.00 48.88 153 VAL C O 1
ATOM 2630 N N . GLU C 1 36 ? 14.666 28.401 52.668 1.00 49.70 154 GLU C N 1
ATOM 2631 C CA . GLU C 1 36 ? 14.473 29.678 51.993 1.00 50.08 154 GLU C CA 1
ATOM 2632 C C . GLU C 1 36 ? 14.490 30.803 53.031 1.00 50.66 154 GLU C C 1
ATOM 2633 O O . GLU C 1 36 ? 14.046 30.617 54.170 1.00 51.08 154 GLU C O 1
ATOM 2635 N N . GLY C 1 37 ? 15.009 31.963 52.641 1.00 50.78 155 GLY C N 1
ATOM 2636 C CA . GLY C 1 37 ? 15.074 33.090 53.558 1.00 51.16 155 GLY C CA 1
ATOM 2637 C C . GLY C 1 37 ? 16.363 33.891 53.443 1.00 50.79 155 GLY C C 1
ATOM 2638 O O . GLY C 1 37 ? 17.317 33.451 52.804 1.00 50.52 155 GLY C O 1
ATOM 2639 N N . LYS C 1 38 ? 16.393 35.066 54.066 1.00 50.18 156 LYS C N 1
ATOM 2640 C CA . LYS C 1 38 ? 17.570 35.927 54.017 1.00 49.50 156 LYS C CA 1
ATOM 2641 C C . LYS C 1 38 ? 18.418 35.807 55.278 1.00 49.25 156 LYS C C 1
ATOM 2642 O O . LYS C 1 38 ? 17.891 35.758 56.390 1.00 48.08 156 LYS C O 1
ATOM 2644 N N . ILE C 1 39 ? 19.736 35.765 55.096 1.00 49.56 157 ILE C N 1
ATOM 2645 C CA . ILE C 1 39 ? 20.661 35.661 56.219 1.00 49.43 157 ILE C CA 1
ATOM 2646 C C . ILE C 1 39 ? 20.640 36.978 56.992 1.00 50.06 157 ILE C C 1
ATOM 2647 O O . ILE C 1 39 ? 20.512 38.055 56.402 1.00 49.44 157 ILE C O 1
ATOM 2652 N N . ASP C 1 40 ? 20.760 36.881 58.314 1.00 50.92 158 ASP C N 1
ATOM 2653 C CA . ASP C 1 40 ? 20.757 38.056 59.179 1.00 51.41 158 ASP C CA 1
ATOM 2654 C C . ASP C 1 40 ? 22.166 38.627 59.303 1.00 50.38 158 ASP C C 1
ATOM 2655 O O . ASP C 1 40 ? 22.749 38.687 60.389 1.00 50.26 158 ASP C O 1
ATOM 2660 N N . ASN C 1 41 ? 22.704 39.030 58.159 1.00 49.47 159 ASN C N 1
ATOM 2661 C CA . ASN C 1 41 ? 24.031 39.623 58.051 1.00 47.90 159 ASN C CA 1
ATOM 2662 C C . ASN C 1 41 ? 24.077 40.160 56.632 1.00 46.92 159 ASN C C 1
ATOM 2663 O O . ASN C 1 41 ? 23.816 39.423 55.682 1.00 46.63 159 ASN C O 1
ATOM 2668 N N . ASP C 1 42 ? 24.393 41.444 56.495 1.00 46.29 160 ASP C N 1
ATOM 2669 C CA . ASP C 1 42 ? 24.428 42.096 55.190 1.00 45.67 160 ASP C CA 1
ATOM 2670 C C . ASP C 1 42 ? 25.444 41.554 54.187 1.00 44.45 160 ASP C C 1
ATOM 2671 O O . ASP C 1 42 ? 25.103 41.316 53.026 1.00 43.97 160 ASP C O 1
ATOM 2676 N N . VAL C 1 43 ? 26.685 41.369 54.629 1.00 43.11 161 VAL C N 1
ATOM 2677 C CA . VAL C 1 43 ? 27.741 40.870 53.754 1.00 42.26 161 VAL C CA 1
ATOM 2678 C C . VAL C 1 43 ? 27.403 39.481 53.217 1.00 41.21 161 VAL C C 1
ATOM 2679 O O . VAL C 1 43 ? 27.364 39.266 52.006 1.00 40.18 161 VAL C O 1
ATOM 2683 N N . LEU C 1 44 ? 27.152 38.549 54.132 1.00 40.31 162 LEU C N 1
ATOM 2684 C CA . LEU C 1 44 ? 26.829 37.172 53.782 1.00 39.51 162 LEU C CA 1
ATOM 2685 C C . LEU C 1 44 ? 25.615 37.075 52.859 1.00 39.63 162 LEU C C 1
ATOM 2686 O O . LEU C 1 44 ? 25.658 36.375 51.845 1.00 39.37 162 LEU C O 1
ATOM 2691 N N . ALA C 1 45 ? 24.540 37.782 53.208 1.00 39.64 163 ALA C N 1
ATOM 2692 C CA . ALA C 1 45 ? 23.307 37.772 52.410 1.00 39.94 163 ALA C CA 1
ATOM 2693 C C . ALA C 1 45 ? 23.508 38.402 51.040 1.00 39.28 163 ALA C C 1
ATOM 2694 O O . ALA C 1 45 ? 22.639 38.315 50.179 1.00 39.45 163 ALA C O 1
ATOM 2696 N N . ALA C 1 46 ? 24.658 39.032 50.840 1.00 39.51 164 ALA C N 1
ATOM 2697 C CA . ALA C 1 46 ? 24.955 39.686 49.571 1.00 39.52 164 ALA C CA 1
ATOM 2698 C C . ALA C 1 46 ? 25.781 38.787 48.650 1.00 39.24 164 ALA C C 1
ATOM 2699 O O . ALA C 1 46 ? 25.853 39.017 47.440 1.00 39.03 164 ALA C O 1
ATOM 2701 N N . LEU C 1 47 ? 26.391 37.755 49.220 1.00 39.68 165 LEU C N 1
ATOM 2702 C CA . LEU C 1 47 ? 27.225 36.835 48.440 1.00 40.31 165 LEU C CA 1
ATOM 2703 C C . LEU C 1 47 ? 26.461 35.900 47.512 1.00 40.94 165 LEU C C 1
ATOM 2704 O O . LEU C 1 47 ? 25.446 35.299 47.902 1.00 41.09 165 LEU C O 1
ATOM 2709 N N . LYS C 1 48 ? 26.944 35.774 46.279 1.00 40.94 166 LYS C N 1
ATOM 2710 C CA . LYS C 1 48 ? 26.326 34.890 45.295 1.00 41.82 166 LYS C CA 1
ATOM 2711 C C . LYS C 1 48 ? 26.769 33.471 45.616 1.00 41.42 166 LYS C C 1
ATOM 2712 O O . LYS C 1 48 ? 27.970 33.181 45.716 1.00 41.52 166 LYS C O 1
ATOM 2718 N N . THR C 1 49 ? 25.798 32.582 45.771 1.00 39.55 167 THR C N 1
ATOM 2719 C CA . THR C 1 49 ? 26.108 31.208 46.110 1.00 37.90 167 THR C CA 1
ATOM 2720 C C . THR C 1 49 ? 26.090 30.212 44.956 1.00 37.37 167 THR C C 1
ATOM 2721 O O . THR C 1 49 ? 25.434 30.419 43.934 1.00 36.67 167 THR C O 1
ATOM 2725 N N . LYS C 1 50 ? 26.832 29.122 45.133 1.00 37.09 168 LYS C N 1
ATOM 2726 C CA . LYS C 1 50 ? 26.880 28.048 44.153 1.00 36.93 168 LYS C CA 1
ATOM 2727 C C . LYS C 1 50 ? 25.965 26.994 44.744 1.00 36.13 168 LYS C C 1
ATOM 2728 O O . LYS C 1 50 ? 26.078 26.659 45.924 1.00 36.41 168 LYS C O 1
ATOM 2734 N N . LYS C 1 51 ? 25.034 26.499 43.937 1.00 36.25 169 LYS C N 1
ATOM 2735 C CA . LYS C 1 51 ? 24.093 25.485 44.400 1.00 35.55 169 LYS C CA 1
ATOM 2736 C C . LYS C 1 51 ? 24.609 24.058 44.218 1.00 34.69 169 LYS C C 1
ATOM 2737 O O . LYS C 1 51 ? 25.051 23.665 43.131 1.00 34.31 169 LYS C O 1
ATOM 2743 N N . ALA C 1 52 ? 24.543 23.286 45.298 1.00 33.49 170 ALA C N 1
ATOM 2744 C CA . ALA C 1 52 ? 24.977 21.894 45.293 1.00 32.99 170 ALA C CA 1
ATOM 2745 C C . ALA C 1 52 ? 23.807 21.027 45.748 1.00 32.90 170 ALA C C 1
ATOM 2746 O O . ALA C 1 52 ? 23.842 20.428 46.825 1.00 32.66 170 ALA C O 1
ATOM 2748 N N . SER C 1 53 ? 22.774 20.962 44.914 1.00 33.03 171 SER C N 1
ATOM 2749 C CA . SER C 1 53 ? 21.579 20.197 45.221 1.00 34.55 171 SER C CA 1
ATOM 2750 C C . SER C 1 53 ? 21.816 18.743 45.656 1.00 35.07 171 SER C C 1
ATOM 2751 O O . SER C 1 53 ? 21.033 18.195 46.438 1.00 35.88 171 SER C O 1
ATOM 2754 N N . LYS C 1 54 ? 22.887 18.118 45.173 1.00 34.49 172 LYS C N 1
ATOM 2755 C CA . LYS C 1 54 ? 23.165 16.734 45.551 1.00 34.66 172 LYS C CA 1
ATOM 2756 C C . LYS C 1 54 ? 23.495 16.617 47.040 1.00 34.23 172 LYS C C 1
ATOM 2757 O O . LYS C 1 54 ? 23.445 15.526 47.611 1.00 32.76 172 LYS C O 1
ATOM 2759 N N . TYR C 1 55 ? 23.838 17.742 47.663 1.00 33.75 173 TYR C N 1
ATOM 2760 C CA . TYR C 1 55 ? 24.178 17.752 49.083 1.00 33.30 173 TYR C CA 1
ATOM 2761 C C . TYR C 1 55 ? 23.239 18.677 49.845 1.00 32.59 173 TYR C C 1
ATOM 2762 O O . TYR C 1 55 ? 23.426 18.919 51.038 1.00 31.61 173 TYR C O 1
ATOM 2771 N N . ASP C 1 56 ? 22.224 19.179 49.143 1.00 32.84 174 ASP C N 1
ATOM 2772 C CA . ASP C 1 56 ? 21.244 20.104 49.712 1.00 32.93 174 ASP C CA 1
ATOM 2773 C C . ASP C 1 56 ? 21.945 21.317 50.345 1.00 33.19 174 ASP C C 1
ATOM 2774 O O . ASP C 1 56 ? 21.499 21.854 51.367 1.00 31.49 174 ASP C O 1
ATOM 2779 N N . LEU C 1 57 ? 23.041 21.744 49.716 1.00 33.58 175 LEU C N 1
ATOM 2780 C CA . LEU C 1 57 ? 23.827 22.875 50.199 1.00 34.40 175 LEU C CA 1
ATOM 2781 C C . LEU C 1 57 ? 24.139 23.943 49.158 1.00 34.91 175 LEU C C 1
ATOM 2782 O O . LEU C 1 57 ? 24.290 23.655 47.973 1.00 33.99 175 LEU C O 1
ATOM 2787 N N . GLU C 1 58 ? 24.232 25.181 49.633 1.00 35.66 176 GLU C N 1
ATOM 2788 C CA . GLU C 1 58 ? 24.590 26.334 48.821 1.00 36.09 176 GLU C CA 1
ATOM 2789 C C . GLU C 1 58 ? 25.811 26.871 49.542 1.00 36.52 176 GLU C C 1
ATOM 2790 O O . GLU C 1 58 ? 25.876 26.835 50.776 1.00 35.05 176 GLU C O 1
ATOM 2796 N N . TYR C 1 59 ? 26.783 27.362 48.786 1.00 36.72 177 TYR C N 1
ATOM 2797 C CA . TYR C 1 59 ? 27.992 27.869 49.402 1.00 36.85 177 TYR C CA 1
ATOM 2798 C C . TYR C 1 59 ? 28.649 28.978 48.600 1.00 36.39 177 TYR C C 1
ATOM 2799 O O . TYR C 1 59 ? 28.372 29.163 47.418 1.00 35.63 177 TYR C O 1
ATOM 2808 N N . ALA C 1 60 ? 29.531 29.714 49.263 1.00 36.96 178 ALA C N 1
ATOM 2809 C CA . ALA C 1 60 ? 30.238 30.807 48.623 1.00 38.19 178 ALA C CA 1
ATOM 2810 C C . ALA C 1 60 ? 31.488 31.173 49.415 1.00 38.26 178 ALA C C 1
ATOM 2811 O O . ALA C 1 60 ? 31.550 30.981 50.629 1.00 37.11 178 ALA C O 1
ATOM 2813 N N . ASP C 1 61 ? 32.495 31.680 48.715 1.00 38.33 179 ASP C N 1
ATOM 2814 C CA . ASP C 1 61 ? 33.715 32.097 49.383 1.00 39.06 179 ASP C CA 1
ATOM 2815 C C . ASP C 1 61 ? 33.391 33.373 50.147 1.00 39.38 179 ASP C C 1
ATOM 2816 O O . ASP C 1 61 ? 32.641 34.223 49.659 1.00 38.19 179 ASP C O 1
ATOM 2821 N N . VAL C 1 62 ? 33.932 33.487 51.354 1.00 40.07 180 VAL C N 1
ATOM 2822 C CA . VAL C 1 62 ? 33.718 34.672 52.165 1.00 41.40 180 VAL C CA 1
ATOM 2823 C C . VAL C 1 62 ? 34.872 35.611 51.859 1.00 43.46 180 VAL C C 1
ATOM 2824 O O . VAL C 1 62 ? 35.944 35.163 51.442 1.00 43.35 180 VAL C O 1
ATOM 2828 N N . PRO C 1 63 ? 34.669 36.927 52.041 1.00 45.58 181 PRO C N 1
ATOM 2829 C CA . PRO C 1 63 ? 35.762 37.861 51.755 1.00 47.45 181 PRO C CA 1
ATOM 2830 C C . PRO C 1 63 ? 36.997 37.555 52.597 1.00 49.03 181 PRO C C 1
ATOM 2831 O O . PRO C 1 63 ? 36.888 37.001 53.691 1.00 49.51 181 PRO C O 1
ATOM 2835 N N . GLN C 1 64 ? 38.168 37.900 52.072 1.00 51.42 182 GLN C N 1
ATOM 2836 C CA . GLN C 1 64 ? 39.430 37.654 52.765 1.00 54.00 182 GLN C CA 1
ATOM 2837 C C . GLN C 1 64 ? 39.408 38.184 54.196 1.00 55.11 182 GLN C C 1
ATOM 2838 O O . GLN C 1 64 ? 39.972 37.566 55.103 1.00 55.11 182 GLN C O 1
ATOM 2840 N N . ASN C 1 65 ? 38.758 39.328 54.391 1.00 56.79 183 ASN C N 1
ATOM 2841 C CA . ASN C 1 65 ? 38.661 39.934 55.713 1.00 58.90 183 ASN C CA 1
ATOM 2842 C C . ASN C 1 65 ? 37.674 39.175 56.590 1.00 59.79 183 ASN C C 1
ATOM 2843 O O . ASN C 1 65 ? 36.844 39.776 57.272 1.00 59.71 183 ASN C O 1
ATOM 2848 N N . MET C 1 66 ? 37.779 37.850 56.561 1.00 61.06 184 MET C N 1
ATOM 2849 C CA . MET C 1 66 ? 36.916 36.971 57.342 1.00 62.80 184 MET C CA 1
ATOM 2850 C C . MET C 1 66 ? 37.481 35.558 57.364 1.00 63.35 184 MET C C 1
ATOM 2851 O O . MET C 1 66 ? 37.446 34.884 58.391 1.00 63.63 184 MET C O 1
ATOM 2856 N N . ARG C 1 67 ? 38.007 35.125 56.222 1.00 64.36 185 ARG C N 1
ATOM 2857 C CA . ARG C 1 67 ? 38.557 33.783 56.059 1.00 65.75 185 ARG C CA 1
ATOM 2858 C C . ARG C 1 67 ? 39.126 33.136 57.323 1.00 66.42 185 ARG C C 1
ATOM 2859 O O . ARG C 1 67 ? 38.578 32.148 57.811 1.00 66.79 185 ARG C O 1
ATOM 2867 N N . ALA C 1 68 ? 40.214 33.684 57.857 1.00 66.94 186 ALA C N 1
ATOM 2868 C CA . ALA C 1 68 ? 40.834 33.115 59.056 1.00 67.10 186 ALA C CA 1
ATOM 2869 C C . ALA C 1 68 ? 39.907 33.119 60.275 1.00 66.90 186 ALA C C 1
ATOM 2870 O O . ALA C 1 68 ? 40.010 32.250 61.143 1.00 67.19 186 ALA C O 1
ATOM 2872 N N . ASP C 1 69 ? 39.002 34.092 60.336 1.00 66.04 187 ASP C N 1
ATOM 2873 C CA . ASP C 1 69 ? 38.069 34.191 61.453 1.00 65.21 187 ASP C CA 1
ATOM 2874 C C . ASP C 1 69 ? 36.740 33.508 61.126 1.00 63.95 187 ASP C C 1
ATOM 2875 O O . ASP C 1 69 ? 35.690 34.150 61.085 1.00 64.10 187 ASP C O 1
ATOM 2880 N N . THR C 1 70 ? 36.806 32.200 60.886 1.00 62.06 188 THR C N 1
ATOM 2881 C CA . THR C 1 70 ? 35.635 31.382 60.567 1.00 59.69 188 THR C CA 1
ATOM 2882 C C . THR C 1 70 ? 35.844 30.026 61.222 1.00 58.31 188 THR C C 1
ATOM 2883 O O . THR C 1 70 ? 36.938 29.732 61.704 1.00 58.69 188 THR C O 1
ATOM 2887 N N . PHE C 1 71 ? 34.806 29.196 61.232 1.00 55.65 189 PHE C N 1
ATOM 2888 C CA . PHE C 1 71 ? 34.926 27.870 61.826 1.00 53.33 189 PHE C CA 1
ATOM 2889 C C . PHE C 1 71 ? 36.018 27.052 61.151 1.00 52.21 189 PHE C C 1
ATOM 2890 O O . PHE C 1 71 ? 36.251 27.174 59.947 1.00 51.51 189 PHE C O 1
ATOM 2898 N N . LYS C 1 72 ? 36.694 26.226 61.941 1.00 51.43 190 LYS C N 1
ATOM 2899 C CA . LYS C 1 72 ? 37.722 25.342 61.416 1.00 50.88 190 LYS C CA 1
ATOM 2900 C C . LYS C 1 72 ? 36.980 24.029 61.161 1.00 50.46 190 LYS C C 1
ATOM 2901 O O . LYS C 1 72 ? 35.947 23.770 61.779 1.00 49.75 190 LYS C O 1
ATOM 2903 N N . TYR C 1 73 ? 37.486 23.210 60.246 1.00 50.50 191 TYR C N 1
ATOM 2904 C CA . TYR C 1 73 ? 36.824 21.951 59.928 1.00 50.59 191 TYR C CA 1
ATOM 2905 C C . TYR C 1 73 ? 37.800 20.777 59.964 1.00 49.74 191 TYR C C 1
ATOM 2906 O O . TYR C 1 73 ? 39.016 20.962 60.038 1.00 49.38 191 TYR C O 1
ATOM 2915 N N . THR C 1 74 ? 37.249 19.568 59.911 1.00 49.05 192 THR C N 1
ATOM 2916 C CA . THR C 1 74 ? 38.041 18.344 59.913 1.00 47.90 192 THR C CA 1
ATOM 2917 C C . THR C 1 74 ? 37.204 17.154 59.462 1.00 47.91 192 THR C C 1
ATOM 2918 O O . THR C 1 74 ? 35.985 17.130 59.646 1.00 46.86 192 THR C O 1
ATOM 2922 N N . HIS C 1 75 ? 37.872 16.166 58.874 1.00 48.18 193 HIS C N 1
ATOM 2923 C CA . HIS C 1 75 ? 37.207 14.956 58.405 1.00 48.71 193 HIS C CA 1
ATOM 2924 C C . HIS C 1 75 ? 37.296 13.899 59.507 1.00 48.66 193 HIS C C 1
ATOM 2925 O O . HIS C 1 75 ? 36.688 12.835 59.410 1.00 48.29 193 HIS C O 1
ATOM 2932 N N . GLU C 1 76 ? 38.068 14.199 60.547 1.00 48.66 194 GLU C N 1
ATOM 2933 C CA . GLU C 1 76 ? 38.253 13.277 61.661 1.00 49.64 194 GLU C CA 1
ATOM 2934 C C . GLU C 1 76 ? 36.960 13.088 62.452 1.00 49.87 194 GLU C C 1
ATOM 2935 O O . GLU C 1 76 ? 36.548 13.966 63.215 1.00 49.37 194 GLU C O 1
ATOM 2941 N N . LYS C 1 77 ? 36.322 11.937 62.267 1.00 50.33 195 LYS C N 1
ATOM 2942 C CA . LYS C 1 77 ? 35.077 11.643 62.969 1.00 50.95 195 LYS C CA 1
ATOM 2943 C C . LYS C 1 77 ? 35.128 10.329 63.744 1.00 51.19 195 LYS C C 1
ATOM 2944 O O . LYS C 1 77 ? 34.368 9.401 63.458 1.00 51.97 195 LYS C O 1
ATOM 2950 N N . PRO C 1 78 ? 36.029 10.230 64.734 1.00 51.03 196 PRO C N 1
ATOM 2951 C CA . PRO C 1 78 ? 36.116 8.993 65.515 1.00 51.15 196 PRO C CA 1
ATOM 2952 C C . PRO C 1 78 ? 34.820 8.816 66.296 1.00 50.95 196 PRO C C 1
ATOM 2953 O O . PRO C 1 78 ? 34.226 9.797 66.745 1.00 50.75 196 PRO C O 1
ATOM 2957 N N . GLN C 1 79 ? 34.380 7.572 66.448 1.00 51.04 197 GLN C N 1
ATOM 2958 C CA . GLN C 1 79 ? 33.150 7.300 67.173 1.00 50.94 197 GLN C CA 1
ATOM 2959 C C . GLN C 1 79 ? 33.281 7.877 68.570 1.00 50.07 197 GLN C C 1
ATOM 2960 O O . GLN C 1 79 ? 34.345 7.798 69.182 1.00 50.11 197 GLN C O 1
ATOM 2966 N N . GLY C 1 80 ? 32.205 8.476 69.064 1.00 49.24 198 GLY C N 1
ATOM 2967 C CA . GLY C 1 80 ? 32.245 9.062 70.389 1.00 48.20 198 GLY C CA 1
ATOM 2968 C C . GLY C 1 80 ? 31.227 10.168 70.546 1.00 47.29 198 GLY C C 1
ATOM 2969 O O . GLY C 1 80 ? 30.215 10.191 69.846 1.00 47.20 198 GLY C O 1
ATOM 2970 N N . TYR C 1 81 ? 31.497 11.095 71.456 1.00 46.69 199 TYR C N 1
ATOM 2971 C CA . TYR C 1 81 ? 30.571 12.189 71.694 1.00 47.13 199 TYR C CA 1
ATOM 2972 C C . TYR C 1 81 ? 30.979 13.509 71.043 1.00 46.11 199 TYR C C 1
ATOM 2973 O O . TYR C 1 81 ? 32.162 13.824 70.910 1.00 46.05 199 TYR C O 1
ATOM 2982 N N . TYR C 1 82 ? 29.972 14.266 70.628 1.00 44.36 200 TYR C N 1
ATOM 2983 C CA . TYR C 1 82 ? 30.173 15.552 69.995 1.00 43.54 200 TYR C CA 1
ATOM 2984 C C . TYR C 1 82 ? 29.185 16.544 70.584 1.00 43.59 200 TYR C C 1
ATOM 2985 O O . TYR C 1 82 ? 28.325 16.185 71.388 1.00 43.75 200 TYR C O 1
ATOM 2994 N N . SER C 1 83 ? 29.310 17.795 70.174 1.00 43.37 201 SER C N 1
ATOM 2995 C CA . SER C 1 83 ? 28.439 18.839 70.675 1.00 43.48 201 SER C CA 1
ATOM 2996 C C . SER C 1 83 ? 27.766 19.639 69.567 1.00 42.92 201 SER C C 1
ATOM 2997 O O . SER C 1 83 ? 28.179 19.606 68.408 1.00 42.90 201 SER C O 1
ATOM 3000 N N . TRP C 1 84 ? 26.710 20.344 69.946 1.00 42.29 202 TRP C N 1
ATOM 3001 C CA . TRP C 1 84 ? 25.982 21.205 69.037 1.00 41.97 202 TRP C CA 1
ATOM 3002 C C . TRP C 1 84 ? 25.088 22.074 69.916 1.00 42.30 202 TRP C C 1
ATOM 3003 O O . TRP C 1 84 ? 24.931 21.803 71.110 1.00 41.94 202 TRP C O 1
ATOM 3014 N N . HIS C 1 85 ? 24.517 23.119 69.334 1.00 42.77 203 HIS C N 1
ATOM 3015 C CA . HIS C 1 85 ? 23.697 24.059 70.085 1.00 43.78 203 HIS C CA 1
ATOM 3016 C C . HIS C 1 85 ? 22.713 23.496 71.111 1.00 44.00 203 HIS C C 1
ATOM 3017 O O . HIS C 1 85 ? 22.600 24.031 72.216 1.00 43.55 203 HIS C O 1
ATOM 3024 N N . HIS C 1 86 ? 22.011 22.419 70.768 1.00 43.94 204 HIS C N 1
ATOM 3025 C CA . HIS C 1 86 ? 21.031 21.836 71.690 1.00 43.50 204 HIS C CA 1
ATOM 3026 C C . HIS C 1 86 ? 21.578 20.840 72.718 1.00 42.56 204 HIS C C 1
ATOM 3027 O O . HIS C 1 86 ? 20.819 20.290 73.520 1.00 42.94 204 HIS C O 1
ATOM 3034 N N . GLY C 1 87 ? 22.883 20.602 72.703 1.00 41.48 205 GLY C N 1
ATOM 3035 C CA . GLY C 1 87 ? 23.446 19.669 73.659 1.00 40.10 205 GLY C CA 1
ATOM 3036 C C . GLY C 1 87 ? 24.388 18.662 73.040 1.00 39.60 205 GLY C C 1
ATOM 3037 O O . GLY C 1 87 ? 25.016 18.932 72.015 1.00 39.15 205 GLY C O 1
ATOM 3038 N N . ALA C 1 88 ? 24.480 17.489 73.659 1.00 39.46 206 ALA C N 1
ATOM 3039 C CA . ALA C 1 88 ? 25.375 16.438 73.178 1.00 39.67 206 ALA C CA 1
ATOM 3040 C C . ALA C 1 88 ? 24.881 15.721 71.924 1.00 39.29 206 ALA C C 1
ATOM 3041 O O . ALA C 1 88 ? 23.678 15.598 71.685 1.00 39.47 206 ALA C O 1
ATOM 3043 N N . VAL C 1 89 ? 25.833 15.262 71.121 1.00 39.04 207 VAL C N 1
ATOM 3044 C CA . VAL C 1 89 ? 25.544 14.535 69.896 1.00 38.31 207 VAL C CA 1
ATOM 3045 C C . VAL C 1 89 ? 26.371 13.268 69.985 1.00 38.20 207 VAL C C 1
ATOM 3046 O O . VAL C 1 89 ? 27.443 13.272 70.585 1.00 38.03 207 VAL C O 1
ATOM 3050 N N . GLN C 1 90 ? 25.874 12.182 69.408 1.00 37.84 208 GLN C N 1
ATOM 3051 C CA . GLN C 1 90 ? 26.597 10.920 69.453 1.00 38.77 208 GLN C CA 1
ATOM 3052 C C . GLN C 1 90 ? 26.896 10.427 68.052 1.00 38.78 208 GLN C C 1
ATOM 3053 O O . GLN C 1 90 ? 26.040 10.482 67.169 1.00 38.85 208 GLN C O 1
ATOM 3059 N N . TYR C 1 91 ? 28.121 9.959 67.846 1.00 38.74 209 TYR C N 1
ATOM 3060 C CA . TYR C 1 91 ? 28.515 9.440 66.548 1.00 38.58 209 TYR C CA 1
ATOM 3061 C C . TYR C 1 91 ? 28.914 7.975 66.697 1.00 39.80 209 TYR C C 1
ATOM 3062 O O . TYR C 1 91 ? 29.798 7.633 67.490 1.00 39.98 209 TYR C O 1
ATOM 3071 N N . GLU C 1 92 ? 28.247 7.116 65.934 1.00 41.36 210 GLU C N 1
ATOM 3072 C CA . GLU C 1 92 ? 28.509 5.681 65.960 1.00 42.24 210 GLU C CA 1
ATOM 3073 C C . GLU C 1 92 ? 28.041 5.091 64.628 1.00 43.06 210 GLU C C 1
ATOM 3074 O O . GLU C 1 92 ? 26.912 5.334 64.197 1.00 42.47 210 GLU C O 1
ATOM 3080 N N . ASN C 1 93 ? 28.910 4.329 63.974 1.00 43.80 211 ASN C N 1
ATOM 3081 C CA . ASN C 1 93 ? 28.571 3.708 62.698 1.00 45.39 211 ASN C CA 1
ATOM 3082 C C . ASN C 1 93 ? 28.239 4.755 61.636 1.00 45.32 211 ASN C C 1
ATOM 3083 O O . ASN C 1 93 ? 27.226 4.633 60.941 1.00 44.44 211 ASN C O 1
ATOM 3088 N N . GLY C 1 94 ? 29.086 5.781 61.527 1.00 44.87 212 GLY C N 1
ATOM 3089 C CA . GLY C 1 94 ? 28.889 6.830 60.541 1.00 43.89 212 GLY C CA 1
ATOM 3090 C C . GLY C 1 94 ? 27.554 7.548 60.614 1.00 44.23 212 GLY C C 1
ATOM 3091 O O . GLY C 1 94 ? 27.073 8.099 59.616 1.00 44.27 212 GLY C O 1
ATOM 3092 N N . ARG C 1 95 ? 26.951 7.551 61.797 1.00 44.17 213 ARG C N 1
ATOM 3093 C CA . ARG C 1 95 ? 25.665 8.205 61.988 1.00 43.54 213 ARG C CA 1
ATOM 3094 C C . ARG C 1 95 ? 25.665 9.065 63.245 1.00 43.10 213 ARG C C 1
ATOM 3095 O O . ARG C 1 95 ? 26.053 8.606 64.316 1.00 42.92 213 ARG C O 1
ATOM 3097 N N . PHE C 1 96 ? 25.239 10.317 63.099 1.00 42.71 214 PHE C N 1
ATOM 3098 C CA . PHE C 1 96 ? 25.157 11.254 64.218 1.00 42.17 214 PHE C CA 1
ATOM 3099 C C . PHE C 1 96 ? 23.748 11.180 64.804 1.00 42.99 214 PHE C C 1
ATOM 3100 O O . PHE C 1 96 ? 22.772 11.086 64.056 1.00 42.96 214 PHE C O 1
ATOM 3108 N N . THR C 1 97 ? 23.642 11.226 66.131 1.00 43.79 215 THR C N 1
ATOM 3109 C CA . THR C 1 97 ? 22.339 11.179 66.800 1.00 44.72 215 THR C CA 1
ATOM 3110 C C . THR C 1 97 ? 22.278 12.079 68.036 1.00 45.17 215 THR C C 1
ATOM 3111 O O . THR C 1 97 ? 23.290 12.335 68.691 1.00 45.16 215 THR C O 1
ATOM 3115 N N . VAL C 1 98 ? 21.078 12.558 68.344 1.00 45.60 216 VAL C N 1
ATOM 3116 C CA . VAL C 1 98 ? 20.858 13.406 69.512 1.00 46.21 216 VAL C CA 1
ATOM 3117 C C . VAL C 1 98 ? 19.721 12.763 70.297 1.00 47.79 216 VAL C C 1
ATOM 3118 O O . VAL C 1 98 ? 18.984 11.939 69.753 1.00 47.53 216 VAL C O 1
ATOM 3122 N N . PRO C 1 99 ? 19.566 13.120 71.584 1.00 49.31 217 PRO C N 1
ATOM 3123 C CA . PRO C 1 99 ? 18.489 12.542 72.398 1.00 49.96 217 PRO C CA 1
ATOM 3124 C C . PRO C 1 99 ? 17.114 12.704 71.736 1.00 50.34 217 PRO C C 1
ATOM 3125 O O . PRO C 1 99 ? 16.903 13.625 70.940 1.00 50.16 217 PRO C O 1
ATOM 3129 N N . LYS C 1 100 ? 16.184 11.813 72.066 1.00 50.41 218 LYS C N 1
ATOM 3130 C CA . LYS C 1 100 ? 14.838 11.878 71.501 1.00 50.95 218 LYS C CA 1
ATOM 3131 C C . LYS C 1 100 ? 14.173 13.214 71.841 1.00 51.34 218 LYS C C 1
ATOM 3132 O O . LYS C 1 100 ? 14.388 13.767 72.921 1.00 51.10 218 LYS C O 1
ATOM 3134 N N . GLY C 1 101 ? 13.374 13.732 70.912 1.00 51.27 219 GLY C N 1
ATOM 3135 C CA . GLY C 1 101 ? 12.689 14.991 71.145 1.00 50.85 219 GLY C CA 1
ATOM 3136 C C . GLY C 1 101 ? 13.526 16.228 70.860 1.00 51.18 219 GLY C C 1
ATOM 3137 O O . GLY C 1 101 ? 12.990 17.338 70.746 1.00 51.94 219 GLY C O 1
ATOM 3138 N N . VAL C 1 102 ? 14.840 16.048 70.747 1.00 49.89 220 VAL C N 1
ATOM 3139 C CA . VAL C 1 102 ? 15.737 17.168 70.470 1.00 48.15 220 VAL C CA 1
ATOM 3140 C C . VAL C 1 102 ? 15.952 17.306 68.966 1.00 47.23 220 VAL C C 1
ATOM 3141 O O . VAL C 1 102 ? 16.116 16.307 68.257 1.00 46.30 220 VAL C O 1
ATOM 3145 N N . GLY C 1 103 ? 15.947 18.551 68.490 1.00 46.57 221 GLY C N 1
ATOM 3146 C CA . GLY C 1 103 ? 16.128 18.820 67.075 1.00 44.45 221 GLY C CA 1
ATOM 3147 C C . GLY C 1 103 ? 14.780 18.958 66.395 1.00 43.88 221 GLY C C 1
ATOM 3148 O O . GLY C 1 103 ? 13.906 18.109 66.561 1.00 43.71 221 GLY C O 1
ATOM 3149 N N . ALA C 1 104 ? 14.605 20.030 65.630 1.00 43.47 222 ALA C N 1
ATOM 3150 C CA . ALA C 1 104 ? 13.346 20.261 64.934 1.00 43.49 222 ALA C CA 1
ATOM 3151 C C . ALA C 1 104 ? 13.476 21.394 63.926 1.00 44.19 222 ALA C C 1
ATOM 3152 O O . ALA C 1 104 ? 14.554 21.978 63.770 1.00 43.85 222 ALA C O 1
ATOM 3154 N N . LYS C 1 105 ? 12.370 21.688 63.242 1.00 44.88 223 LYS C N 1
ATOM 3155 C CA . LYS C 1 105 ? 12.312 22.752 62.242 1.00 45.00 223 LYS C CA 1
ATOM 3156 C C . LYS C 1 105 ? 13.090 23.990 62.683 1.00 44.72 223 LYS C C 1
ATOM 3157 O O . LYS C 1 105 ? 12.984 24.427 63.833 1.00 44.71 223 LYS C O 1
ATOM 3163 N N . GLY C 1 106 ? 13.871 24.546 61.760 1.00 43.58 224 GLY C N 1
ATOM 3164 C CA . GLY C 1 106 ? 14.663 25.721 62.062 1.00 43.30 224 GLY C CA 1
ATOM 3165 C C . GLY C 1 106 ? 16.074 25.390 62.510 1.00 42.76 224 GLY C C 1
ATOM 3166 O O . GLY C 1 106 ? 16.883 26.292 62.731 1.00 42.89 224 GLY C O 1
ATOM 3167 N N . ASP C 1 107 ? 16.379 24.101 62.646 1.00 42.40 225 ASP C N 1
ATOM 3168 C CA . ASP C 1 107 ? 17.709 23.680 63.080 1.00 41.33 225 ASP C CA 1
ATOM 3169 C C . ASP C 1 107 ? 18.643 23.327 61.933 1.00 40.60 225 ASP C C 1
ATOM 3170 O O . ASP C 1 107 ? 19.804 22.987 62.163 1.00 38.95 225 ASP C O 1
ATOM 3175 N N . SER C 1 108 ? 18.140 23.405 60.703 1.00 40.36 226 SER C N 1
ATOM 3176 C CA . SER C 1 108 ? 18.964 23.107 59.534 1.00 40.05 226 SER C CA 1
ATOM 3177 C C . SER C 1 108 ? 20.038 24.172 59.393 1.00 38.93 226 SER C C 1
ATOM 3178 O O . SER C 1 108 ? 19.737 25.365 59.347 1.00 38.86 226 SER C O 1
ATOM 3181 N N . GLY C 1 109 ? 21.290 23.736 59.330 1.00 37.76 227 GLY C N 1
ATOM 3182 C CA . GLY C 1 109 ? 22.384 24.678 59.188 1.00 38.03 227 GLY C CA 1
ATOM 3183 C C . GLY C 1 109 ? 23.340 24.664 60.363 1.00 37.34 227 GLY C C 1
ATOM 3184 O O . GLY C 1 109 ? 24.538 24.880 60.197 1.00 37.54 227 GLY C O 1
ATOM 3185 N N . ARG C 1 110 ? 22.814 24.416 61.556 1.00 37.69 228 ARG C N 1
ATOM 3186 C CA . ARG C 1 110 ? 23.647 24.364 62.753 1.00 38.40 228 ARG C CA 1
ATOM 3187 C C . ARG C 1 110 ? 24.738 23.310 62.591 1.00 37.76 228 ARG C C 1
ATOM 3188 O O . ARG C 1 110 ? 24.493 22.224 62.066 1.00 37.26 228 ARG C O 1
ATOM 3196 N N . PRO C 1 111 ? 25.967 23.625 63.025 1.00 38.03 229 PRO C N 1
ATOM 3197 C CA . PRO C 1 111 ? 27.069 22.668 62.906 1.00 37.83 229 PRO C CA 1
ATOM 3198 C C . PRO C 1 111 ? 27.203 21.740 64.114 1.00 38.05 229 PRO C C 1
ATOM 3199 O O . PRO C 1 111 ? 26.603 21.975 65.164 1.00 36.80 229 PRO C O 1
ATOM 3203 N N . ILE C 1 112 ? 27.988 20.678 63.938 1.00 38.38 230 ILE C N 1
ATOM 3204 C CA . ILE C 1 112 ? 28.276 19.722 65.000 1.00 38.65 230 ILE C CA 1
ATOM 3205 C C . ILE C 1 112 ? 29.781 19.865 65.200 1.00 39.21 230 ILE C C 1
ATOM 3206 O O . ILE C 1 112 ? 30.535 19.915 64.226 1.00 38.30 230 ILE C O 1
ATOM 3211 N N . LEU C 1 113 ? 30.213 19.931 66.457 1.00 39.98 231 LEU C N 1
ATOM 3212 C CA . LEU C 1 113 ? 31.625 20.122 66.769 1.00 40.76 231 LEU C CA 1
ATOM 3213 C C . LEU C 1 113 ? 32.230 19.050 67.672 1.00 41.48 231 LEU C C 1
ATOM 3214 O O . LEU C 1 113 ? 31.546 18.502 68.536 1.00 41.56 231 LEU C O 1
ATOM 3219 N N . ASP C 1 114 ? 33.514 18.754 67.472 1.00 41.92 232 ASP C N 1
ATOM 3220 C CA . ASP C 1 114 ? 34.192 17.802 68.335 1.00 43.05 232 ASP C CA 1
ATOM 3221 C C . ASP C 1 114 ? 34.772 18.637 69.483 1.00 44.68 232 ASP C C 1
ATOM 3222 O O . ASP C 1 114 ? 34.548 19.847 69.529 1.00 43.48 232 ASP C O 1
ATOM 3227 N N . ASN C 1 115 ? 35.501 18.005 70.401 1.00 47.38 233 ASN C N 1
ATOM 3228 C CA . ASN C 1 115 ? 36.085 18.704 71.554 1.00 50.16 233 ASN C CA 1
ATOM 3229 C C . ASN C 1 115 ? 36.777 20.017 71.184 1.00 51.12 233 ASN C C 1
ATOM 3230 O O . ASN C 1 115 ? 36.527 21.061 71.793 1.00 51.41 233 ASN C O 1
ATOM 3235 N N . GLN C 1 116 ? 37.657 19.946 70.188 1.00 51.84 234 GLN C N 1
ATOM 3236 C CA . GLN C 1 116 ? 38.421 21.100 69.720 1.00 52.50 234 GLN C CA 1
ATOM 3237 C C . GLN C 1 116 ? 37.592 22.206 69.068 1.00 51.69 234 GLN C C 1
ATOM 3238 O O . GLN C 1 116 ? 38.148 23.134 68.486 1.00 51.58 234 GLN C O 1
ATOM 3244 N N . GLY C 1 117 ? 36.269 22.105 69.157 1.00 51.13 235 GLY C N 1
ATOM 3245 C CA . GLY C 1 117 ? 35.411 23.122 68.565 1.00 49.28 235 GLY C CA 1
ATOM 3246 C C . GLY C 1 117 ? 35.445 23.141 67.046 1.00 47.99 235 GLY C C 1
ATOM 3247 O O . GLY C 1 117 ? 35.036 24.121 66.423 1.00 48.57 235 GLY C O 1
ATOM 3248 N N . ARG C 1 118 ? 35.939 22.064 66.444 1.00 46.10 236 ARG C N 1
ATOM 3249 C CA . ARG C 1 118 ? 36.006 21.966 64.991 1.00 44.04 236 ARG C CA 1
ATOM 3250 C C . ARG C 1 118 ? 34.708 21.400 64.419 1.00 42.66 236 ARG C C 1
ATOM 3251 O O . ARG C 1 118 ? 34.133 20.455 64.969 1.00 41.54 236 ARG C O 1
ATOM 3259 N N . VAL C 1 119 ? 34.253 21.983 63.313 1.00 40.78 237 VAL C N 1
ATOM 3260 C CA . VAL C 1 119 ? 33.036 21.523 62.657 1.00 38.63 237 VAL C CA 1
ATOM 3261 C C . VAL C 1 119 ? 33.306 20.220 61.913 1.00 37.61 237 VAL C C 1
ATOM 3262 O O . VAL C 1 119 ? 34.195 20.154 61.060 1.00 38.36 237 VAL C O 1
ATOM 3266 N N . VAL C 1 120 ? 32.543 19.184 62.245 1.00 35.55 238 VAL C N 1
ATOM 3267 C CA . VAL C 1 120 ? 32.699 17.887 61.597 1.00 34.22 238 VAL C CA 1
ATOM 3268 C C . VAL C 1 120 ? 31.491 17.618 60.708 1.00 33.07 238 VAL C C 1
ATOM 3269 O O . VAL C 1 120 ? 31.515 16.718 59.870 1.00 32.91 238 VAL C O 1
ATOM 3273 N N . ALA C 1 121 ? 30.433 18.403 60.894 1.00 32.42 239 ALA C N 1
ATOM 3274 C CA . ALA C 1 121 ? 29.226 18.232 60.094 1.00 32.02 239 ALA C CA 1
ATOM 3275 C C . ALA C 1 121 ? 28.224 19.376 60.237 1.00 31.81 239 ALA C C 1
ATOM 3276 O O . ALA C 1 121 ? 28.245 20.130 61.218 1.00 31.52 239 ALA C O 1
ATOM 3278 N N . ILE C 1 122 ? 27.349 19.488 59.242 1.00 30.56 240 ILE C N 1
ATOM 3279 C CA . ILE C 1 122 ? 26.305 20.500 59.230 1.00 31.44 240 ILE C CA 1
ATOM 3280 C C . ILE C 1 122 ? 24.989 19.739 59.141 1.00 32.17 240 ILE C C 1
ATOM 3281 O O . ILE C 1 122 ? 24.832 18.868 58.283 1.00 32.29 240 ILE C O 1
ATOM 3286 N N . VAL C 1 123 ? 24.043 20.067 60.015 1.00 31.98 241 VAL C N 1
ATOM 3287 C CA . VAL C 1 123 ? 22.764 19.367 60.025 1.00 33.05 241 VAL C CA 1
ATOM 3288 C C . VAL C 1 123 ? 21.751 19.824 58.971 1.00 33.86 241 VAL C C 1
ATOM 3289 O O . VAL C 1 123 ? 21.524 21.018 58.793 1.00 33.83 241 VAL C O 1
ATOM 3293 N N . LEU C 1 124 ? 21.143 18.857 58.282 1.00 34.20 242 LEU C N 1
ATOM 3294 C CA . LEU C 1 124 ? 20.140 19.136 57.254 1.00 35.00 242 LEU C CA 1
ATOM 3295 C C . LEU C 1 124 ? 18.745 18.764 57.732 1.00 35.04 242 LEU C C 1
ATOM 3296 O O . LEU C 1 124 ? 17.777 19.460 57.448 1.00 35.28 242 LEU C O 1
ATOM 3301 N N . GLY C 1 125 ? 18.647 17.661 58.460 1.00 35.61 243 GLY C N 1
ATOM 3302 C CA . GLY C 1 125 ? 17.358 17.231 58.954 1.00 36.71 243 GLY C CA 1
ATOM 3303 C C . GLY C 1 125 ? 17.486 16.148 59.999 1.00 38.04 243 GLY C C 1
ATOM 3304 O O . GLY C 1 125 ? 18.574 15.897 60.519 1.00 37.98 243 GLY C O 1
ATOM 3305 N N . GLY C 1 126 ? 16.368 15.501 60.308 1.00 39.30 244 GLY C N 1
ATOM 3306 C CA . GLY C 1 126 ? 16.381 14.442 61.297 1.00 40.44 244 GLY C CA 1
ATOM 3307 C C . GLY C 1 126 ? 15.076 13.675 61.345 1.00 41.65 244 GLY C C 1
ATOM 3308 O O . GLY C 1 126 ? 14.125 13.985 60.625 1.00 41.21 244 GLY C O 1
ATOM 3309 N N . VAL C 1 127 ? 15.038 12.662 62.201 1.00 42.91 245 VAL C N 1
ATOM 3310 C CA . VAL C 1 127 ? 13.851 11.836 62.353 1.00 44.76 245 VAL C CA 1
ATOM 3311 C C . VAL C 1 127 ? 13.957 11.009 63.640 1.00 46.19 245 VAL C C 1
ATOM 3312 O O . VAL C 1 127 ? 15.049 10.579 64.027 1.00 45.68 245 VAL C O 1
ATOM 3316 N N . ASN C 1 128 ? 12.820 10.815 64.307 1.00 48.41 246 ASN C N 1
ATOM 3317 C CA . ASN C 1 128 ? 12.761 10.054 65.553 1.00 50.78 246 ASN C CA 1
ATOM 3318 C C . ASN C 1 128 ? 12.909 8.553 65.309 1.00 51.63 246 ASN C C 1
ATOM 3319 O O . ASN C 1 128 ? 12.223 7.991 64.458 1.00 51.69 246 ASN C O 1
ATOM 3324 N N . GLU C 1 129 ? 13.816 7.918 66.046 1.00 52.98 247 GLU C N 1
ATOM 3325 C CA . GLU C 1 129 ? 14.053 6.474 65.960 1.00 54.24 247 GLU C CA 1
ATOM 3326 C C . GLU C 1 129 ? 14.146 5.951 67.391 1.00 54.66 247 GLU C C 1
ATOM 3327 O O . GLU C 1 129 ? 15.232 5.893 67.973 1.00 54.80 247 GLU C O 1
ATOM 3333 N N . GLY C 1 130 ? 13.002 5.579 67.957 1.00 54.86 248 GLY C N 1
ATOM 3334 C CA . GLY C 1 130 ? 12.992 5.086 69.319 1.00 54.91 248 GLY C CA 1
ATOM 3335 C C . GLY C 1 130 ? 13.203 6.226 70.295 1.00 55.32 248 GLY C C 1
ATOM 3336 O O . GLY C 1 130 ? 12.441 7.195 70.299 1.00 55.46 248 GLY C O 1
ATOM 3337 N N . SER C 1 131 ? 14.238 6.117 71.121 1.00 55.31 249 SER C N 1
ATOM 3338 C CA . SER C 1 131 ? 14.548 7.154 72.100 1.00 55.39 249 SER C CA 1
ATOM 3339 C C . SER C 1 131 ? 15.762 7.953 71.621 1.00 54.65 249 SER C C 1
ATOM 3340 O O . SER C 1 131 ? 16.538 8.485 72.420 1.00 54.39 249 SER C O 1
ATOM 3343 N N . ARG C 1 132 ? 15.908 8.031 70.303 1.00 53.25 250 ARG C N 1
ATOM 3344 C CA . ARG C 1 132 ? 17.008 8.751 69.683 1.00 52.08 250 ARG C CA 1
ATOM 3345 C C . ARG C 1 132 ? 16.526 9.417 68.405 1.00 51.33 250 ARG C C 1
ATOM 3346 O O . ARG C 1 132 ? 15.604 8.930 67.750 1.00 51.96 250 ARG C O 1
ATOM 3354 N N . THR C 1 133 ? 17.149 10.539 68.060 1.00 49.58 251 THR C N 1
ATOM 3355 C CA . THR C 1 133 ? 16.800 11.274 66.851 1.00 46.98 251 THR C CA 1
ATOM 3356 C C . THR C 1 133 ? 17.927 11.113 65.826 1.00 45.65 251 THR C C 1
ATOM 3357 O O . THR C 1 133 ? 19.057 11.549 66.060 1.00 45.09 251 THR C O 1
ATOM 3361 N N . ALA C 1 134 ? 17.614 10.473 64.701 1.00 43.39 252 ALA C N 1
ATOM 3362 C CA . ALA C 1 134 ? 18.590 10.245 63.636 1.00 41.74 252 ALA C CA 1
ATOM 3363 C C . ALA C 1 134 ? 18.784 11.532 62.849 1.00 39.92 252 ALA C C 1
ATOM 3364 O O . ALA C 1 134 ? 17.811 12.179 62.463 1.00 40.27 252 ALA C O 1
ATOM 3366 N N . LEU C 1 135 ? 20.038 11.892 62.590 1.00 38.39 253 LEU C N 1
ATOM 3367 C CA . LEU C 1 135 ? 20.326 13.135 61.883 1.00 37.27 253 LEU C CA 1
ATOM 3368 C C . LEU C 1 135 ? 20.814 13.024 60.449 1.00 36.58 253 LEU C C 1
ATOM 3369 O O . LEU C 1 135 ? 21.615 12.155 60.110 1.00 36.56 253 LEU C O 1
ATOM 3374 N N . SER C 1 136 ? 20.310 13.919 59.608 1.00 35.54 254 SER C N 1
ATOM 3375 C CA . SER C 1 136 ? 20.740 13.992 58.223 1.00 35.74 254 SER C CA 1
ATOM 3376 C C . SER C 1 136 ? 21.781 15.112 58.229 1.00 35.78 254 SER C C 1
ATOM 3377 O O . SER C 1 136 ? 21.491 16.241 58.649 1.00 35.78 254 SER C O 1
ATOM 3380 N N . VAL C 1 137 ? 22.992 14.798 57.784 1.00 35.03 255 VAL C N 1
ATOM 3381 C CA . VAL C 1 137 ? 24.068 15.779 57.774 1.00 34.11 255 VAL C CA 1
ATOM 3382 C C . VAL C 1 137 ? 24.922 15.697 56.523 1.00 34.41 255 VAL C C 1
ATOM 3383 O O . VAL C 1 137 ? 24.758 14.812 55.686 1.00 33.73 255 VAL C O 1
ATOM 3387 N N . VAL C 1 138 ? 25.841 16.647 56.424 1.00 35.06 256 VAL C N 1
ATOM 3388 C CA . VAL C 1 138 ? 26.801 16.708 55.339 1.00 36.50 256 VAL C CA 1
ATOM 3389 C C . VAL C 1 138 ? 28.126 16.688 56.099 1.00 37.58 256 VAL C C 1
ATOM 3390 O O . VAL C 1 138 ? 28.227 17.261 57.187 1.00 36.02 256 VAL C O 1
ATOM 3394 N N . MET C 1 139 ? 29.125 16.008 55.545 1.00 39.45 257 MET C N 1
ATOM 3395 C CA . MET C 1 139 ? 30.428 15.906 56.195 1.00 41.59 257 MET C CA 1
ATOM 3396 C C . MET C 1 139 ? 31.550 16.065 55.184 1.00 42.94 257 MET C C 1
ATOM 3397 O O . MET C 1 139 ? 31.324 16.469 54.043 1.00 42.46 257 MET C O 1
ATOM 3402 N N . TRP C 1 140 ? 32.762 15.733 55.613 1.00 45.03 258 TRP C N 1
ATOM 3403 C CA . TRP C 1 140 ? 33.932 15.813 54.74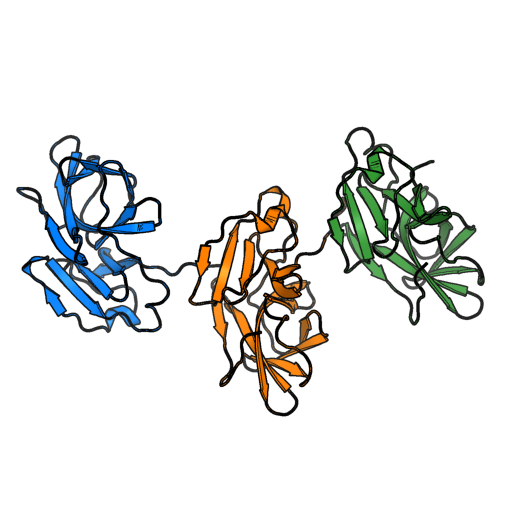9 1.00 47.61 258 TRP C CA 1
ATOM 3404 C C . TRP C 1 140 ? 34.840 14.614 54.976 1.00 48.48 258 TRP C C 1
ATOM 3405 O O . TRP C 1 140 ? 35.123 14.243 56.113 1.00 48.51 258 TRP C O 1
ATOM 3416 N N . ASN C 1 141 ? 35.282 14.004 53.883 1.00 50.44 259 ASN C N 1
ATOM 3417 C CA . ASN C 1 141 ? 36.165 12.852 53.964 1.00 52.07 259 ASN C CA 1
ATOM 3418 C C . ASN C 1 141 ? 37.615 13.319 53.979 1.00 52.78 259 ASN C C 1
ATOM 3419 O O . ASN C 1 141 ? 37.893 14.518 54.068 1.00 52.92 259 ASN C O 1
ATOM 3424 N N . GLU C 1 142 ? 38.533 12.363 53.881 1.00 53.66 260 GLU C N 1
ATOM 3425 C CA . GLU C 1 142 ? 39.964 12.651 53.893 1.00 54.19 260 GLU C CA 1
ATOM 3426 C C . GLU C 1 142 ? 40.392 13.591 52.764 1.00 53.99 260 GLU C C 1
ATOM 3427 O O . GLU C 1 142 ? 41.123 14.559 53.001 1.00 54.01 260 GLU C O 1
ATOM 3429 N N . LYS C 1 143 ? 39.936 13.304 51.546 1.00 53.25 261 LYS C N 1
ATOM 3430 C C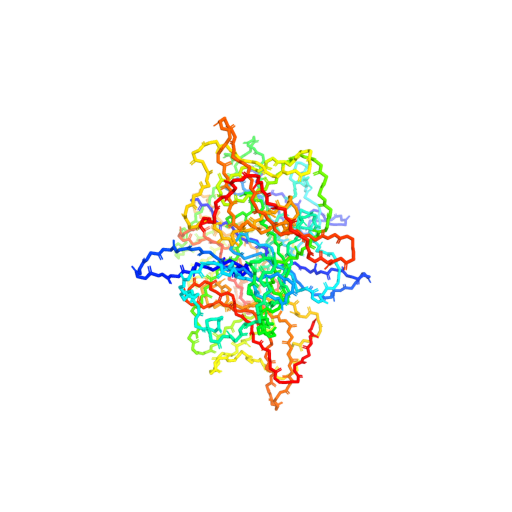A . LYS C 1 143 ? 40.280 14.114 50.377 1.00 53.08 261 LYS C CA 1
ATOM 3431 C C . LYS C 1 143 ? 39.666 15.513 50.420 1.00 52.57 261 LYS C C 1
ATOM 3432 O O . LYS C 1 143 ? 39.965 16.361 49.575 1.00 53.09 261 LYS C O 1
ATOM 3434 N N . GLY C 1 144 ? 38.807 15.749 51.407 1.00 52.06 262 GLY C N 1
ATOM 3435 C CA . GLY C 1 144 ? 38.165 17.046 51.539 1.00 50.89 262 GLY C CA 1
ATOM 3436 C C . GLY C 1 144 ? 36.897 17.166 50.712 1.00 49.87 262 GLY C C 1
ATOM 3437 O O . GLY C 1 144 ? 36.429 18.272 50.435 1.00 49.99 262 GLY C O 1
ATOM 3438 N N . VAL C 1 145 ? 36.338 16.029 50.309 1.00 48.31 263 VAL C N 1
ATOM 3439 C CA . VAL C 1 145 ? 35.117 16.033 49.517 1.00 46.35 263 VAL C CA 1
ATOM 3440 C C . VAL C 1 145 ? 33.901 15.977 50.434 1.00 44.32 263 VAL C C 1
ATOM 3441 O O . VAL C 1 145 ? 33.941 15.372 51.508 1.00 43.25 263 VAL C O 1
ATOM 3445 N N . THR C 1 146 ? 32.826 16.623 49.999 1.00 42.33 264 THR C N 1
ATOM 3446 C CA . THR C 1 146 ? 31.579 16.652 50.746 1.00 40.61 264 THR C CA 1
ATOM 3447 C C . THR C 1 146 ? 30.857 15.308 50.626 1.00 39.34 264 THR C C 1
ATOM 3448 O O . THR C 1 146 ? 30.726 14.752 49.533 1.00 38.28 264 THR C O 1
ATOM 3452 N N . VAL C 1 147 ? 30.397 14.793 51.760 1.00 38.10 265 VAL C N 1
ATOM 3453 C CA . VAL C 1 147 ? 29.683 13.526 51.799 1.00 37.27 265 VAL C CA 1
ATOM 3454 C C . VAL C 1 147 ? 28.391 13.753 52.571 1.00 37.33 265 VAL C C 1
ATOM 3455 O O . VAL C 1 147 ? 28.386 14.419 53.604 1.00 36.66 265 VAL C O 1
ATOM 3459 N N . LYS C 1 148 ? 27.291 13.210 52.064 1.00 37.35 266 LYS C N 1
ATOM 3460 C CA . LYS C 1 148 ? 26.011 13.375 52.733 1.00 38.18 266 LYS C CA 1
ATOM 3461 C C . LYS C 1 148 ? 25.400 12.049 53.153 1.00 38.07 266 LYS C C 1
ATOM 3462 O O . LYS C 1 148 ? 25.421 11.070 52.398 1.00 38.62 266 LYS C O 1
ATOM 3468 N N . TYR C 1 149 ? 24.867 12.027 54.371 1.00 36.97 267 TYR C N 1
ATOM 3469 C CA . TYR C 1 149 ? 24.209 10.847 54.911 1.00 36.27 267 TYR C CA 1
ATOM 3470 C C . TYR C 1 149 ? 22.828 11.233 55.431 1.00 36.93 267 TYR C C 1
ATOM 3471 O O . TYR C 1 149 ? 22.697 12.071 56.328 1.00 37.25 267 TYR C O 1
ATOM 3480 N N . THR C 1 150 ? 21.797 10.617 54.867 1.00 37.24 268 THR C N 1
ATOM 3481 C CA . THR C 1 150 ? 20.432 10.904 55.272 1.00 36.89 268 THR C CA 1
ATOM 3482 C C . THR C 1 150 ? 19.742 9.644 55.768 1.00 36.90 268 THR C C 1
ATOM 3483 O O . THR C 1 150 ? 19.718 8.620 55.081 1.00 35.54 268 THR C O 1
ATOM 3487 N N . PRO C 1 151 ? 19.191 9.702 56.989 1.00 37.85 269 PRO C N 1
ATOM 3488 C CA . PRO C 1 151 ? 18.488 8.569 57.602 1.00 38.31 269 PRO C CA 1
ATOM 3489 C C . PRO C 1 151 ? 17.164 8.293 56.882 1.00 38.67 269 PRO C C 1
ATOM 3490 O O . PRO C 1 151 ? 16.607 9.171 56.217 1.00 38.07 269 PRO C O 1
ATOM 3494 N N . GLU C 1 152 ? 16.670 7.070 57.031 1.00 39.35 270 GLU C N 1
ATOM 3495 C CA . GLU C 1 152 ? 15.418 6.645 56.414 1.00 40.27 270 GLU C CA 1
ATOM 3496 C C . GLU C 1 152 ? 14.246 7.476 56.965 1.00 40.51 270 GLU C C 1
ATOM 3497 O O . GLU C 1 152 ? 14.161 7.717 58.172 1.00 40.31 270 GLU C O 1
ATOM 3503 N N . ASN C 1 153 ? 13.357 7.920 56.076 1.00 40.86 271 ASN C N 1
ATOM 3504 C CA . ASN C 1 153 ? 12.186 8.724 56.454 1.00 42.32 271 ASN C CA 1
ATOM 3505 C C . ASN C 1 153 ? 12.557 9.999 57.229 1.00 42.92 271 ASN C C 1
ATOM 3506 O O . ASN C 1 153 ? 11.818 10.451 58.115 1.00 42.93 271 ASN C O 1
ATOM 3511 N N . CYS C 1 154 ? 13.702 10.576 56.884 1.00 42.74 272 CYS C N 1
ATOM 3512 C CA . CYS C 1 154 ? 14.183 11.787 57.531 1.00 42.72 272 CYS C CA 1
ATOM 3513 C C . CYS C 1 154 ? 13.329 12.994 57.147 1.00 42.35 272 CYS C C 1
ATOM 3514 O O . CYS C 1 154 ? 12.882 13.116 56.006 1.00 40.79 272 CYS C O 1
ATOM 3517 N N . GLU C 1 155 ? 13.100 13.880 58.111 1.00 42.77 273 GLU C N 1
ATOM 3518 C CA . GLU C 1 155 ? 12.301 15.080 57.876 1.00 43.38 273 GLU C CA 1
ATOM 3519 C C . GLU C 1 155 ? 13.224 16.297 57.771 1.00 42.83 273 GLU C C 1
ATOM 3520 O O . GLU C 1 155 ? 14.197 16.420 58.521 1.00 41.94 273 GLU C O 1
ATOM 3526 N N . GLN C 1 156 ? 12.924 17.185 56.828 1.00 42.52 274 GLN C N 1
ATOM 3527 C CA . GLN C 1 156 ? 13.732 18.382 56.626 1.00 42.69 274 GLN C CA 1
ATOM 3528 C C . GLN C 1 156 ? 13.392 19.448 57.654 1.00 41.84 274 GLN C C 1
ATOM 3529 O O . GLN C 1 156 ? 12.228 19.812 57.828 1.00 43.05 274 GLN C O 1
ATOM 3535 N N . TRP C 1 157 ? 14.418 19.942 58.336 1.00 40.82 275 TRP C N 1
ATOM 3536 C CA . TRP C 1 157 ? 14.235 20.958 59.363 1.00 40.80 275 TRP C CA 1
ATOM 3537 C C . TRP C 1 157 ? 14.517 22.369 58.849 1.00 41.16 275 TRP C C 1
ATOM 3538 O O . TRP C 1 157 ? 14.650 22.539 57.620 1.00 41.33 275 TRP C O 1
#

CATH classification: 2.40.10.10 (+1 more: 2.40.10.10)

Organism: Venezuelan equine encephalitis virus (strain TC-83) (NCBI:txid11037)